Protein AF-0000000076844600 (afdb_homodimer)

Secondary structure (DSSP, 8-state):
-HHHHHHHHHHHHHTGGG-HHHHTGGGT----SEEEEEE--TT--HHHHTTPPTTSEEEEEEGGG----S-TTT-HHHHHHHHIIIIIS--SEEEEEEETT-HHHHHHHH--TTPPPSSSSHHHHHGGGHHHHHHHHHHSTTS-HHHHHHHHHHHHHHHHHHHHTTSHHHHHHHHTTS-EEEEEEEETTTTEEEEE--/-HHHHHHHHHHHHHTGGG-HHHHTGGGT----SEEEEEE--TT--HHHHTTPPTTSEEEEEEGGG----S-TTT-HHHHHHHHIIIIIS--SEEEEEEETT-HHHHHHHH--TTPPPSSSSHHHHHGGGHHHHHHHHHHSTTS-HHHHHHHHHHHHHHHHHHHHTTSHHHHHHHHTTS-EEEEEEEETTTTEEEEE--

Radius of gyration: 19.84 Å; Cα contacts (8 Å, |Δi|>4): 805; chains: 2; bounding box: 51×59×56 Å

InterPro domains:
  IPR001765 Carbonic anhydrase [PF00484] (34-192)
  IPR001765 Carbonic anhydrase [PTHR11002] (1-198)
  IPR001765 Carbonic anhydrase [SM00947] (27-197)
  IPR015892 Carbonic anhydrase, prokaryotic-like, conserved site [PS00704] (39-46)
  IPR015892 Carbonic anhydrase, prokaryotic-like, conserved site [PS00705] (83-103)
  IPR036874 Carbonic anhydrase superfamily [G3DSA:3.40.1050.10] (1-198)
  IPR036874 Carbonic anhydrase superfamily [SSF53056] (1-197)
  IPR045066 Beta carbonic anhydrases, cladeB [cd00884] (7-196)

Solvent-accessible surface area (backbone atoms only — not comparable to full-atom values): 20368 Å² total; per-residue (Å²): 110,64,67,53,51,53,22,28,51,48,30,41,66,70,40,54,70,72,35,51,83,67,50,57,64,53,60,80,49,72,66,23,48,28,36,36,30,23,33,17,54,27,72,50,53,59,50,64,48,27,58,54,54,72,30,41,38,30,36,36,22,33,64,55,23,65,45,65,58,68,43,75,72,39,41,23,62,63,43,20,44,52,48,45,39,50,73,71,46,52,27,40,32,39,35,30,29,24,40,60,91,40,65,44,47,48,52,43,66,63,58,56,90,90,58,78,75,91,54,84,21,45,59,69,43,37,48,67,37,43,69,29,44,52,50,42,54,71,75,37,61,87,47,57,71,69,57,39,41,59,54,35,32,54,37,32,28,52,48,20,56,55,21,46,52,56,30,66,70,47,36,49,27,41,75,72,69,56,30,44,65,33,38,32,37,39,29,71,73,82,68,47,77,50,73,47,67,131,110,64,66,53,50,52,21,28,50,48,29,41,64,72,40,55,70,69,35,51,80,68,49,57,63,51,61,78,49,74,66,24,47,28,36,36,31,25,34,17,53,27,72,51,55,60,50,66,48,28,58,53,54,73,30,42,38,30,36,36,23,32,64,55,23,66,45,63,58,68,42,74,72,39,41,22,62,63,45,20,44,52,48,44,39,52,73,70,47,53,27,41,32,39,35,31,29,22,42,59,90,41,66,42,48,49,52,43,66,63,60,55,90,91,59,78,74,91,53,85,21,45,59,70,44,36,49,67,36,44,70,29,45,52,51,43,54,70,75,36,60,88,46,58,70,69,57,40,40,59,54,35,31,55,38,33,28,52,47,19,56,56,20,45,52,58,28,66,72,48,37,51,28,41,75,71,69,55,32,44,66,34,37,32,37,38,29,73,75,80,70,45,77,50,72,46,66,131

Nearest PDB structures (foldseek):
  1ekj-assembly2_G  TM=9.934E-01  e=5.890E-28  Pisum sativum
  5swc-assembly1_E  TM=9.415E-01  e=4.511E-20  Synechocystis sp. PCC 6803 substr. Kazusa
  5swc-assembly1_D  TM=9.433E-01  e=1.525E-19  Synechocystis sp. PCC 6803 substr. Kazusa
  4o1j-assembly1_A  TM=8.760E-01  e=3.495E-16  Sordaria macrospora
  2w3n-assembly2_A-2  TM=7.971E-01  e=1.072E-13  Cryptococcus neoformans

Organism: Aegilops tauschii subsp. strangulata (NCBI:txid200361)

Sequence (396 aa):
MERLRTGFDKFKTEVYDKKPDLFEPLKDNQEPTYLLFACADSRVCPSVTLGLEPGEAFTVRNIGAMVPCYCKNKHTGVGSAIEYAVCALKVKVIVVIGHSRCGGIKALLSLKDGEDDSFHFVEDWVRIGFSAKKKVKDECCDLPFEDQCAVLEKEAVNVSLQNLSTYPFVKDGVANGTLKLIGGHYDFVSGKFDTWELMERLRTGFDKFKTEVYDKKPDLFEPLKDNQEPTYLLFACADSRVCPSVTLGLEPGEAFTVRNIGAMVPCYCKNKHTGVGSAIEYAVCALKVKVIVVIGHSRCGGIKALLSLKDGEDDSFHFVEDWVRIGFSAKKKVKDECCDLPFEDQCAVLEKEAVNVSLQNLSTYPFVKDGVANGTLKLIGGHYDFVSGKFDTWEL

Foldseek 3Di:
DVVVVVVVVCCCVPPVVVCCVQCVVVVVDAQAQEEEQEEPDPLPPPCVLVVPDPRHYNYDYYQLSAAAADDVPPPVPNVVSLCCCCPPSNHQEYEREFEAPRPLLLLQLPDDPPDDDPDDPSNVVSCSLVVLSVVLCVPVVVDDSRVSSVSSRQSSQVSRQVSLCNDPSSVVCVVVNRYAYKYKYAYPPVGDIDMDGD/DVVVVVVVVCCCVPPVVVCCVQCVVVVVDAQAQEEEQEEPDPLCPPCVLVVPDPRHYNYDYYQLSAAAADDVPPPVPNVVSLCCCCPPSNHQEYEREFEAPRPLLLLQLPDDPPDDDPDDPSNVVSCSLVVLSVVLCVPVVVDDSRVSSVSSRQSSQVSRQVSLCNDPSSVVCVVVNSYAYKYKYAYPPVGDIDMDGD

pLDDT: mean 96.77, std 3.7, range [78.5, 98.94]

Structure (mmCIF, N/CA/C/O backbone):
data_AF-0000000076844600-model_v1
#
loop_
_entity.id
_entity.type
_entity.pdbx_description
1 polymer 'Carbonic anhydrase'
#
loop_
_atom_site.group_PDB
_atom_site.id
_atom_site.type_symbol
_atom_site.label_atom_id
_atom_site.label_alt_id
_atom_site.label_comp_id
_atom_site.label_asym_id
_atom_site.label_entity_id
_atom_site.label_seq_id
_atom_site.pdbx_PDB_ins_code
_atom_site.Cartn_x
_atom_site.Cartn_y
_atom_site.Cartn_z
_atom_site.occupancy
_atom_site.B_iso_or_equiv
_atom_site.auth_seq_id
_atom_site.auth_comp_id
_atom_site.auth_asym_id
_atom_site.auth_atom_id
_atom_site.pdbx_PDB_model_num
ATOM 1 N N . MET A 1 1 ? -16.062 -7.836 -11.57 1 79.25 1 MET A N 1
ATOM 2 C CA . MET A 1 1 ? -14.93 -8.477 -12.227 1 79.25 1 MET A CA 1
ATOM 3 C C . MET A 1 1 ? -14.719 -7.914 -13.625 1 79.25 1 MET A C 1
ATOM 5 O O . MET A 1 1 ? -13.578 -7.648 -14.023 1 79.25 1 MET A O 1
ATOM 9 N N . GLU A 1 2 ? -15.75 -7.617 -14.188 1 91.56 2 GLU A N 1
ATOM 10 C CA . GLU A 1 2 ? -15.656 -7.074 -15.539 1 91.56 2 GLU A CA 1
ATOM 11 C C . GLU A 1 2 ? -14.984 -5.707 -15.539 1 91.56 2 GLU A C 1
ATOM 13 O O . GLU A 1 2 ? -14.18 -5.41 -16.422 1 91.56 2 GLU A O 1
ATOM 18 N N . ARG A 1 3 ? -15.258 -4.938 -14.539 1 96.06 3 ARG A N 1
ATOM 19 C CA . ARG A 1 3 ? -14.68 -3.598 -14.453 1 96.06 3 ARG A CA 1
ATOM 20 C C . ARG A 1 3 ? -13.156 -3.662 -14.375 1 96.06 3 ARG A C 1
ATOM 22 O O . ARG A 1 3 ? -12.469 -2.889 -15.047 1 96.06 3 ARG A O 1
ATOM 29 N N . LEU A 1 4 ? -12.555 -4.566 -13.578 1 97.19 4 LEU A N 1
ATOM 30 C CA . LEU A 1 4 ? -11.109 -4.688 -13.422 1 97.19 4 LEU A CA 1
ATOM 31 C C . LEU A 1 4 ? -10.469 -5.207 -14.703 1 97.19 4 LEU A C 1
ATOM 33 O O . LEU A 1 4 ? -9.414 -4.719 -15.109 1 97.19 4 LEU A O 1
ATOM 37 N N . ARG A 1 5 ? -11.164 -6.137 -15.289 1 96.75 5 ARG A N 1
ATOM 38 C CA . ARG A 1 5 ? -10.648 -6.707 -16.531 1 96.75 5 ARG A CA 1
ATOM 39 C C . ARG A 1 5 ? -10.633 -5.668 -17.641 1 96.75 5 ARG A C 1
ATOM 41 O O . ARG A 1 5 ? -9.664 -5.59 -18.406 1 96.75 5 ARG A O 1
ATOM 48 N N . THR A 1 6 ? -11.688 -4.941 -17.75 1 97.69 6 THR A N 1
ATOM 49 C CA . THR A 1 6 ? -11.766 -3.898 -18.766 1 97.69 6 THR A CA 1
ATOM 50 C C . THR A 1 6 ? -10.695 -2.84 -18.547 1 97.69 6 THR A C 1
ATOM 52 O O . THR A 1 6 ? -10.102 -2.338 -19.5 1 97.69 6 THR A O 1
ATOM 55 N N . GLY A 1 7 ? -10.508 -2.479 -17.266 1 98.06 7 GLY A N 1
ATOM 56 C CA . GLY A 1 7 ? -9.438 -1.55 -16.938 1 98.06 7 GLY A CA 1
ATOM 57 C C . GLY A 1 7 ? -8.062 -2.045 -17.359 1 98.06 7 GLY A C 1
ATOM 58 O O . GLY A 1 7 ? -7.277 -1.288 -17.938 1 98.06 7 GLY A O 1
ATOM 59 N N . PHE A 1 8 ? -7.848 -3.301 -17.172 1 98.56 8 PHE A N 1
ATOM 60 C CA . PHE A 1 8 ? -6.562 -3.871 -17.562 1 98.56 8 PHE A CA 1
ATOM 61 C C . PHE A 1 8 ? -6.414 -3.896 -19.078 1 98.56 8 PHE A C 1
ATOM 63 O O . PHE A 1 8 ? -5.34 -3.607 -19.609 1 98.56 8 PHE A O 1
ATOM 70 N N . ASP A 1 9 ? -7.453 -4.273 -19.734 1 98.19 9 ASP A N 1
ATOM 71 C CA . ASP A 1 9 ? -7.41 -4.344 -21.188 1 98.19 9 ASP A CA 1
ATOM 72 C C . ASP A 1 9 ? -7.047 -2.99 -21.797 1 98.19 9 ASP A C 1
ATOM 74 O O . ASP A 1 9 ? -6.281 -2.92 -22.766 1 98.19 9 ASP A O 1
ATOM 78 N N . LYS A 1 10 ? -7.59 -1.987 -21.266 1 98.19 10 LYS A N 1
ATOM 79 C CA . LYS A 1 10 ? -7.258 -0.643 -21.734 1 98.19 10 LYS A CA 1
ATOM 80 C C . LYS A 1 10 ? -5.789 -0.318 -21.469 1 98.19 10 LYS A C 1
ATOM 82 O O . LYS A 1 10 ? -5.102 0.231 -22.328 1 98.19 10 LYS A O 1
ATOM 87 N N . PHE A 1 11 ? -5.344 -0.591 -20.281 1 98 11 PHE A N 1
ATOM 88 C CA . PHE A 1 11 ? -3.938 -0.404 -19.938 1 98 11 PHE A CA 1
ATOM 89 C C . PHE A 1 11 ? -3.039 -1.171 -20.906 1 98 11 PHE A C 1
ATOM 91 O O . PHE A 1 11 ? -2.049 -0.631 -21.406 1 98 11 PHE A O 1
ATOM 98 N N . LYS A 1 12 ? -3.381 -2.432 -21.094 1 98.12 12 LYS A N 1
ATOM 99 C CA . LYS A 1 12 ? -2.576 -3.277 -21.969 1 98.12 12 LYS A CA 1
ATOM 100 C C . LYS A 1 12 ? -2.459 -2.666 -23.359 1 98.12 12 LYS A C 1
ATOM 102 O O . LYS A 1 12 ? -1.354 -2.512 -23.891 1 98.12 12 LYS A O 1
ATOM 107 N N . THR A 1 13 ? -3.561 -2.236 -23.891 1 98.12 13 THR A N 1
ATOM 108 C CA . THR A 1 13 ? -3.617 -1.776 -25.281 1 98.12 13 THR A CA 1
ATOM 109 C C . THR A 1 13 ? -3.049 -0.365 -25.406 1 98.12 13 THR A C 1
ATOM 111 O O . THR A 1 13 ? -2.361 -0.052 -26.375 1 98.12 13 THR A O 1
ATOM 114 N N . GLU A 1 14 ? -3.24 0.457 -24.359 1 97.31 14 GLU A N 1
ATOM 115 C CA . GLU A 1 14 ? -2.934 1.875 -24.516 1 97.31 14 GLU A CA 1
ATOM 116 C C . GLU A 1 14 ? -1.579 2.219 -23.891 1 97.31 14 GLU A C 1
ATOM 118 O O . GLU A 1 14 ? -1.006 3.27 -24.188 1 97.31 14 GLU A O 1
ATOM 123 N N . VAL A 1 15 ? -1.088 1.311 -23.094 1 96.5 15 VAL A N 1
ATOM 124 C CA . VAL A 1 15 ? 0.14 1.664 -22.391 1 96.5 15 VAL A CA 1
ATOM 125 C C . VAL A 1 15 ? 1.171 0.55 -22.562 1 96.5 15 VAL A C 1
ATOM 127 O O . VAL A 1 15 ? 2.182 0.729 -23.234 1 96.5 15 VAL A O 1
ATOM 130 N N . TYR A 1 16 ? 0.875 -0.601 -22.109 1 97.75 16 TYR A N 1
ATOM 131 C CA . TYR A 1 16 ? 1.815 -1.716 -22.062 1 97.75 16 TYR A CA 1
ATOM 132 C C . TYR A 1 16 ? 2.318 -2.049 -23.469 1 97.75 16 TYR A C 1
ATOM 134 O O . TYR A 1 16 ? 3.527 -2.104 -23.703 1 97.75 16 TYR A O 1
ATOM 142 N N . ASP A 1 17 ? 1.408 -2.199 -24.422 1 97.94 17 ASP A N 1
ATOM 143 C CA . ASP A 1 17 ? 1.76 -2.613 -25.766 1 97.94 17 ASP A CA 1
ATOM 144 C C . ASP A 1 17 ? 2.432 -1.476 -26.531 1 97.94 17 ASP A C 1
ATOM 146 O O . ASP A 1 17 ? 3.156 -1.715 -27.5 1 97.94 17 ASP A O 1
ATOM 150 N N . LYS A 1 18 ? 2.303 -0.258 -26.109 1 97.62 18 LYS A N 1
ATOM 151 C CA . LYS A 1 18 ? 2.799 0.898 -26.859 1 97.62 18 LYS A CA 1
ATOM 152 C C . LYS A 1 18 ? 4.156 1.349 -26.328 1 97.62 18 LYS A C 1
ATOM 154 O O . LYS A 1 18 ? 4.836 2.166 -26.953 1 97.62 18 LYS A O 1
ATOM 159 N N . LYS A 1 19 ? 4.559 0.83 -25.188 1 96.88 19 LYS A N 1
ATOM 160 C CA . LYS A 1 19 ? 5.824 1.267 -24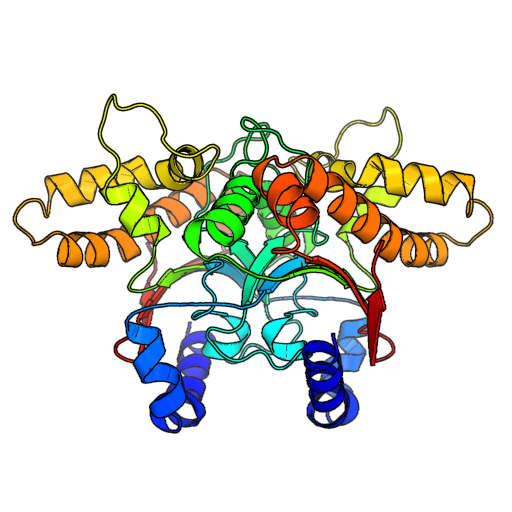.609 1 96.88 19 LYS A CA 1
ATOM 161 C C . LYS A 1 19 ? 6.719 0.074 -24.281 1 96.88 19 LYS A C 1
ATOM 163 O O . LYS A 1 19 ? 7.195 -0.061 -23.141 1 96.88 19 LYS A O 1
ATOM 168 N N . PRO A 1 20 ? 7.016 -0.759 -25.219 1 96.06 20 PRO A N 1
ATOM 169 C CA . PRO A 1 20 ? 7.848 -1.934 -24.953 1 96.06 20 PRO A CA 1
ATOM 170 C C . PRO A 1 20 ? 9.203 -1.57 -24.328 1 96.06 20 PRO A C 1
ATOM 172 O O . PRO A 1 20 ? 9.734 -2.32 -23.516 1 96.06 20 PRO A O 1
ATOM 175 N N . ASP A 1 21 ? 9.742 -0.423 -24.734 1 96.75 21 ASP A N 1
ATOM 176 C CA . ASP A 1 21 ? 11.047 -0.01 -24.219 1 96.75 21 ASP A CA 1
ATOM 177 C C . ASP A 1 21 ? 10.984 0.237 -22.719 1 96.75 21 ASP A C 1
ATOM 179 O O . ASP A 1 21 ? 11.984 0.057 -22.016 1 96.75 21 ASP A O 1
ATOM 183 N N . LEU A 1 22 ? 9.852 0.683 -22.219 1 95.88 22 LEU A N 1
ATOM 184 C CA . LEU A 1 22 ? 9.656 0.909 -20.797 1 95.88 22 LEU A CA 1
ATOM 185 C C . LEU A 1 22 ? 9.492 -0.414 -20.047 1 95.88 22 LEU A C 1
ATOM 187 O O . LEU A 1 22 ? 10.086 -0.607 -18.984 1 95.88 22 LEU A O 1
ATOM 191 N N . PHE A 1 23 ? 8.75 -1.362 -20.609 1 97.12 23 PHE A N 1
ATOM 192 C CA . PHE A 1 23 ? 8.32 -2.535 -19.859 1 97.12 23 PHE A CA 1
ATOM 193 C C . PHE A 1 23 ? 9.312 -3.684 -20.031 1 97.12 23 PHE A C 1
ATOM 195 O O . PHE A 1 23 ? 9.477 -4.512 -19.141 1 97.12 23 PHE A O 1
ATOM 202 N N . GLU A 1 24 ? 10.039 -3.783 -21.094 1 97.25 24 GLU A N 1
ATOM 203 C CA . GLU A 1 24 ? 10.93 -4.906 -21.391 1 97.25 24 GLU A CA 1
ATOM 204 C C . GLU A 1 24 ? 12.016 -5.031 -20.328 1 97.25 24 GLU A C 1
ATOM 206 O O . GLU A 1 24 ? 12.219 -6.109 -19.766 1 97.25 24 GLU A O 1
ATOM 211 N N . PRO A 1 25 ? 12.664 -3.912 -20.016 1 96.94 25 PRO A N 1
ATOM 212 C CA . PRO A 1 25 ? 13.703 -4.047 -18.984 1 96.94 25 PRO A CA 1
ATOM 213 C C . PRO A 1 25 ? 13.133 -4.43 -17.609 1 96.94 25 PRO A C 1
ATOM 215 O O . PRO A 1 25 ? 13.836 -5.047 -16.812 1 96.94 25 PRO A O 1
ATOM 218 N N . LEU A 1 26 ? 11.914 -4.113 -17.359 1 97.06 26 LEU A N 1
ATOM 219 C CA . LEU A 1 26 ? 11.281 -4.336 -16.062 1 97.06 26 LEU A CA 1
ATOM 220 C C . LEU A 1 26 ? 10.906 -5.801 -15.883 1 97.06 26 LEU A C 1
ATOM 222 O O . LEU A 1 26 ? 10.633 -6.246 -14.766 1 97.06 26 LEU A O 1
ATOM 226 N N . LYS A 1 27 ? 10.914 -6.57 -16.938 1 96.25 27 LYS A N 1
ATOM 227 C CA . LYS A 1 27 ? 10.586 -7.988 -16.859 1 96.25 27 LYS A CA 1
ATOM 228 C C . LYS A 1 27 ? 11.633 -8.75 -16.062 1 96.25 27 LYS A C 1
ATOM 230 O O . LYS A 1 27 ? 11.328 -9.773 -15.438 1 96.25 27 LYS A O 1
ATOM 235 N N . ASP A 1 28 ? 12.812 -8.219 -15.984 1 93.19 28 ASP A N 1
ATOM 236 C CA . ASP A 1 28 ? 13.914 -8.953 -15.383 1 93.19 28 ASP A CA 1
ATOM 237 C C . ASP A 1 28 ? 14.25 -8.414 -13.992 1 93.19 28 ASP A C 1
ATOM 239 O O . ASP A 1 28 ? 14.625 -9.172 -13.102 1 93.19 28 ASP A O 1
ATOM 243 N N . ASN A 1 29 ? 14.188 -7.133 -13.891 1 94.75 29 ASN A N 1
ATOM 244 C CA . ASN A 1 29 ? 14.641 -6.516 -12.648 1 94.75 29 ASN A CA 1
ATOM 245 C C . ASN A 1 29 ? 13.914 -5.199 -12.375 1 94.75 29 ASN A C 1
ATOM 247 O O . ASN A 1 29 ? 13.25 -4.66 -13.266 1 94.75 29 ASN A O 1
ATOM 251 N N . GLN A 1 30 ? 13.977 -4.777 -11.117 1 97.06 30 GLN A N 1
ATOM 252 C CA . GLN A 1 30 ? 13.523 -3.449 -10.727 1 97.06 30 GLN A CA 1
ATOM 253 C C . GLN A 1 30 ? 14.617 -2.695 -9.977 1 97.06 30 GLN A C 1
ATOM 255 O O . GLN A 1 30 ? 15.367 -3.289 -9.188 1 97.06 30 GLN A O 1
ATOM 260 N N . GLU A 1 31 ? 14.703 -1.446 -10.266 1 97.94 31 GLU A N 1
ATOM 261 C CA . GLU A 1 31 ? 15.633 -0.553 -9.578 1 97.94 31 GLU A CA 1
ATOM 262 C C . GLU A 1 31 ? 14.977 0.787 -9.258 1 97.94 31 GLU A C 1
ATOM 264 O O . GLU A 1 31 ? 15.414 1.831 -9.742 1 97.94 31 GLU A O 1
ATOM 269 N N . PRO A 1 32 ? 13.969 0.753 -8.406 1 98.69 32 PRO A N 1
ATOM 270 C CA . PRO A 1 32 ? 13.266 1.998 -8.086 1 98.69 32 PRO A CA 1
ATOM 271 C C . PRO A 1 32 ? 14.148 2.998 -7.344 1 98.69 32 PRO A C 1
ATOM 273 O O . PRO A 1 32 ? 14.969 2.604 -6.516 1 98.69 32 PRO A O 1
ATOM 276 N N . THR A 1 33 ? 13.906 4.23 -7.617 1 98.56 33 THR A N 1
ATOM 277 C CA . THR A 1 33 ? 14.594 5.32 -6.938 1 98.56 33 THR A CA 1
ATOM 278 C C . THR A 1 33 ? 13.984 5.566 -5.559 1 98.56 33 THR A C 1
ATOM 280 O O . THR A 1 33 ? 14.695 5.934 -4.621 1 98.56 33 THR A O 1
ATOM 283 N N . TYR A 1 34 ? 12.695 5.336 -5.43 1 98.75 34 TYR A N 1
ATOM 284 C CA . TYR A 1 34 ? 11.969 5.77 -4.242 1 98.75 34 TYR A CA 1
ATOM 285 C C . TYR A 1 34 ? 11.383 4.578 -3.494 1 98.75 34 TYR A C 1
ATOM 287 O O . TYR A 1 34 ? 10.945 3.605 -4.109 1 98.75 34 TYR A O 1
ATOM 295 N N . LEU A 1 35 ? 11.352 4.594 -2.227 1 98.94 35 LEU A N 1
ATOM 296 C CA . LEU A 1 35 ? 10.344 3.955 -1.386 1 98.94 35 LEU A CA 1
ATOM 297 C C . LEU A 1 35 ? 9.305 4.969 -0.918 1 98.94 35 LEU A C 1
ATOM 299 O O . LEU A 1 35 ? 9.641 5.926 -0.217 1 98.94 35 LEU A O 1
ATOM 303 N N . LEU A 1 36 ? 8.094 4.789 -1.33 1 98.88 36 LEU A N 1
ATOM 304 C CA . LEU A 1 36 ? 7.031 5.727 -0.968 1 98.88 36 LEU A CA 1
ATOM 305 C C . LEU A 1 36 ? 6.074 5.102 0.042 1 98.88 36 LEU A C 1
ATOM 307 O O . LEU A 1 36 ? 5.676 3.945 -0.107 1 98.88 36 LEU A O 1
ATOM 311 N N . PHE A 1 37 ? 5.801 5.812 1.08 1 98.94 37 PHE A N 1
ATOM 312 C CA . PHE A 1 37 ? 4.668 5.527 1.952 1 98.94 37 PHE A CA 1
ATOM 313 C C . PHE A 1 37 ? 3.514 6.484 1.669 1 98.94 37 PHE A C 1
ATOM 315 O O . PHE A 1 37 ? 3.701 7.703 1.648 1 98.94 37 PHE A O 1
ATOM 322 N N . ALA A 1 38 ? 2.377 5.988 1.421 1 98.88 38 ALA A N 1
ATOM 323 C CA . ALA A 1 38 ? 1.157 6.766 1.226 1 98.88 38 ALA A CA 1
ATOM 324 C C . ALA A 1 38 ? -0.038 6.094 1.893 1 98.88 38 ALA A C 1
ATOM 326 O O . ALA A 1 38 ? 0.05 4.938 2.316 1 98.88 38 ALA A O 1
ATOM 327 N N . CYS A 1 39 ? -1.071 6.828 2.051 1 98.88 39 CYS A N 1
ATOM 328 C CA . CYS A 1 39 ? -2.252 6.301 2.727 1 98.88 39 CYS A CA 1
ATOM 329 C C . CYS A 1 39 ? -2.994 5.312 1.835 1 98.88 39 CYS A C 1
ATOM 331 O O . CYS A 1 39 ? -2.975 5.441 0.609 1 98.88 39 CYS A O 1
ATOM 333 N N . ALA A 1 40 ? -3.701 4.363 2.42 1 98.88 40 ALA A N 1
ATOM 334 C CA . ALA A 1 40 ? -4.562 3.42 1.714 1 98.88 40 ALA A CA 1
ATOM 335 C C . ALA A 1 40 ? -5.762 4.129 1.094 1 98.88 40 ALA A C 1
ATOM 337 O O . ALA A 1 40 ? -6.449 3.566 0.238 1 98.88 40 ALA A O 1
ATOM 338 N N . ASP A 1 41 ? -6.023 5.328 1.435 1 98.81 41 ASP A N 1
ATOM 339 C CA . ASP A 1 41 ? -7.16 6.137 1.009 1 98.81 41 ASP A CA 1
ATOM 340 C C . ASP A 1 41 ? -7.348 6.066 -0.506 1 98.81 41 ASP A C 1
ATOM 342 O O . ASP A 1 41 ? -6.375 6.129 -1.259 1 98.81 41 ASP A O 1
ATOM 346 N N . SER A 1 42 ? -8.578 5.945 -0.945 1 98.81 42 SER A N 1
ATOM 347 C CA . SER A 1 42 ? -8.891 5.719 -2.352 1 98.81 42 SER A CA 1
ATOM 348 C C . SER A 1 42 ? -8.641 6.969 -3.184 1 98.81 42 SER A C 1
ATOM 350 O O . SER A 1 42 ? -8.617 6.91 -4.414 1 98.81 42 SER A O 1
ATOM 352 N N . ARG A 1 43 ? -8.398 8.086 -2.607 1 98.5 43 ARG A N 1
ATOM 353 C CA . ARG A 1 43 ? -8.312 9.375 -3.291 1 98.5 43 ARG A CA 1
ATOM 354 C C . ARG A 1 43 ? -6.863 9.766 -3.543 1 98.5 43 ARG A C 1
ATOM 356 O O . ARG A 1 43 ? -6.59 10.742 -4.246 1 98.5 43 ARG A O 1
ATOM 363 N N . VAL A 1 44 ? -5.828 8.859 -3.094 1 98.5 44 VAL A N 1
ATOM 364 C CA . VAL A 1 44 ? -4.508 9.477 -3.01 1 98.5 44 VAL A CA 1
ATOM 365 C C . VAL A 1 44 ? -3.453 8.508 -3.539 1 98.5 44 VAL A C 1
ATOM 367 O O . VAL A 1 44 ? -2.336 8.453 -3.02 1 98.5 44 VAL A O 1
ATOM 370 N N . CYS A 1 45 ? -3.641 7.777 -4.559 1 98.44 45 CYS A N 1
ATOM 371 C CA . CYS A 1 45 ? -2.621 6.91 -5.137 1 98.44 45 CYS A CA 1
ATOM 372 C C . CYS A 1 45 ? -1.426 7.719 -5.625 1 98.44 45 CYS A C 1
ATOM 374 O O . CYS A 1 45 ? -1.547 8.508 -6.566 1 98.44 45 CYS A O 1
ATOM 376 N N . PRO A 1 46 ? -0.252 7.488 -5.051 1 98.44 46 PRO A N 1
ATOM 377 C CA . PRO A 1 46 ? 0.887 8.336 -5.406 1 98.44 46 PRO A CA 1
ATOM 378 C C . PRO A 1 46 ? 1.359 8.117 -6.84 1 98.44 46 PRO A C 1
ATOM 380 O O . PRO A 1 46 ? 1.823 9.055 -7.496 1 98.44 46 PRO A O 1
ATOM 383 N N . SER A 1 47 ? 1.219 6.887 -7.379 1 98.38 47 SER A N 1
ATOM 384 C CA . SER A 1 47 ? 1.644 6.645 -8.75 1 98.38 47 SER A CA 1
ATOM 385 C C . SER A 1 47 ? 0.83 7.477 -9.742 1 98.38 47 SER A C 1
ATOM 387 O O . SER A 1 47 ? 1.363 7.953 -10.742 1 98.38 47 SER A O 1
ATOM 389 N N . VAL A 1 48 ? -0.42 7.66 -9.43 1 97.81 48 VAL A N 1
ATOM 390 C CA . VAL A 1 48 ? -1.307 8.445 -10.281 1 97.81 48 VAL A CA 1
ATOM 391 C C . VAL A 1 48 ? -1.045 9.93 -10.078 1 97.81 48 VAL A C 1
ATOM 393 O O . VAL A 1 48 ? -0.845 10.672 -11.039 1 97.81 48 VAL A O 1
ATOM 396 N N . THR A 1 49 ? -0.978 10.406 -8.844 1 98 49 THR A N 1
ATOM 397 C CA . THR A 1 49 ? -0.917 11.836 -8.531 1 98 49 THR A CA 1
ATOM 398 C C . THR A 1 49 ? 0.454 12.406 -8.883 1 98 49 THR A C 1
ATOM 400 O O . THR A 1 49 ? 0.577 13.594 -9.195 1 98 49 THR A O 1
ATOM 403 N N . LEU A 1 50 ? 1.494 11.531 -8.859 1 98.25 50 LEU A N 1
ATOM 404 C CA . LEU A 1 50 ? 2.846 12.023 -9.109 1 98.25 50 LEU A CA 1
ATOM 405 C C . LEU A 1 50 ? 3.346 11.562 -10.477 1 98.25 50 LEU A C 1
ATOM 407 O O . LEU A 1 50 ? 4.484 11.852 -10.859 1 98.25 50 LEU A O 1
ATOM 411 N N . GLY A 1 51 ? 2.523 10.844 -11.18 1 97.31 51 GLY A N 1
ATOM 412 C CA . GLY A 1 51 ? 2.885 10.391 -12.508 1 97.31 51 GLY A CA 1
ATOM 413 C C . GLY A 1 51 ? 4.082 9.453 -12.516 1 97.31 51 GLY A C 1
ATOM 414 O O . GLY A 1 51 ? 4.98 9.594 -13.352 1 97.31 51 GLY A O 1
ATOM 415 N N . LEU A 1 52 ? 4.145 8.555 -11.594 1 97.69 52 LEU A N 1
ATOM 416 C CA . LEU A 1 52 ? 5.27 7.629 -11.5 1 97.69 52 LEU A CA 1
ATOM 417 C C . LEU A 1 52 ? 5.133 6.504 -12.523 1 97.69 52 LEU A C 1
ATOM 419 O O . LEU A 1 52 ? 4.074 5.883 -12.633 1 97.69 52 LEU A O 1
ATOM 423 N N . GLU A 1 53 ? 6.129 6.258 -13.258 1 96.5 53 GLU A N 1
ATOM 424 C CA . GLU A 1 53 ? 6.168 5.152 -14.203 1 96.5 53 GLU A CA 1
ATOM 425 C C . GLU A 1 53 ? 6.48 3.834 -13.508 1 96.5 53 GLU A C 1
ATOM 427 O O . GLU A 1 53 ? 7.082 3.824 -12.43 1 96.5 53 GLU A O 1
ATOM 432 N N . PRO A 1 54 ? 6.07 2.705 -14.141 1 97.19 54 PRO A N 1
ATOM 433 C CA . PRO A 1 54 ? 6.484 1.412 -13.586 1 97.19 54 PRO A CA 1
ATOM 434 C C . PRO A 1 54 ? 7.992 1.308 -13.398 1 97.19 54 PRO A C 1
ATOM 436 O O . PRO A 1 54 ? 8.758 1.709 -14.273 1 97.19 54 PRO A O 1
ATOM 439 N N . GLY A 1 55 ? 8.398 0.873 -12.234 1 98.06 55 GLY A N 1
ATOM 440 C CA . GLY A 1 55 ? 9.812 0.71 -11.953 1 98.06 55 GLY A CA 1
ATOM 441 C C . GLY A 1 55 ? 10.406 1.871 -11.172 1 98.06 55 GLY A C 1
ATOM 442 O O . GLY A 1 55 ? 11.516 1.774 -10.656 1 98.06 55 GLY A O 1
ATOM 443 N N . GLU A 1 56 ? 9.633 2.91 -10.922 1 98.06 56 GLU A N 1
ATOM 444 C CA . GLU A 1 56 ? 10.203 4.141 -10.383 1 98.06 56 GLU A CA 1
ATOM 445 C C . GLU A 1 56 ? 10.109 4.164 -8.859 1 98.06 56 GLU A C 1
ATOM 447 O O . GLU A 1 56 ? 10.945 4.785 -8.188 1 98.06 56 GLU A O 1
ATOM 452 N N . ALA A 1 57 ? 9.062 3.512 -8.297 1 98.75 57 ALA A N 1
ATOM 453 C CA . ALA A 1 57 ? 8.883 3.625 -6.848 1 98.75 57 ALA A CA 1
ATOM 454 C C . ALA A 1 57 ? 8.344 2.322 -6.262 1 98.75 57 ALA A C 1
ATOM 456 O O . ALA A 1 57 ? 7.359 1.769 -6.758 1 98.75 57 ALA A O 1
ATOM 457 N N . PHE A 1 58 ? 9.094 1.762 -5.285 1 98.88 58 PHE A N 1
ATOM 458 C CA . PHE A 1 58 ? 8.562 0.772 -4.355 1 98.88 58 PHE A CA 1
ATOM 459 C C . PHE A 1 58 ? 7.59 1.418 -3.373 1 98.88 58 PHE A C 1
ATOM 461 O O . PHE A 1 58 ? 7.922 2.42 -2.734 1 98.88 58 PHE A O 1
ATOM 468 N N . THR A 1 59 ? 6.309 0.938 -3.268 1 98.94 59 THR A N 1
ATOM 469 C CA . THR A 1 59 ? 5.281 1.737 -2.607 1 98.94 59 THR A CA 1
ATOM 470 C C . THR A 1 59 ? 4.562 0.918 -1.539 1 98.94 59 THR A C 1
ATOM 472 O O . THR A 1 59 ? 4.121 -0.202 -1.803 1 98.94 59 THR A O 1
ATOM 475 N N . VAL A 1 60 ? 4.492 1.445 -0.376 1 98.94 60 VAL A N 1
ATOM 476 C CA . VAL A 1 60 ? 3.68 0.91 0.712 1 98.94 60 VAL A CA 1
ATOM 477 C C . VAL A 1 60 ? 2.482 1.824 0.964 1 98.94 60 VAL A C 1
ATOM 479 O O . VAL A 1 60 ? 2.633 3.045 1.044 1 98.94 60 VAL A O 1
ATOM 482 N N . ARG A 1 61 ? 1.32 1.254 1.004 1 98.88 61 ARG A N 1
ATOM 483 C CA . ARG A 1 61 ? 0.115 2.012 1.326 1 98.88 61 ARG A CA 1
ATOM 484 C C . ARG A 1 61 ? -0.628 1.386 2.502 1 98.88 61 ARG A C 1
ATOM 486 O O . ARG A 1 61 ? -0.932 0.191 2.484 1 98.88 61 ARG A O 1
ATOM 493 N N . ASN A 1 62 ? -0.862 2.156 3.496 1 98.81 62 ASN A N 1
ATOM 494 C CA . ASN A 1 62 ? -1.568 1.767 4.711 1 98.81 62 ASN A CA 1
ATOM 495 C C . ASN A 1 62 ? -2.4 2.918 5.27 1 98.81 62 ASN A C 1
ATOM 497 O O . ASN A 1 62 ? -2.529 3.963 4.633 1 98.81 62 ASN A O 1
ATOM 501 N N . ILE A 1 63 ? -3.051 2.674 6.457 1 98.44 63 ILE A N 1
ATOM 502 C CA . ILE A 1 63 ? -3.873 3.715 7.066 1 98.44 63 ILE A CA 1
ATOM 503 C C . ILE A 1 63 ? -2.986 4.859 7.543 1 98.44 63 ILE A C 1
ATOM 505 O O . ILE A 1 63 ? -2.121 4.672 8.398 1 98.44 63 ILE A O 1
ATOM 509 N N . GLY A 1 64 ? -3.178 6.031 6.902 1 98.5 64 GLY A N 1
ATOM 510 C CA . GLY A 1 64 ? -2.539 7.242 7.387 1 98.5 64 GLY A CA 1
ATOM 511 C C . GLY A 1 64 ? -1.097 7.379 6.934 1 98.5 64 GLY A C 1
ATOM 512 O O . GLY A 1 64 ? -0.362 8.234 7.434 1 98.5 64 GLY A O 1
ATOM 513 N N . ALA A 1 65 ? -0.594 6.453 6.062 1 98.62 65 ALA A N 1
ATOM 514 C CA . ALA A 1 65 ? 0.798 6.465 5.621 1 98.62 65 ALA A CA 1
ATOM 515 C C . ALA A 1 65 ? 1.751 6.465 6.812 1 98.62 65 ALA A C 1
ATOM 517 O O . ALA A 1 65 ? 2.719 7.23 6.84 1 98.62 65 ALA A O 1
ATOM 518 N N . MET A 1 66 ? 1.468 5.648 7.75 1 98.5 66 MET A N 1
ATOM 519 C CA . MET A 1 66 ? 2.242 5.688 8.984 1 98.5 66 MET A CA 1
ATOM 520 C C . MET A 1 66 ? 3.385 4.676 8.945 1 98.5 66 MET A C 1
ATOM 522 O O . MET A 1 66 ? 3.229 3.578 8.414 1 98.5 66 MET A O 1
ATOM 526 N N . VAL A 1 67 ? 4.469 5.055 9.562 1 98.81 67 VAL A N 1
ATOM 527 C CA . VAL A 1 67 ? 5.629 4.184 9.75 1 98.81 67 VAL A CA 1
ATOM 528 C C . VAL A 1 67 ? 5.902 3.998 11.242 1 98.81 67 VAL A C 1
ATOM 530 O O . VAL A 1 67 ? 6.234 4.957 11.938 1 98.81 67 VAL A O 1
ATOM 533 N N . PRO A 1 68 ? 5.703 2.805 11.742 1 98.38 68 PRO A N 1
ATOM 534 C CA . PRO A 1 68 ? 6.027 2.551 13.148 1 98.38 68 PRO A CA 1
ATOM 535 C C . PRO A 1 68 ? 7.531 2.502 13.414 1 98.38 68 PRO A C 1
ATOM 537 O O . PRO A 1 68 ? 8.32 2.387 12.469 1 98.38 68 PRO A O 1
ATOM 540 N N . CYS A 1 69 ? 7.898 2.559 14.695 1 97.94 69 CYS A N 1
ATOM 541 C CA . CYS A 1 69 ? 9.289 2.346 15.094 1 97.94 69 CYS A CA 1
ATOM 542 C C . CYS A 1 69 ? 9.719 0.91 14.82 1 97.94 69 CYS A C 1
ATOM 544 O O . CYS A 1 69 ? 8.875 0.018 14.688 1 97.94 69 CYS A O 1
ATOM 546 N N . TYR A 1 70 ? 11.008 0.801 14.734 1 97.81 70 TYR A N 1
ATOM 547 C CA . TYR A 1 70 ? 11.578 -0.533 14.586 1 97.81 70 TYR A CA 1
ATOM 548 C C . TYR A 1 70 ? 11.086 -1.462 15.688 1 97.81 70 TYR A C 1
ATOM 550 O O . TYR A 1 70 ? 11.367 -1.235 16.875 1 97.81 70 TYR A O 1
ATOM 558 N N . CYS A 1 71 ? 10.305 -2.4 15.273 1 95.38 71 CYS A N 1
ATOM 559 C CA . CYS A 1 71 ? 9.828 -3.439 16.172 1 95.38 71 CYS A CA 1
ATOM 560 C C . CYS A 1 71 ? 9.617 -4.754 15.438 1 95.38 71 CYS A C 1
ATOM 562 O O . CYS A 1 71 ? 8.602 -4.938 14.766 1 95.38 71 CYS A O 1
ATOM 564 N N . LYS A 1 72 ? 10.398 -5.777 15.617 1 90.44 72 LYS A N 1
ATOM 565 C CA . LYS A 1 72 ? 10.422 -7.031 14.867 1 90.44 72 LYS A CA 1
ATOM 566 C C . LYS A 1 72 ? 9.172 -7.859 15.141 1 90.44 72 LYS A C 1
ATOM 568 O O . LYS A 1 72 ? 8.75 -8.656 14.297 1 90.44 72 LYS A O 1
ATOM 573 N N . ASN A 1 73 ? 8.562 -7.582 16.219 1 89.56 73 ASN A N 1
ATOM 574 C CA . ASN A 1 73 ? 7.48 -8.469 16.625 1 89.56 73 ASN A CA 1
ATOM 575 C C . ASN A 1 73 ? 6.117 -7.895 16.234 1 89.56 73 ASN A C 1
ATOM 577 O O . ASN A 1 73 ? 5.141 -8.641 16.109 1 89.56 73 ASN A O 1
ATOM 581 N N . LYS A 1 74 ? 6.016 -6.609 16 1 91.56 74 LYS A N 1
ATOM 582 C CA . LYS A 1 74 ? 4.688 -6.016 15.859 1 91.56 74 LYS A CA 1
ATOM 583 C C . LYS A 1 74 ? 4.465 -5.5 14.445 1 91.56 74 LYS A C 1
ATOM 585 O O . LYS A 1 74 ? 3.332 -5.461 13.961 1 91.56 74 LYS A O 1
ATOM 590 N N . HIS A 1 75 ? 5.469 -5.129 13.742 1 93.62 75 HIS A N 1
ATOM 591 C CA . HIS A 1 75 ? 5.27 -4.367 12.516 1 93.62 75 HIS A CA 1
ATOM 592 C C . HIS A 1 75 ? 6.078 -4.957 11.367 1 93.62 75 HIS A C 1
ATOM 594 O O . HIS A 1 75 ? 6.746 -4.23 10.625 1 93.62 75 HIS A O 1
ATOM 600 N N . THR A 1 76 ? 5.965 -6.281 11.234 1 95 76 THR A N 1
ATOM 601 C CA . THR A 1 76 ? 6.777 -7 10.258 1 95 76 THR A CA 1
ATOM 602 C C . THR A 1 76 ? 6.414 -6.586 8.836 1 95 76 THR A C 1
ATOM 604 O O . THR A 1 76 ? 7.27 -6.578 7.949 1 95 76 THR A O 1
ATOM 607 N N . GLY A 1 77 ? 5.16 -6.23 8.625 1 96.5 77 GLY A N 1
ATOM 608 C CA . GLY A 1 77 ? 4.754 -5.805 7.293 1 96.5 77 GLY A CA 1
ATOM 609 C C . GLY A 1 77 ? 5.484 -4.566 6.812 1 96.5 77 GLY A C 1
ATOM 610 O O . GLY A 1 77 ? 6.094 -4.574 5.742 1 96.5 77 GLY A O 1
ATOM 611 N N . VAL A 1 78 ? 5.484 -3.521 7.605 1 98.19 78 VAL A N 1
ATOM 612 C CA . VAL A 1 78 ? 6.16 -2.275 7.262 1 98.19 78 VAL A CA 1
ATOM 613 C C . VAL A 1 78 ? 7.672 -2.48 7.297 1 98.19 78 VAL A C 1
ATOM 615 O O . VAL A 1 78 ? 8.383 -2.055 6.383 1 98.19 78 VAL A O 1
ATOM 618 N N . GLY A 1 79 ? 8.164 -3.195 8.312 1 98 79 GLY A N 1
ATOM 619 C CA . GLY A 1 79 ? 9.594 -3.428 8.445 1 98 79 GLY A CA 1
ATOM 620 C C . GLY A 1 79 ? 10.188 -4.176 7.266 1 98 79 GLY A C 1
ATOM 621 O O . GLY A 1 79 ? 11.281 -3.846 6.801 1 98 79 GLY A O 1
ATOM 622 N N . SER A 1 80 ? 9.508 -5.211 6.816 1 97.88 80 SER A N 1
ATOM 623 C CA . SER A 1 80 ? 10 -5.996 5.688 1 97.88 80 SER A CA 1
ATOM 624 C C . SER A 1 80 ? 10.109 -5.148 4.426 1 97.88 80 SER A C 1
ATOM 626 O O . SER A 1 80 ? 11.062 -5.289 3.654 1 97.88 80 SER A O 1
ATOM 628 N N . ALA A 1 81 ? 9.141 -4.254 4.234 1 98.44 81 ALA A N 1
ATOM 629 C CA . ALA A 1 81 ? 9.172 -3.383 3.064 1 98.44 81 ALA A CA 1
ATOM 630 C C . ALA A 1 81 ? 10.352 -2.418 3.127 1 98.44 81 ALA A C 1
ATOM 632 O O . ALA A 1 81 ? 11.047 -2.217 2.133 1 98.44 81 ALA A O 1
ATOM 633 N N . ILE A 1 82 ? 10.562 -1.861 4.297 1 98.75 82 ILE A N 1
ATOM 634 C CA . ILE A 1 82 ? 11.672 -0.935 4.473 1 98.75 82 ILE A CA 1
ATOM 635 C C . ILE A 1 82 ? 13 -1.666 4.246 1 98.75 82 ILE A C 1
ATOM 637 O O . ILE A 1 82 ? 13.852 -1.197 3.49 1 98.75 82 ILE A O 1
ATOM 641 N N . GLU A 1 83 ? 13.141 -2.824 4.859 1 98.25 83 GLU A N 1
ATOM 642 C CA . GLU A 1 83 ? 14.383 -3.594 4.773 1 98.25 83 GLU A CA 1
ATOM 643 C C . GLU A 1 83 ? 14.695 -3.98 3.33 1 98.25 83 GLU A C 1
ATOM 645 O O . GLU A 1 83 ? 15.812 -3.775 2.855 1 98.25 83 GLU A O 1
ATOM 650 N N . TYR A 1 84 ? 13.727 -4.5 2.695 1 98 84 TYR A N 1
ATOM 651 C CA . TYR A 1 84 ? 13.945 -4.938 1.32 1 98 84 TYR A CA 1
ATOM 652 C C . TYR A 1 84 ? 14.281 -3.756 0.42 1 98 84 TYR A C 1
ATOM 654 O O . TYR A 1 84 ? 15.211 -3.828 -0.389 1 98 84 TYR A O 1
ATOM 662 N N . ALA A 1 85 ? 13.516 -2.658 0.501 1 98.56 85 ALA A N 1
ATOM 663 C CA . ALA A 1 85 ? 13.727 -1.482 -0.339 1 98.56 85 ALA A CA 1
ATOM 664 C C . ALA A 1 85 ? 15.125 -0.905 -0.132 1 98.56 85 ALA A C 1
ATOM 666 O O . ALA A 1 85 ? 15.812 -0.562 -1.098 1 98.56 85 ALA A O 1
ATOM 667 N N . VAL A 1 86 ? 15.57 -0.844 1.115 1 98.56 86 VAL A N 1
ATOM 668 C CA . VAL A 1 86 ? 16.828 -0.173 1.436 1 98.56 86 VAL A CA 1
ATOM 669 C C . VAL A 1 86 ? 18 -1.123 1.193 1 98.56 86 VAL A C 1
ATOM 671 O O . VAL A 1 86 ? 18.984 -0.748 0.562 1 98.56 86 VAL A O 1
ATOM 674 N N . CYS A 1 87 ? 17.875 -2.396 1.575 1 97.44 87 CYS A N 1
ATOM 675 C CA . CYS A 1 87 ? 19.016 -3.289 1.612 1 97.44 87 CYS A CA 1
ATOM 676 C C . CYS A 1 87 ? 19.156 -4.062 0.306 1 97.44 87 CYS A C 1
ATOM 678 O O . CYS A 1 87 ? 20.266 -4.41 -0.105 1 97.44 87 CYS A O 1
ATOM 680 N N . ALA A 1 88 ? 18.031 -4.363 -0.295 1 96.25 88 ALA A N 1
ATOM 681 C CA . ALA A 1 88 ? 18.094 -5.172 -1.511 1 96.25 88 ALA A CA 1
ATOM 682 C C . ALA A 1 88 ? 17.969 -4.301 -2.756 1 96.25 88 ALA A C 1
ATOM 684 O O . ALA A 1 88 ? 18.797 -4.383 -3.666 1 96.25 88 ALA A O 1
ATOM 685 N N . LEU A 1 89 ? 16.953 -3.395 -2.781 1 97.94 89 LEU A N 1
ATOM 686 C CA . LEU A 1 89 ? 16.688 -2.596 -3.975 1 97.94 89 LEU A CA 1
ATOM 687 C C . LEU A 1 89 ? 17.578 -1.352 -3.998 1 97.94 89 LEU A C 1
ATOM 689 O O . LEU A 1 89 ? 17.734 -0.72 -5.047 1 97.94 89 LEU A O 1
ATOM 693 N N . LYS A 1 90 ? 18.094 -0.972 -2.865 1 98.44 90 LYS A N 1
ATOM 694 C CA . LYS A 1 90 ? 19.016 0.155 -2.723 1 98.44 90 LYS A CA 1
ATOM 695 C C . LYS A 1 90 ? 18.375 1.454 -3.193 1 98.44 90 LYS A C 1
ATOM 697 O O . LYS A 1 90 ? 18.953 2.197 -3.984 1 98.44 90 LYS A O 1
ATOM 702 N N . VAL A 1 91 ? 17.188 1.695 -2.73 1 98.75 91 VAL A N 1
ATOM 703 C CA . VAL A 1 91 ? 16.516 2.951 -3.043 1 98.75 91 VAL A CA 1
ATOM 704 C C . VAL A 1 91 ? 17.344 4.125 -2.525 1 98.75 91 VAL A C 1
ATOM 706 O O . VAL A 1 91 ? 18.125 3.975 -1.58 1 98.75 91 VAL A O 1
ATOM 709 N N . LYS A 1 92 ? 17.078 5.281 -3.102 1 98.69 92 LYS A N 1
ATOM 710 C CA . LYS A 1 92 ? 17.906 6.445 -2.771 1 98.69 92 LYS A CA 1
ATOM 711 C C . LYS A 1 92 ? 17.125 7.434 -1.904 1 98.69 92 LYS A C 1
ATOM 713 O O . LYS A 1 92 ? 17.719 8.25 -1.203 1 98.69 92 LYS A O 1
ATOM 718 N N . VAL A 1 93 ? 15.812 7.363 -2.002 1 98.69 93 VAL A N 1
ATOM 719 C CA . VAL A 1 93 ? 14.969 8.305 -1.278 1 98.69 93 VAL A CA 1
ATOM 720 C C . VAL A 1 93 ? 13.758 7.57 -0.697 1 98.69 93 VAL A C 1
ATOM 722 O O . VAL A 1 93 ? 13.117 6.777 -1.388 1 98.69 93 VAL A O 1
ATOM 725 N N . ILE A 1 94 ? 13.5 7.762 0.571 1 98.88 94 ILE A N 1
ATOM 726 C CA . ILE A 1 94 ? 12.227 7.375 1.163 1 98.88 94 ILE A CA 1
ATOM 727 C C . ILE A 1 94 ? 11.336 8.602 1.319 1 98.88 94 ILE A C 1
ATOM 729 O O . ILE A 1 94 ? 11.766 9.625 1.855 1 98.88 94 ILE A O 1
ATOM 733 N N . VAL A 1 95 ? 10.148 8.508 0.804 1 98.81 95 VAL A N 1
ATOM 734 C CA . VAL A 1 95 ? 9.195 9.609 0.903 1 98.81 95 VAL A CA 1
ATOM 735 C C . VAL A 1 95 ? 7.957 9.148 1.665 1 98.81 95 VAL A C 1
ATOM 737 O O . VAL A 1 95 ? 7.387 8.094 1.36 1 98.81 95 VAL A O 1
ATOM 740 N N . VAL A 1 96 ? 7.566 9.859 2.688 1 98.94 96 VAL A N 1
ATOM 741 C CA . VAL A 1 96 ? 6.309 9.641 3.391 1 98.94 96 VAL A CA 1
ATOM 742 C C . VAL A 1 96 ? 5.316 10.742 3.033 1 98.94 96 VAL A C 1
ATOM 744 O O . VAL A 1 96 ? 5.578 11.922 3.283 1 98.94 96 VAL A O 1
ATOM 747 N N . ILE A 1 97 ? 4.176 10.359 2.504 1 98.88 97 ILE A N 1
ATOM 748 C CA . ILE A 1 97 ? 3.24 11.352 1.985 1 98.88 97 ILE A CA 1
ATOM 749 C C . ILE A 1 97 ? 1.922 11.266 2.748 1 98.88 97 ILE A C 1
ATOM 751 O O . ILE A 1 97 ? 1.167 10.305 2.592 1 98.88 97 ILE A O 1
ATOM 755 N N . GLY A 1 98 ? 1.632 12.273 3.602 1 98.88 98 GLY A N 1
ATOM 756 C CA . GLY A 1 98 ? 0.304 12.438 4.168 1 98.88 98 GLY A CA 1
ATOM 757 C C . GLY A 1 98 ? -0.668 13.117 3.223 1 98.88 98 GLY A C 1
ATOM 758 O O . GLY A 1 98 ? -0.302 13.484 2.105 1 98.88 98 GLY A O 1
ATOM 759 N N . HIS A 1 99 ? -1.885 13.266 3.668 1 98.88 99 HIS A N 1
ATOM 760 C CA . HIS A 1 99 ? -2.848 13.906 2.783 1 98.88 99 HIS A CA 1
ATOM 761 C C . HIS A 1 99 ? -3.955 14.594 3.578 1 98.88 99 HIS A C 1
ATOM 763 O O . HIS A 1 99 ? -4.141 14.305 4.762 1 98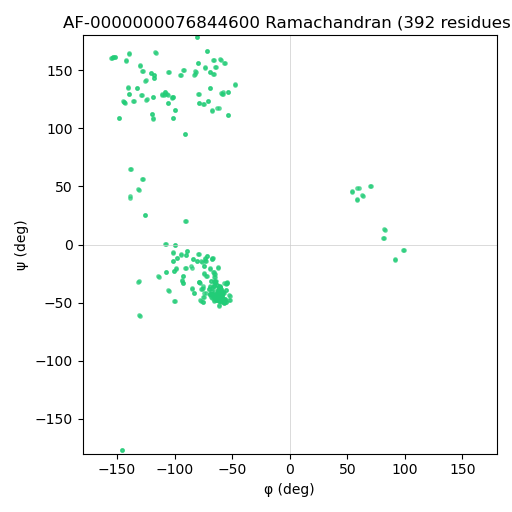.88 99 HIS A O 1
ATOM 769 N N . SER A 1 100 ? -4.609 15.469 2.945 1 98.56 100 SER A N 1
ATOM 770 C CA . SER A 1 100 ? -5.715 16.203 3.559 1 98.56 100 SER A CA 1
ATOM 771 C C . SER A 1 100 ? -6.91 15.281 3.807 1 98.56 100 SER A C 1
ATOM 773 O O . SER A 1 100 ? -7.109 14.305 3.086 1 98.56 100 SER A O 1
ATOM 775 N N . ARG A 1 101 ? -7.68 15.594 4.891 1 97.81 101 ARG A N 1
ATOM 776 C CA . ARG A 1 101 ? -8.914 14.906 5.246 1 97.81 101 ARG A CA 1
ATOM 777 C C . ARG A 1 101 ? -8.68 13.414 5.457 1 97.81 101 ARG A C 1
ATOM 779 O O . ARG A 1 101 ? -9.484 12.586 5.031 1 97.81 101 ARG A O 1
ATOM 786 N N . CYS A 1 102 ? -7.633 13.117 6.004 1 98.12 102 CYS A N 1
ATOM 787 C CA . CYS A 1 102 ? -7.293 11.727 6.273 1 98.12 102 CYS A CA 1
ATOM 788 C C . CYS A 1 102 ? -8.109 11.18 7.441 1 98.12 102 CYS A C 1
ATOM 790 O O . CYS A 1 102 ? -7.992 11.672 8.562 1 98.12 102 CYS A O 1
ATOM 792 N N . GLY A 1 103 ? -8.859 10.148 7.227 1 96.5 103 GLY A N 1
ATOM 793 C CA . GLY A 1 103 ? -9.648 9.523 8.273 1 96.5 103 GLY A CA 1
ATOM 794 C C . GLY A 1 103 ? -8.797 8.969 9.406 1 96.5 103 GLY A C 1
ATOM 795 O O . GLY A 1 103 ? -9.211 8.992 10.57 1 96.5 103 GLY A O 1
ATOM 796 N N . GLY A 1 104 ? -7.648 8.367 9.102 1 97.31 104 GLY A N 1
ATOM 797 C CA . GLY A 1 104 ? -6.746 7.879 10.133 1 97.31 104 GLY A CA 1
ATOM 798 C C . GLY A 1 104 ? -6.27 8.969 11.078 1 97.31 104 GLY A C 1
ATOM 799 O O . GLY A 1 104 ? -6.18 8.75 12.289 1 97.31 104 GLY A O 1
ATOM 800 N N . ILE A 1 105 ? -5.969 10.109 10.531 1 98.25 105 ILE A N 1
ATOM 801 C CA . ILE A 1 105 ? -5.527 11.25 11.328 1 98.25 105 ILE A CA 1
ATOM 802 C C . ILE A 1 105 ? -6.676 11.742 12.203 1 98.25 105 ILE A C 1
ATOM 804 O O . ILE A 1 105 ? -6.469 12.086 13.367 1 98.25 105 ILE A O 1
ATOM 808 N N . LYS A 1 106 ? -7.855 11.789 11.594 1 97.19 106 LYS A N 1
ATOM 809 C CA . LYS A 1 106 ? -9.031 12.156 12.375 1 97.19 106 LYS A CA 1
ATOM 810 C C . LYS A 1 106 ? -9.242 11.195 13.547 1 97.19 106 LYS A C 1
ATOM 812 O O . LYS A 1 106 ? -9.539 11.625 14.664 1 97.19 106 LYS A O 1
ATOM 817 N N . ALA A 1 107 ? -9.109 9.914 13.305 1 96.56 107 ALA A N 1
ATOM 818 C CA . ALA A 1 107 ? -9.227 8.914 14.359 1 96.56 107 ALA A CA 1
ATOM 819 C C . ALA A 1 107 ? -8.172 9.125 15.445 1 96.56 107 ALA A C 1
ATOM 821 O O . ALA A 1 107 ? -8.477 9.055 16.641 1 96.56 107 ALA A O 1
ATOM 822 N N . LEU A 1 108 ? -6.98 9.359 15.047 1 97.31 108 LEU A N 1
ATOM 823 C CA . LEU A 1 108 ? -5.883 9.602 15.977 1 97.31 108 LEU A CA 1
ATOM 824 C C . LEU A 1 108 ? -6.195 10.781 16.891 1 97.31 108 LEU A C 1
ATOM 826 O O . LEU A 1 108 ? -6.062 10.672 18.109 1 97.31 108 LEU A O 1
ATOM 830 N N . LEU A 1 109 ? -6.609 11.875 16.297 1 97.38 109 LEU A N 1
ATOM 831 C CA . LEU A 1 109 ? -6.883 13.07 17.078 1 97.38 109 LEU A CA 1
ATOM 832 C C . LEU A 1 109 ? -8.062 12.852 18.016 1 97.38 109 LEU A C 1
ATOM 834 O O . LEU A 1 109 ? -8.117 13.43 19.109 1 97.38 109 LEU A O 1
ATOM 838 N N . SER A 1 110 ? -8.938 11.984 17.641 1 95.56 110 SER A N 1
ATOM 839 C CA . SER A 1 110 ? -10.164 11.75 18.391 1 95.56 110 SER A CA 1
ATOM 840 C C . SER A 1 110 ? -9.938 10.773 19.547 1 95.56 110 SER A C 1
ATOM 842 O O . SER A 1 110 ? -10.805 10.586 20.391 1 95.56 110 SER A O 1
ATOM 844 N N . LEU A 1 111 ? -8.82 10.125 19.547 1 94.06 111 LEU A N 1
ATOM 845 C CA . LEU A 1 111 ? -8.547 9.164 20.609 1 94.06 111 LEU A CA 1
ATOM 846 C C . LEU A 1 111 ? -8.578 9.844 21.969 1 94.06 111 LEU A C 1
ATOM 848 O O . LEU A 1 111 ? -8.055 10.953 22.141 1 94.06 111 LEU A O 1
ATOM 852 N N . LYS A 1 112 ? -9.289 9.25 22.844 1 89.12 112 LYS A N 1
ATOM 853 C CA . LYS A 1 112 ? -9.344 9.75 24.219 1 89.12 112 LYS A CA 1
ATOM 854 C C . LYS A 1 112 ? -8.539 8.859 25.156 1 89.12 112 LYS A C 1
ATOM 856 O O . LYS A 1 112 ? -8.68 7.633 25.125 1 89.12 112 LYS A O 1
ATOM 861 N N . ASP A 1 113 ? -7.691 9.516 25.875 1 78.5 113 ASP A N 1
ATOM 862 C CA . ASP A 1 113 ? -6.855 8.797 26.828 1 78.5 113 ASP A CA 1
ATOM 863 C C . ASP A 1 113 ? -7.711 8.023 27.844 1 78.5 113 ASP A C 1
ATOM 865 O O . ASP A 1 113 ? -8.656 8.57 28.406 1 78.5 113 ASP A O 1
ATOM 869 N N . GLY A 1 114 ? -7.352 6.727 27.969 1 81 114 GLY A N 1
ATOM 870 C CA . GLY A 1 114 ? -7.992 5.938 29.016 1 81 114 GLY A CA 1
ATOM 871 C C . GLY A 1 114 ? -9.242 5.219 28.547 1 81 114 GLY A C 1
ATOM 872 O O . GLY A 1 114 ? -9.797 4.387 29.266 1 81 114 GLY A O 1
ATOM 873 N N . GLU A 1 115 ? -9.758 5.59 27.344 1 82.94 115 GLU A N 1
ATOM 874 C CA . GLU A 1 115 ? -10.953 4.926 26.828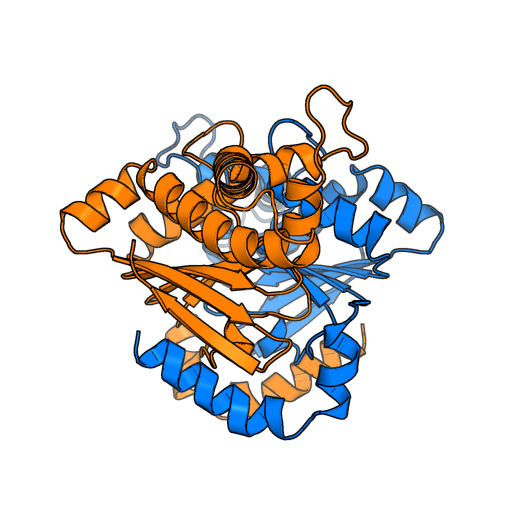 1 82.94 115 GLU A CA 1
ATOM 875 C C . GLU A 1 115 ? -10.602 3.611 26.125 1 82.94 115 GLU A C 1
ATOM 877 O O . GLU A 1 115 ? -9.508 3.475 25.562 1 82.94 115 GLU A O 1
ATOM 882 N N . ASP A 1 116 ? -11.5 2.695 26.266 1 84.44 116 ASP A N 1
ATOM 883 C CA . ASP A 1 116 ? -11.328 1.417 25.578 1 84.44 116 ASP A CA 1
ATOM 884 C C . ASP A 1 116 ? -11.359 1.598 24.062 1 84.44 116 ASP A C 1
ATOM 886 O O . ASP A 1 116 ? -12.023 2.504 23.547 1 84.44 116 ASP A O 1
ATOM 890 N N . ASP A 1 117 ? -10.68 0.671 23.391 1 84 117 ASP A N 1
ATOM 891 C CA . ASP A 1 117 ? -10.727 0.671 21.938 1 84 117 ASP A CA 1
ATOM 892 C C . ASP A 1 117 ? -12.109 0.26 21.422 1 84 117 ASP A C 1
ATOM 894 O O . ASP A 1 117 ? -12.734 -0.642 21.984 1 84 117 ASP A O 1
ATOM 898 N N . SER A 1 118 ? -12.578 1.019 20.453 1 81.31 118 SER A N 1
ATOM 899 C CA . SER A 1 118 ? -13.867 0.726 19.828 1 81.31 118 SER A CA 1
ATOM 900 C C . SER A 1 118 ? -13.695 -0.192 18.625 1 81.31 118 SER A C 1
ATOM 902 O O . SER A 1 118 ? -14.641 -0.868 18.219 1 81.31 118 SER A O 1
ATOM 904 N N . PHE A 1 119 ? -12.453 -0.209 18.125 1 82.12 119 PHE A N 1
ATOM 905 C CA . PHE A 1 119 ? -12.148 -1.047 16.984 1 82.12 119 PHE A CA 1
ATOM 906 C C . PHE A 1 119 ? -11.125 -2.119 17.344 1 82.12 119 PHE A C 1
ATOM 908 O O . PHE A 1 119 ? -10.531 -2.072 18.422 1 82.12 119 PHE A O 1
ATOM 915 N N . HIS A 1 120 ? -11.008 -3.031 16.547 1 86.06 120 HIS A N 1
ATOM 916 C CA . HIS A 1 120 ? -10.102 -4.137 16.812 1 86.06 120 HIS A CA 1
ATOM 917 C C . HIS A 1 120 ? -8.648 -3.723 16.594 1 86.06 120 HIS A C 1
ATOM 919 O O . HIS A 1 120 ? -7.754 -4.164 17.312 1 86.06 120 HIS A O 1
ATOM 925 N N . PHE A 1 121 ? -8.469 -2.838 15.492 1 93.75 121 PHE A N 1
ATOM 926 C CA . PHE A 1 121 ? -7.094 -2.637 15.07 1 93.75 121 PHE A CA 1
ATOM 927 C C . PHE A 1 121 ? -6.785 -1.152 14.914 1 93.75 121 PHE A C 1
ATOM 929 O O . PHE A 1 121 ? -5.656 -0.719 15.156 1 93.75 121 PHE A O 1
ATOM 936 N N . VAL A 1 122 ? -7.773 -0.384 14.539 1 93.94 122 VAL A N 1
ATOM 937 C CA . VAL A 1 122 ? -7.555 0.956 14.008 1 93.94 122 VAL A CA 1
ATOM 938 C C . VAL A 1 122 ? -6.91 1.839 15.07 1 93.94 122 VAL A C 1
ATOM 940 O O . VAL A 1 122 ? -5.906 2.508 14.805 1 93.94 122 VAL A O 1
ATOM 943 N N . GLU A 1 123 ? -7.445 1.796 16.312 1 93.25 123 GLU A N 1
ATOM 944 C CA . GLU A 1 123 ? -6.93 2.664 17.375 1 93.25 123 GLU A CA 1
ATOM 945 C C . GLU A 1 123 ? -5.469 2.348 17.672 1 93.25 123 GLU A C 1
ATOM 947 O O . GLU A 1 123 ? -4.645 3.256 17.797 1 93.25 123 GLU A O 1
ATOM 952 N N . ASP A 1 124 ? -5.223 1.045 17.75 1 93.62 124 ASP A N 1
ATOM 953 C CA . ASP A 1 124 ? -3.846 0.644 18.016 1 93.62 124 ASP A CA 1
ATOM 954 C C . ASP A 1 124 ? -2.908 1.126 16.906 1 93.62 124 ASP A C 1
ATOM 956 O O . ASP A 1 124 ? -1.801 1.59 17.188 1 93.62 124 ASP A O 1
ATOM 960 N N . TRP A 1 125 ? -3.301 1.028 15.719 1 96.25 125 TRP A N 1
ATOM 961 C CA . TRP A 1 125 ? -2.473 1.412 14.586 1 96.25 125 TRP A CA 1
ATOM 962 C C . TRP A 1 125 ? -2.215 2.914 14.578 1 96.25 125 TRP A C 1
ATOM 964 O O . TRP A 1 125 ? -1.066 3.354 14.484 1 96.25 125 TRP A O 1
ATOM 974 N N . VAL A 1 126 ? -3.271 3.705 14.75 1 96.75 126 VAL A N 1
ATOM 975 C CA . VAL A 1 126 ? -3.117 5.145 14.578 1 96.75 126 VAL A CA 1
ATOM 976 C C . VAL A 1 126 ? -2.352 5.727 15.766 1 96.75 126 VAL A C 1
ATOM 978 O O . VAL A 1 126 ? -1.791 6.824 15.672 1 96.75 126 VAL A O 1
ATOM 981 N N . ARG A 1 127 ? -2.211 4.98 16.828 1 95.81 127 ARG A N 1
ATOM 982 C CA . ARG A 1 127 ? -1.447 5.422 17.984 1 95.81 127 ARG A CA 1
ATOM 983 C C . ARG A 1 127 ? 0.036 5.547 17.656 1 95.81 127 ARG A C 1
ATOM 985 O O . ARG A 1 127 ? 0.802 6.137 18.422 1 95.81 127 ARG A O 1
ATOM 992 N N . ILE A 1 128 ? 0.409 5.039 16.531 1 96.81 128 ILE A N 1
ATOM 993 C CA . ILE A 1 128 ? 1.767 5.266 16.047 1 96.81 128 ILE A CA 1
ATOM 994 C C . ILE A 1 128 ? 2.051 6.762 15.992 1 96.81 128 ILE A C 1
ATOM 996 O O . ILE A 1 128 ? 3.18 7.199 16.234 1 96.81 128 ILE A O 1
ATOM 1000 N N . GLY A 1 129 ? 1.016 7.551 15.703 1 97.56 129 GLY A N 1
ATOM 1001 C CA . GLY A 1 129 ? 1.152 8.992 15.594 1 97.56 129 GLY A CA 1
ATOM 1002 C C . GLY A 1 129 ? 0.912 9.711 16.906 1 97.56 129 GLY A C 1
ATOM 1003 O O . GLY A 1 129 ? 0.698 10.93 16.938 1 97.56 129 GLY A O 1
ATOM 1004 N N . PHE A 1 130 ? 1.013 9.055 18.047 1 97 130 PHE A N 1
ATOM 1005 C CA . PHE A 1 130 ? 0.614 9.609 19.328 1 97 130 PHE A CA 1
ATOM 1006 C C . PHE A 1 130 ? 1.446 10.844 19.672 1 97 130 PHE A C 1
ATOM 1008 O O . PHE A 1 130 ? 0.92 11.836 20.172 1 97 130 PHE A O 1
ATOM 1015 N N . SER A 1 131 ? 2.746 10.789 19.469 1 97.69 131 SER A N 1
ATOM 1016 C CA . SER A 1 131 ? 3.59 11.938 19.781 1 97.69 131 SER A CA 1
ATOM 1017 C C . SER A 1 131 ? 3.203 13.148 18.938 1 97.69 131 SER A C 1
ATOM 1019 O O . SER A 1 131 ? 3.281 14.289 19.406 1 97.69 131 SER A O 1
ATOM 1021 N N . ALA A 1 132 ? 2.84 12.93 17.672 1 98.38 132 ALA A N 1
ATOM 1022 C CA . ALA A 1 132 ? 2.348 14.016 16.828 1 98.38 132 ALA A CA 1
ATOM 1023 C C . ALA A 1 132 ? 1.066 14.617 17.406 1 98.38 132 ALA A C 1
ATOM 1025 O O . ALA A 1 132 ? 0.911 15.836 17.438 1 98.38 132 ALA A O 1
ATOM 1026 N N . LYS A 1 133 ? 0.154 13.75 17.828 1 98.06 133 LYS A N 1
ATOM 1027 C CA . LYS A 1 133 ? -1.09 14.203 18.438 1 98.06 133 LYS A CA 1
ATOM 1028 C C . LYS A 1 133 ? -0.812 15.086 19.656 1 98.06 133 LYS A C 1
ATOM 1030 O O . LYS A 1 133 ? -1.399 16.156 19.797 1 98.06 133 LYS A O 1
ATOM 1035 N N . LYS A 1 134 ? 0.018 14.602 20.5 1 97.56 134 LYS A N 1
ATOM 1036 C CA . LYS A 1 134 ? 0.349 15.344 21.719 1 97.56 134 LYS A CA 1
ATOM 1037 C C . LYS A 1 134 ? 0.884 16.734 21.375 1 97.56 134 LYS A C 1
ATOM 1039 O O . LYS A 1 134 ? 0.489 17.719 22 1 97.56 134 LYS A O 1
ATOM 1044 N N . LYS A 1 135 ? 1.776 16.812 20.453 1 97.94 135 LYS A N 1
ATOM 1045 C CA . LYS A 1 135 ? 2.35 18.078 20.047 1 97.94 135 LYS A CA 1
ATOM 1046 C C . LYS A 1 135 ? 1.267 19.031 19.547 1 97.94 135 LYS A C 1
ATOM 1048 O O . LYS A 1 135 ? 1.248 20.203 19.922 1 97.94 135 LYS A O 1
ATOM 1053 N N . VAL A 1 136 ? 0.387 18.547 18.688 1 97.94 136 VAL A N 1
ATOM 1054 C CA . VAL A 1 136 ? -0.666 19.359 18.109 1 97.94 136 VAL A CA 1
ATOM 1055 C C . VAL A 1 136 ? -1.618 19.844 19.203 1 97.94 136 VAL A C 1
ATOM 1057 O O . VAL A 1 136 ? -2.053 21 19.203 1 97.94 136 VAL A O 1
ATOM 1060 N N . LYS A 1 137 ? -1.927 18.953 20.141 1 96.44 137 LYS A N 1
ATOM 1061 C CA . LYS A 1 137 ? -2.805 19.328 21.25 1 96.44 137 LYS A CA 1
ATOM 1062 C C . LYS A 1 137 ? -2.16 20.391 22.141 1 96.44 137 LYS A C 1
ATOM 1064 O O . LYS A 1 137 ? -2.852 21.266 22.672 1 96.44 137 LYS A O 1
ATOM 1069 N N . ASP A 1 138 ? -0.884 20.312 22.234 1 97.06 138 ASP A N 1
ATOM 1070 C CA . ASP A 1 138 ? -0.16 21.266 23.062 1 97.06 138 ASP A CA 1
ATOM 1071 C C . ASP A 1 138 ? -0.037 22.625 22.359 1 97.06 138 ASP A C 1
ATOM 1073 O O . ASP A 1 138 ? -0.175 23.672 23 1 97.06 138 ASP A O 1
ATOM 1077 N N . GLU A 1 139 ? 0.172 22.609 21.078 1 97.38 139 GLU A N 1
ATOM 1078 C CA . GLU A 1 139 ? 0.554 23.828 20.375 1 97.38 139 GLU A CA 1
ATOM 1079 C C . GLU A 1 139 ? -0.643 24.453 19.656 1 97.38 139 GLU A C 1
ATOM 1081 O O . GLU A 1 139 ? -0.636 25.641 19.344 1 97.38 139 GLU A O 1
ATOM 1086 N N . CYS A 1 140 ? -1.653 23.594 19.375 1 96 140 CYS A N 1
ATOM 1087 C CA . CYS A 1 140 ? -2.742 24.078 18.531 1 96 140 CYS A CA 1
ATOM 1088 C C . CYS A 1 140 ? -4.09 23.875 19.219 1 96 140 CYS A C 1
ATOM 1090 O O . CYS A 1 140 ? -5.113 23.719 18.547 1 96 140 CYS A O 1
ATOM 1092 N N . CYS A 1 141 ? -4.105 23.828 20.516 1 92.31 141 CYS A N 1
ATOM 1093 C CA . CYS A 1 141 ? -5.305 23.484 21.266 1 92.31 141 CYS A CA 1
ATOM 1094 C C . CYS A 1 141 ? -6.41 24.5 21.016 1 92.31 141 CYS A C 1
ATOM 1096 O O . CYS A 1 141 ? -7.594 24.188 21.156 1 92.31 141 CYS A O 1
ATOM 1098 N N . ASP A 1 142 ? -6.082 25.703 20.547 1 96 142 ASP A N 1
ATOM 1099 C CA . ASP A 1 142 ? -7.066 26.766 20.375 1 96 142 ASP A CA 1
ATOM 1100 C C . ASP A 1 142 ? -7.695 26.719 18.984 1 96 142 ASP A C 1
ATOM 1102 O O . ASP A 1 142 ? -8.688 27.391 18.734 1 96 142 ASP A O 1
ATOM 1106 N N . LEU A 1 143 ? -7.125 25.875 18.156 1 97.38 143 LEU A N 1
ATOM 1107 C CA . LEU A 1 143 ? -7.652 25.75 16.812 1 97.38 143 LEU A CA 1
ATOM 1108 C C . LEU A 1 143 ? -8.867 24.828 16.781 1 97.38 143 LEU A C 1
ATOM 1110 O O . LEU A 1 143 ? -8.977 23.906 17.594 1 97.38 143 LEU A O 1
ATOM 1114 N N . PRO A 1 144 ? -9.797 25.156 15.805 1 97.81 144 PRO A N 1
ATOM 1115 C CA . PRO A 1 144 ? -10.883 24.203 15.586 1 97.81 144 PRO A CA 1
ATOM 1116 C C . PRO A 1 144 ? -10.375 22.797 15.242 1 97.81 144 PRO A C 1
ATOM 1118 O O . PRO A 1 144 ? -9.281 22.656 14.695 1 97.81 144 PRO A O 1
ATOM 1121 N N . PHE A 1 145 ? -11.172 21.766 15.492 1 97.38 145 PHE A N 1
ATOM 1122 C CA . PHE A 1 145 ? -10.828 20.344 15.336 1 97.38 145 PHE A CA 1
ATOM 1123 C C . PHE A 1 145 ? -10.281 20.078 13.945 1 97.38 145 PHE A C 1
ATOM 1125 O O . PHE A 1 145 ? -9.242 19.438 13.797 1 97.38 145 PHE A O 1
ATOM 1132 N N . GLU A 1 146 ? -10.891 20.625 12.93 1 96.88 146 GLU A N 1
ATOM 1133 C CA . GLU A 1 146 ? -10.492 20.359 11.555 1 96.88 146 GLU A CA 1
ATOM 1134 C C . GLU A 1 146 ? -9.133 20.984 11.242 1 96.88 146 GLU A C 1
ATOM 1136 O O . GLU A 1 146 ? -8.352 20.422 10.469 1 96.88 146 GLU A O 1
ATOM 1141 N N . ASP A 1 147 ? -8.898 22.141 11.82 1 98.06 147 ASP A N 1
ATOM 1142 C CA . ASP A 1 147 ? -7.605 22.781 11.633 1 98.06 147 ASP A CA 1
ATOM 1143 C C . ASP A 1 147 ? -6.5 22.016 12.359 1 98.06 147 ASP A C 1
ATOM 1145 O O . ASP A 1 147 ? -5.371 21.938 11.875 1 98.06 147 ASP A O 1
ATOM 1149 N N . GLN A 1 148 ? -6.844 21.516 13.531 1 98.44 148 GLN A N 1
ATOM 1150 C CA . GLN A 1 148 ? -5.902 20.641 14.227 1 98.44 148 GLN A CA 1
ATOM 1151 C C . GLN A 1 148 ? -5.57 19.422 13.383 1 98.44 148 GLN A C 1
ATOM 1153 O O . GLN A 1 148 ? -4.414 19 13.328 1 98.44 148 GLN A O 1
ATOM 1158 N N . CYS A 1 149 ? -6.582 18.828 12.734 1 98.25 149 CYS A N 1
ATOM 1159 C CA . CYS A 1 149 ? -6.359 17.688 11.852 1 98.25 149 CYS A CA 1
ATOM 1160 C C . CYS A 1 149 ? -5.387 18.047 10.727 1 98.25 149 CYS A C 1
ATOM 1162 O O . CYS A 1 149 ? -4.492 17.266 10.406 1 98.25 149 CYS A O 1
ATOM 1164 N N . ALA A 1 150 ? -5.602 19.219 10.203 1 98.19 150 ALA A N 1
ATOM 1165 C CA . ALA A 1 150 ? -4.75 19.656 9.094 1 98.19 150 ALA A CA 1
ATOM 1166 C C . ALA A 1 150 ? -3.293 19.766 9.531 1 98.19 150 ALA A C 1
ATOM 1168 O O . ALA A 1 150 ? -2.387 19.375 8.789 1 98.19 150 ALA A O 1
ATOM 1169 N N . VAL A 1 151 ? -3.055 20.297 10.703 1 98.62 151 VAL A N 1
ATOM 1170 C CA . VAL A 1 151 ? -1.704 20.391 11.25 1 98.62 151 VAL A CA 1
ATOM 1171 C C . VAL A 1 151 ? -1.173 18.984 11.539 1 98.62 151 VAL A C 1
ATOM 1173 O O . VAL A 1 151 ? -0.018 18.672 11.234 1 98.62 151 VAL A O 1
ATOM 1176 N N . LEU A 1 152 ? -2.025 18.156 12.109 1 98.81 152 LEU A N 1
ATOM 1177 C CA . LEU A 1 152 ? -1.644 16.797 12.516 1 98.81 152 LEU A CA 1
ATOM 1178 C C . LEU A 1 152 ? -1.29 15.945 11.305 1 98.81 152 LEU A C 1
ATOM 1180 O O . LEU A 1 152 ? -0.421 15.078 11.383 1 98.81 152 LEU A O 1
ATOM 1184 N N . GLU A 1 153 ? -1.918 16.172 10.156 1 98.81 153 GLU A N 1
ATOM 1185 C CA . GLU A 1 153 ? -1.609 15.453 8.922 1 98.81 153 GLU A CA 1
ATOM 1186 C C . GLU A 1 153 ? -0.128 15.57 8.57 1 98.81 153 GLU A C 1
ATOM 1188 O O . GLU A 1 153 ? 0.496 14.586 8.164 1 98.81 153 GLU A O 1
ATOM 1193 N N . LYS A 1 154 ? 0.419 16.688 8.773 1 98.75 154 LYS A N 1
ATOM 1194 C CA . LYS A 1 154 ? 1.82 16.922 8.445 1 98.75 154 LYS A CA 1
ATOM 1195 C C . LYS A 1 154 ? 2.736 16.484 9.578 1 98.75 154 LYS A C 1
ATOM 1197 O O . LYS A 1 154 ? 3.814 15.93 9.336 1 98.75 154 LYS A O 1
ATOM 1202 N N . GLU A 1 155 ? 2.283 16.719 10.805 1 98.75 155 GLU A N 1
ATOM 1203 C CA . GLU A 1 155 ? 3.1 16.312 11.945 1 98.75 155 GLU A CA 1
ATOM 1204 C C . GLU A 1 155 ? 3.234 14.797 12.016 1 98.75 155 GLU A C 1
ATOM 1206 O O . GLU A 1 155 ? 4.27 14.281 12.445 1 98.75 155 GLU A O 1
ATOM 1211 N N . ALA A 1 156 ? 2.18 14.078 11.656 1 98.81 156 ALA A N 1
ATOM 1212 C CA . ALA A 1 156 ? 2.246 12.617 11.617 1 98.81 156 ALA A CA 1
ATO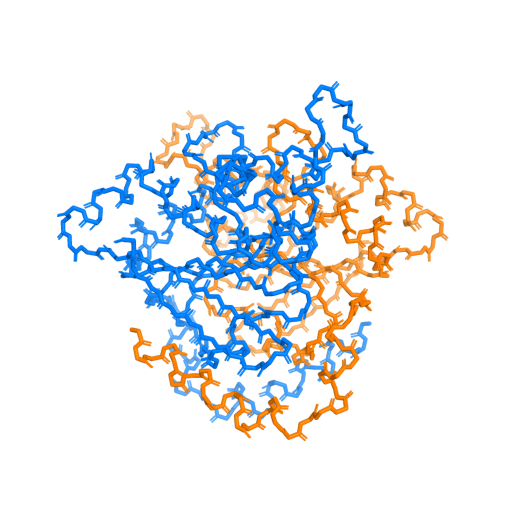M 1213 C C . ALA A 1 156 ? 3.301 12.141 10.625 1 98.81 156 ALA A C 1
ATOM 1215 O O . ALA A 1 156 ? 3.967 11.133 10.852 1 98.81 156 ALA A O 1
ATOM 1216 N N . VAL A 1 157 ? 3.447 12.859 9.508 1 98.88 157 VAL A N 1
ATOM 1217 C CA . VAL A 1 157 ? 4.504 12.562 8.547 1 98.88 157 VAL A CA 1
ATOM 1218 C C . VAL A 1 157 ? 5.871 12.719 9.211 1 98.88 157 VAL A C 1
ATOM 1220 O O . VAL A 1 157 ? 6.746 11.867 9.055 1 98.88 157 VAL A O 1
ATOM 1223 N N . ASN A 1 158 ? 6.043 13.781 9.984 1 98.81 158 ASN A N 1
ATOM 1224 C CA . ASN A 1 158 ? 7.305 14.016 10.68 1 98.81 158 ASN A CA 1
ATOM 1225 C C . ASN A 1 158 ? 7.633 12.883 11.648 1 98.81 158 ASN A C 1
ATOM 1227 O O . ASN A 1 158 ? 8.781 12.445 11.734 1 98.81 158 ASN A O 1
ATOM 1231 N N . VAL A 1 159 ? 6.633 12.445 12.367 1 98.75 159 VAL A N 1
ATOM 1232 C CA . VAL A 1 159 ? 6.832 11.344 13.305 1 98.75 159 VAL A CA 1
ATOM 1233 C C . VAL A 1 159 ? 7.23 10.086 12.539 1 98.75 159 VAL A C 1
ATOM 1235 O O . VAL A 1 159 ? 8.109 9.336 12.977 1 98.75 159 VAL A O 1
ATOM 1238 N N . SER A 1 160 ? 6.574 9.812 11.414 1 98.88 160 SER A N 1
ATOM 1239 C CA . SER A 1 160 ? 6.922 8.656 10.586 1 98.88 160 SER A CA 1
ATOM 1240 C C . SER A 1 160 ? 8.359 8.742 10.086 1 98.88 160 SER A C 1
ATOM 1242 O O . SER A 1 160 ? 9.078 7.742 10.07 1 98.88 160 SER A O 1
ATOM 1244 N N . LEU A 1 161 ? 8.789 9.93 9.688 1 98.75 161 LEU A N 1
ATOM 1245 C CA . LEU A 1 161 ? 10.164 10.125 9.258 1 98.75 161 LEU A CA 1
ATOM 1246 C C . LEU A 1 161 ? 11.133 9.852 10.406 1 98.75 161 LEU A C 1
ATOM 1248 O O . LEU A 1 161 ? 12.188 9.242 10.203 1 98.75 161 LEU A O 1
ATOM 1252 N N . GLN A 1 162 ? 10.797 10.297 11.578 1 98.5 162 GLN A N 1
ATOM 1253 C CA . GLN A 1 162 ? 11.625 10.039 12.758 1 98.5 162 GLN A CA 1
ATOM 1254 C C . GLN A 1 162 ? 11.688 8.539 13.055 1 98.5 162 GLN A C 1
ATOM 1256 O O . GLN A 1 162 ? 12.75 8.016 13.391 1 98.5 162 GLN A O 1
ATOM 1261 N N . ASN A 1 163 ? 10.539 7.918 12.969 1 98.75 163 ASN A N 1
ATOM 1262 C CA . ASN A 1 163 ? 10.492 6.48 13.219 1 98.75 163 ASN A CA 1
ATOM 1263 C C . ASN A 1 163 ? 11.367 5.711 12.234 1 98.75 163 ASN A C 1
ATOM 1265 O O . ASN A 1 163 ? 11.953 4.688 12.586 1 98.75 163 ASN A O 1
ATOM 1269 N N . LEU A 1 164 ? 11.43 6.152 10.977 1 98.81 164 LEU A N 1
ATOM 1270 C CA . LEU A 1 164 ? 12.289 5.527 9.977 1 98.81 164 LEU A CA 1
ATOM 1271 C C . LEU A 1 164 ? 13.734 5.473 10.461 1 98.81 164 LEU A C 1
ATOM 1273 O O . LEU A 1 164 ? 14.445 4.508 10.188 1 98.81 164 LEU A O 1
ATOM 1277 N N . SER A 1 165 ? 14.133 6.449 11.219 1 98 165 SER A N 1
ATOM 1278 C CA . SER A 1 165 ? 15.516 6.543 11.672 1 98 165 SER A CA 1
ATOM 1279 C C . SER A 1 165 ? 15.812 5.504 12.75 1 98 165 SER A C 1
ATOM 1281 O O . SER A 1 165 ? 16.969 5.289 13.109 1 98 165 SER A O 1
ATOM 1283 N N . THR A 1 166 ? 14.789 4.848 13.297 1 98.38 166 THR A N 1
ATOM 1284 C CA . THR A 1 166 ? 15 3.801 14.297 1 98.38 166 THR A CA 1
ATOM 1285 C C . THR A 1 166 ? 15.375 2.482 13.625 1 98.38 166 THR A C 1
ATOM 1287 O O . THR A 1 166 ? 15.797 1.537 14.289 1 98.38 166 THR A O 1
ATOM 1290 N N . TYR A 1 167 ? 15.188 2.357 12.352 1 98.44 167 TYR A N 1
ATOM 1291 C CA . TYR A 1 167 ? 15.656 1.204 11.586 1 98.44 167 TYR A CA 1
ATOM 1292 C C . TYR A 1 167 ? 17.141 1.31 11.289 1 98.44 167 TYR A C 1
ATOM 1294 O O . TYR A 1 167 ? 17.594 2.25 10.625 1 98.44 167 TYR A O 1
ATOM 1302 N N . PRO A 1 168 ? 17.938 0.354 11.703 1 97.94 168 PRO A N 1
ATOM 1303 C CA . PRO A 1 168 ? 19.391 0.49 11.594 1 97.94 168 PRO A CA 1
ATOM 1304 C C . PRO A 1 168 ? 19.859 0.681 10.156 1 97.94 168 PRO A C 1
ATOM 1306 O O . PRO A 1 168 ? 20.781 1.465 9.898 1 97.94 168 PRO A O 1
ATOM 1309 N N . PHE A 1 169 ? 19.266 0.021 9.227 1 97.25 169 PHE A N 1
ATOM 1310 C CA . PHE A 1 169 ? 19.703 0.101 7.836 1 97.25 169 PHE A CA 1
ATOM 1311 C C . PHE A 1 169 ? 19.281 1.431 7.215 1 97.25 169 PHE A C 1
ATOM 1313 O O . PHE A 1 169 ? 19.906 1.889 6.25 1 97.25 169 PHE A O 1
ATOM 1320 N N . VAL A 1 170 ? 18.219 2.062 7.762 1 98.75 170 VAL A N 1
ATOM 1321 C CA . VAL A 1 170 ? 17.859 3.408 7.32 1 98.75 170 VAL A CA 1
ATOM 1322 C C . VAL A 1 170 ? 18.844 4.422 7.922 1 98.75 170 VAL A C 1
ATOM 1324 O O . VAL A 1 170 ? 19.359 5.281 7.215 1 98.75 170 VAL A O 1
ATOM 1327 N N . LYS A 1 171 ? 19.031 4.297 9.18 1 98.44 171 LYS A N 1
ATOM 1328 C CA . LYS A 1 171 ? 19.969 5.172 9.867 1 98.44 171 LYS A CA 1
ATOM 1329 C C . LYS A 1 171 ? 21.328 5.164 9.188 1 98.44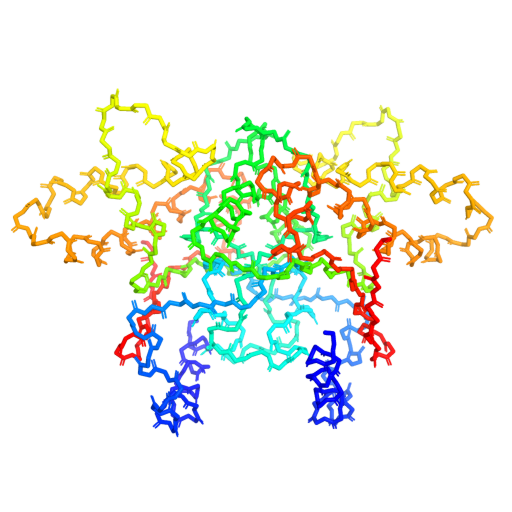 171 LYS A C 1
ATOM 1331 O O . LYS A 1 171 ? 21.922 6.219 8.953 1 98.44 171 LYS A O 1
ATOM 1336 N N . ASP A 1 172 ? 21.844 3.961 8.875 1 98.38 172 ASP A N 1
ATOM 1337 C CA . ASP A 1 172 ? 23.141 3.799 8.211 1 98.38 172 ASP A CA 1
ATOM 1338 C C . ASP A 1 172 ? 23.125 4.453 6.832 1 98.38 172 ASP A C 1
ATOM 1340 O O . ASP A 1 172 ? 24.094 5.117 6.453 1 98.38 172 ASP A O 1
ATOM 1344 N N . GLY A 1 173 ? 22.047 4.207 6.055 1 98.38 173 GLY A N 1
ATOM 1345 C CA . GLY A 1 173 ? 21.938 4.801 4.734 1 98.38 173 GLY A CA 1
ATOM 1346 C C . GLY A 1 173 ? 21.953 6.32 4.758 1 98.38 173 GLY A C 1
ATOM 1347 O O . GLY A 1 173 ? 22.609 6.953 3.93 1 98.38 173 GLY A O 1
ATOM 1348 N N . VAL A 1 174 ? 21.266 6.883 5.707 1 98.5 174 VAL A N 1
ATOM 1349 C CA . VAL A 1 174 ? 21.219 8.336 5.84 1 98.5 174 VAL A CA 1
ATOM 1350 C C . VAL A 1 174 ? 22.594 8.859 6.258 1 98.5 174 VAL A C 1
ATOM 1352 O O . VAL A 1 174 ? 23.109 9.82 5.68 1 98.5 174 VAL A O 1
ATOM 1355 N N . ALA A 1 175 ? 23.219 8.25 7.203 1 98.31 175 ALA A N 1
ATOM 1356 C CA . ALA A 1 175 ? 24.516 8.656 7.707 1 98.31 175 ALA A CA 1
ATOM 1357 C C . ALA A 1 175 ? 25.578 8.594 6.605 1 98.31 175 ALA A C 1
ATOM 1359 O O . ALA A 1 175 ? 26.469 9.438 6.547 1 98.31 175 ALA A O 1
ATOM 1360 N N . ASN A 1 176 ? 25.5 7.637 5.723 1 98.19 176 ASN A N 1
ATOM 1361 C CA . ASN A 1 176 ? 26.484 7.414 4.672 1 98.19 176 ASN A CA 1
ATOM 1362 C C . ASN A 1 176 ? 26.141 8.203 3.408 1 98.19 176 ASN A C 1
ATOM 1364 O O . ASN A 1 176 ? 26.875 8.133 2.416 1 98.19 176 ASN A O 1
ATOM 1368 N N . GLY A 1 177 ? 25 8.852 3.391 1 98.06 177 GLY A N 1
ATOM 1369 C CA . GLY A 1 177 ? 24.625 9.711 2.279 1 98.06 177 GLY A CA 1
ATOM 1370 C C . GLY A 1 177 ? 24.016 8.945 1.113 1 98.06 177 GLY A C 1
ATOM 1371 O O . GLY A 1 177 ? 23.906 9.484 0.009 1 98.06 177 GLY A O 1
ATOM 1372 N N . THR A 1 178 ? 23.656 7.656 1.338 1 98.25 178 THR A N 1
ATOM 1373 C CA . THR A 1 178 ? 23.109 6.84 0.263 1 98.25 178 THR A CA 1
ATOM 1374 C C . THR A 1 178 ? 21.594 6.875 0.281 1 98.25 178 THR A C 1
ATOM 1376 O O . THR A 1 178 ? 20.938 6.391 -0.649 1 98.25 178 THR A O 1
ATOM 1379 N N . LEU A 1 179 ? 21.016 7.48 1.354 1 98.56 179 LEU A N 1
ATOM 1380 C CA . LEU A 1 179 ? 19.578 7.508 1.521 1 98.56 179 LEU A CA 1
ATOM 1381 C C . LEU A 1 179 ? 19.109 8.852 2.072 1 98.56 179 LEU A C 1
ATOM 1383 O O . LEU A 1 179 ? 19.734 9.398 2.986 1 98.56 179 LEU A O 1
ATOM 1387 N N . LYS A 1 180 ? 18.047 9.375 1.468 1 98.44 180 LYS A N 1
ATOM 1388 C CA . LYS A 1 180 ? 17.422 10.609 1.938 1 98.44 180 LYS A CA 1
ATOM 1389 C C . LYS A 1 180 ? 15.984 10.359 2.383 1 98.44 180 LYS A C 1
ATOM 1391 O O . LYS A 1 180 ? 15.297 9.516 1.812 1 98.44 180 LYS A O 1
ATOM 1396 N N . LEU A 1 181 ? 15.586 11.062 3.365 1 98.69 181 LEU A N 1
ATOM 1397 C CA . LEU A 1 181 ? 14.211 11 3.85 1 98.69 181 LEU A CA 1
ATOM 1398 C C . LEU A 1 181 ? 13.477 12.305 3.559 1 98.69 181 LEU A C 1
ATOM 1400 O O . LEU A 1 181 ? 13.969 13.383 3.875 1 98.69 181 LEU A O 1
ATOM 1404 N N . ILE A 1 182 ? 12.305 12.188 2.971 1 98.62 182 ILE A N 1
ATOM 1405 C CA . ILE A 1 182 ? 11.531 13.352 2.551 1 98.62 182 ILE A CA 1
ATOM 1406 C C . ILE A 1 182 ? 10.078 13.203 3 1 98.62 182 ILE A C 1
ATOM 1408 O O . ILE A 1 182 ? 9.508 12.117 2.9 1 98.62 182 ILE A O 1
ATOM 1412 N N . GLY A 1 183 ? 9.523 14.258 3.549 1 98.69 183 GLY A N 1
ATOM 1413 C CA . GLY A 1 183 ? 8.094 14.328 3.812 1 98.69 183 GLY A CA 1
ATOM 1414 C C . GLY A 1 183 ? 7.309 14.953 2.676 1 98.69 183 GLY A C 1
ATOM 1415 O O . GLY A 1 183 ? 7.844 15.758 1.914 1 98.69 183 GLY A O 1
ATOM 1416 N N . GLY A 1 184 ? 6.129 14.57 2.523 1 98.62 184 GLY A N 1
ATOM 1417 C CA . GLY A 1 184 ? 5.207 15.141 1.557 1 98.62 184 GLY A CA 1
ATOM 1418 C C . GLY A 1 184 ? 3.783 15.242 2.076 1 98.62 184 GLY A C 1
ATOM 1419 O O . GLY A 1 184 ? 3.439 14.617 3.082 1 98.62 184 GLY A O 1
ATOM 1420 N N . HIS A 1 185 ? 3.051 16.078 1.5 1 98.81 185 HIS A N 1
ATOM 1421 C CA . HIS A 1 185 ? 1.633 16.234 1.803 1 98.81 185 HIS A CA 1
ATOM 1422 C C . HIS A 1 185 ? 0.832 16.547 0.544 1 98.81 185 HIS A C 1
ATOM 1424 O O . HIS A 1 185 ? 1.128 17.516 -0.159 1 98.81 185 HIS A O 1
ATOM 1430 N N . TYR A 1 186 ? -0.119 15.711 0.257 1 98.81 186 TYR A N 1
ATOM 1431 C CA . TYR A 1 186 ? -1.036 15.93 -0.855 1 98.81 186 TYR A CA 1
ATOM 1432 C C . TYR A 1 186 ? -2.375 16.469 -0.361 1 98.81 186 TYR A C 1
ATOM 1434 O O . TYR A 1 186 ? -3.137 15.742 0.287 1 98.81 186 TYR A O 1
ATOM 1442 N N . ASP A 1 187 ? -2.623 17.672 -0.626 1 98.5 187 ASP A N 1
ATOM 1443 C CA . ASP A 1 187 ? -3.92 18.281 -0.351 1 98.5 187 ASP A CA 1
ATOM 1444 C C . ASP A 1 187 ? -4.855 18.156 -1.552 1 98.5 187 ASP A C 1
ATOM 1446 O O . ASP A 1 187 ? -4.891 19.047 -2.412 1 98.5 187 ASP A O 1
ATOM 1450 N N . PHE A 1 188 ? -5.688 17.109 -1.525 1 97.94 188 PHE A N 1
ATOM 1451 C CA . PHE A 1 188 ? -6.504 16.859 -2.703 1 97.94 188 PHE A CA 1
ATOM 1452 C C . PHE A 1 188 ? -7.711 17.781 -2.74 1 97.94 188 PHE A C 1
ATOM 1454 O O . PHE A 1 188 ? -8.453 17.797 -3.725 1 97.94 188 PHE A O 1
ATOM 1461 N N . VAL A 1 189 ? -7.941 18.547 -1.652 1 97.44 189 VAL A N 1
ATOM 1462 C CA . VAL A 1 189 ? -9.039 19.516 -1.644 1 97.44 189 VAL A CA 1
ATOM 1463 C C . VAL A 1 189 ? -8.664 20.719 -2.5 1 97.44 189 VAL A C 1
ATOM 1465 O O . VAL A 1 189 ? -9.445 21.141 -3.357 1 97.44 189 VAL A O 1
ATOM 1468 N N . SER A 1 190 ? -7.48 21.219 -2.359 1 96.38 190 SER A N 1
ATOM 1469 C CA . SER A 1 190 ? -7.059 22.422 -3.064 1 96.38 190 SER A CA 1
ATOM 1470 C C . SER A 1 190 ? -6.188 22.078 -4.27 1 96.38 190 SER A C 1
ATOM 1472 O O . SER A 1 190 ? -5.828 22.953 -5.055 1 96.38 190 SER A O 1
ATOM 1474 N N . GLY A 1 191 ? -5.836 20.844 -4.406 1 97 191 GLY A N 1
ATOM 1475 C CA . GLY A 1 191 ? -4.965 20.438 -5.504 1 97 191 GLY A CA 1
ATOM 1476 C C . GLY A 1 191 ? -3.539 20.922 -5.344 1 97 191 GLY A C 1
ATOM 1477 O O . GLY A 1 191 ? -2.979 21.531 -6.266 1 97 191 GLY A O 1
ATOM 1478 N N . LYS A 1 192 ? -2.967 20.672 -4.156 1 98 192 LYS A N 1
ATOM 1479 C CA . LYS A 1 192 ? -1.602 21.094 -3.861 1 98 192 LYS A CA 1
ATOM 1480 C C . LYS A 1 192 ? -0.763 19.938 -3.348 1 98 192 LYS A C 1
ATOM 1482 O O . LYS A 1 192 ? -1.291 19 -2.729 1 98 192 LYS A O 1
ATOM 1487 N N . PHE A 1 193 ? 0.495 19.984 -3.633 1 98.44 193 PHE A N 1
ATOM 1488 C CA . PHE A 1 193 ? 1.461 19 -3.162 1 98.44 193 PHE A CA 1
ATOM 1489 C C . PHE A 1 193 ? 2.727 19.672 -2.656 1 98.44 193 PHE A C 1
ATOM 1491 O O . PHE A 1 193 ? 3.355 20.453 -3.383 1 98.44 193 PHE A O 1
ATOM 1498 N N . ASP A 1 194 ? 3.109 19.422 -1.409 1 97.5 194 ASP A N 1
ATOM 1499 C CA . ASP A 1 194 ? 4.293 20 -0.775 1 97.5 194 ASP A CA 1
ATOM 1500 C C . ASP A 1 194 ? 5.258 18.906 -0.32 1 97.5 194 ASP A C 1
ATOM 1502 O O . ASP A 1 194 ? 4.836 17.797 0.035 1 97.5 194 ASP A O 1
ATOM 1506 N N . THR A 1 195 ? 6.504 19.203 -0.364 1 98 195 THR A N 1
ATOM 1507 C CA . THR A 1 195 ? 7.527 18.312 0.177 1 98 195 THR A CA 1
ATOM 1508 C C . THR A 1 195 ? 8.469 19.078 1.105 1 98 195 THR A C 1
ATOM 1510 O O . THR A 1 195 ? 8.594 20.297 1.002 1 98 195 THR A O 1
ATOM 1513 N N . TRP A 1 196 ? 9.078 18.391 2.055 1 97.81 196 TRP A N 1
ATOM 1514 C CA . TRP A 1 196 ? 10.047 19 2.963 1 97.81 196 TRP A CA 1
ATOM 1515 C C . TRP A 1 196 ? 11.023 17.953 3.504 1 97.81 196 TRP A C 1
ATOM 1517 O O . TRP A 1 196 ? 10.805 16.75 3.342 1 97.81 196 TRP A O 1
ATOM 1527 N N . GLU A 1 197 ? 12.094 18.406 3.963 1 94.31 197 GLU A N 1
ATOM 1528 C CA . GLU A 1 197 ? 13.039 17.609 4.738 1 94.31 197 GLU A CA 1
ATOM 1529 C C . GLU A 1 197 ? 12.961 17.953 6.223 1 94.31 197 GLU A C 1
ATOM 1531 O O . GLU A 1 197 ? 12.594 19.078 6.59 1 94.31 197 GLU A O 1
ATOM 1536 N N . LEU A 1 198 ? 13.227 16.922 7.066 1 85.62 198 LEU A N 1
ATOM 1537 C CA . LEU A 1 198 ? 13.203 17.203 8.5 1 85.62 198 LEU A CA 1
ATOM 1538 C C . LEU A 1 198 ? 14.312 18.172 8.883 1 85.62 198 LEU A C 1
ATOM 1540 O O . LEU A 1 198 ? 15.406 18.125 8.312 1 85.62 198 LEU A O 1
ATOM 1544 N N . MET B 1 1 ? 13.531 15.781 -5.684 1 79.88 1 MET B N 1
ATOM 1545 C CA . MET B 1 1 ? 12.336 16.516 -5.277 1 79.88 1 MET B CA 1
ATOM 1546 C C . MET B 1 1 ? 11.664 17.172 -6.48 1 79.88 1 MET B C 1
ATOM 1548 O O . MET B 1 1 ? 10.438 17.141 -6.602 1 79.88 1 MET B O 1
ATOM 1552 N N . GLU B 1 2 ? 12.438 17.531 -7.336 1 91.69 2 GLU B N 1
ATOM 1553 C CA . GLU B 1 2 ? 11.906 18.188 -8.531 1 91.69 2 GLU B CA 1
ATOM 1554 C C . GLU B 1 2 ? 11.086 17.203 -9.367 1 91.69 2 GLU B C 1
ATOM 1556 O O . GLU B 1 2 ? 10.031 17.562 -9.891 1 91.69 2 GLU B O 1
ATOM 1561 N N . ARG B 1 3 ? 11.523 15.984 -9.422 1 96.12 3 ARG B N 1
ATOM 1562 C CA . ARG B 1 3 ? 10.82 14.977 -10.203 1 96.12 3 ARG B CA 1
ATOM 1563 C C . ARG B 1 3 ? 9.406 14.766 -9.688 1 96.12 3 ARG B C 1
ATOM 1565 O O . ARG B 1 3 ? 8.461 14.672 -10.477 1 96.12 3 ARG B O 1
ATOM 1572 N N . LEU B 1 4 ? 9.172 14.664 -8.359 1 97.25 4 LEU B N 1
ATOM 1573 C CA . LEU B 1 4 ? 7.859 14.445 -7.77 1 97.25 4 LEU B CA 1
ATOM 1574 C C . LEU B 1 4 ? 6.957 15.656 -7.973 1 97.25 4 LEU B C 1
ATOM 1576 O O . LEU B 1 4 ? 5.777 15.508 -8.289 1 97.25 4 LEU B O 1
ATOM 1580 N N . ARG B 1 5 ? 7.582 16.797 -7.828 1 96.81 5 ARG B N 1
ATOM 1581 C CA . ARG B 1 5 ? 6.82 18.031 -8 1 96.81 5 ARG B CA 1
ATOM 1582 C C . ARG B 1 5 ? 6.355 18.188 -9.445 1 96.81 5 ARG B C 1
ATOM 1584 O O . ARG B 1 5 ? 5.215 18.594 -9.695 1 96.81 5 ARG B O 1
ATOM 1591 N N . THR B 1 6 ? 7.242 17.938 -10.352 1 97.69 6 THR B N 1
ATOM 1592 C CA . THR B 1 6 ? 6.895 18.031 -11.766 1 97.69 6 THR B CA 1
ATOM 1593 C C . THR B 1 6 ? 5.797 17.031 -12.125 1 97.69 6 THR B C 1
ATOM 1595 O O . THR B 1 6 ? 4.898 17.344 -12.906 1 97.69 6 THR B O 1
ATOM 1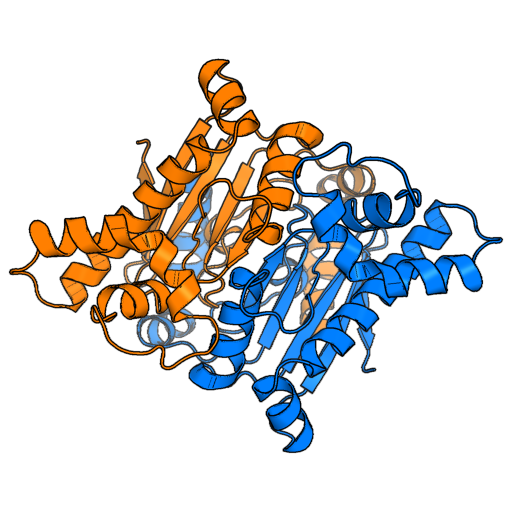598 N N . GLY B 1 7 ? 5.93 15.812 -11.57 1 98.12 7 GLY B N 1
ATOM 1599 C CA . GLY B 1 7 ? 4.879 14.82 -11.766 1 98.12 7 GLY B CA 1
ATOM 1600 C C . GLY B 1 7 ? 3.523 15.289 -11.273 1 98.12 7 GLY B C 1
ATOM 1601 O O . GLY B 1 7 ? 2.516 15.125 -11.961 1 98.12 7 GLY B O 1
ATOM 1602 N N . PHE B 1 8 ? 3.529 15.938 -10.156 1 98.56 8 PHE B N 1
ATOM 1603 C CA . PHE B 1 8 ? 2.273 16.438 -9.602 1 98.56 8 PHE B CA 1
ATOM 1604 C C . PHE B 1 8 ? 1.714 17.562 -10.453 1 98.56 8 PHE B C 1
ATOM 1606 O O . PHE B 1 8 ? 0.506 17.625 -10.688 1 98.56 8 PHE B O 1
ATOM 1613 N N . ASP B 1 9 ? 2.566 18.438 -10.852 1 98.19 9 ASP B N 1
ATOM 1614 C CA . ASP B 1 9 ? 2.131 19.562 -11.664 1 98.19 9 ASP B CA 1
ATOM 1615 C C . ASP B 1 9 ? 1.438 19.094 -12.938 1 98.19 9 ASP B C 1
ATOM 1617 O O . ASP B 1 9 ? 0.433 19.672 -13.359 1 98.19 9 ASP B O 1
ATOM 1621 N N . LYS B 1 10 ? 1.969 18.125 -13.523 1 98.19 10 LYS B N 1
ATOM 1622 C CA . LYS B 1 10 ? 1.347 17.547 -14.719 1 98.19 10 LYS B CA 1
ATOM 1623 C C . LYS B 1 10 ? -0.018 16.938 -14.391 1 98.19 10 LYS B C 1
ATOM 1625 O O . LYS B 1 10 ? -0.984 17.141 -15.125 1 98.19 10 LYS B O 1
ATOM 1630 N N . PHE B 1 11 ? -0.081 16.172 -13.352 1 98 11 PHE B N 1
ATOM 1631 C CA . PHE B 1 11 ? -1.348 15.617 -12.891 1 98 11 PHE B CA 1
ATOM 1632 C C . PHE B 1 11 ? -2.369 16.719 -12.648 1 98 11 PHE B C 1
ATOM 1634 O O . PHE B 1 11 ? -3.521 16.609 -13.07 1 98 11 PHE B O 1
ATOM 1641 N N . LYS B 1 12 ? -1.924 17.719 -11.914 1 98.12 12 LYS B N 1
ATOM 1642 C CA . LYS B 1 12 ? -2.822 18.828 -11.578 1 98.12 12 LYS B CA 1
ATOM 1643 C C . LYS B 1 12 ? -3.402 19.453 -12.844 1 98.12 12 LYS B C 1
ATOM 1645 O O . LYS B 1 12 ? -4.621 19.609 -12.961 1 98.12 12 LYS B O 1
ATOM 1650 N N . THR B 1 13 ? -2.562 19.719 -13.797 1 98.12 13 THR B N 1
ATOM 1651 C CA . THR B 1 13 ? -2.955 20.469 -14.984 1 98.12 13 THR B CA 1
ATOM 1652 C C . THR B 1 13 ? -3.715 19.562 -15.961 1 98.12 13 THR B C 1
ATOM 1654 O O . THR B 1 13 ? -4.676 20 -16.594 1 98.12 13 THR B O 1
ATOM 1657 N N . GLU B 1 14 ? -3.355 18.266 -15.992 1 97.31 14 GLU B N 1
ATOM 1658 C CA . GLU B 1 14 ? -3.879 17.422 -17.062 1 97.31 14 GLU B CA 1
ATOM 1659 C C . GLU B 1 14 ? -5.039 16.562 -16.578 1 97.31 14 GLU B C 1
ATOM 1661 O O . GLU B 1 14 ? -5.805 16.031 -17.375 1 97.31 14 GLU B O 1
ATOM 1666 N N . VAL B 1 15 ? -5.164 16.5 -15.273 1 96.56 15 VAL B N 1
ATOM 1667 C CA . VAL B 1 15 ? -6.184 15.586 -14.773 1 96.56 15 VAL B CA 1
ATOM 1668 C C . VAL B 1 15 ? -7.062 16.297 -13.75 1 96.56 15 VAL B C 1
ATOM 1670 O O . VAL B 1 15 ? -8.234 16.578 -14.016 1 96.56 15 VAL B O 1
ATOM 1673 N N . TYR B 1 16 ? -6.5 16.75 -12.695 1 97.75 16 TYR B N 1
ATOM 1674 C CA . TYR B 1 16 ? -7.234 17.328 -11.578 1 97.75 16 TYR B CA 1
ATOM 1675 C C . TYR B 1 16 ? -8.055 18.531 -12.023 1 97.75 16 TYR B C 1
ATOM 1677 O O . TYR B 1 16 ? -9.266 18.594 -11.789 1 97.75 16 TYR B O 1
ATOM 1685 N N . ASP B 1 17 ? -7.434 19.438 -12.742 1 97.94 17 ASP B N 1
ATOM 1686 C CA . ASP B 1 17 ? -8.086 20.688 -13.148 1 97.94 17 ASP B CA 1
ATOM 1687 C C . ASP B 1 17 ? -9.094 20.438 -14.273 1 97.94 17 ASP B C 1
ATOM 1689 O O . ASP B 1 17 ? -10.016 21.219 -14.477 1 97.94 17 ASP B O 1
ATOM 1693 N N . LYS B 1 18 ? -9.016 19.344 -14.961 1 97.62 18 LYS B N 1
ATOM 1694 C CA . LYS B 1 18 ? -9.852 19.078 -16.125 1 97.62 18 LYS B CA 1
ATOM 1695 C C . LYS B 1 18 ? -11.055 18.219 -15.766 1 97.62 18 LYS B C 1
ATOM 1697 O O . LYS B 1 18 ? -11.984 18.062 -16.562 1 97.62 18 LYS B O 1
ATOM 1702 N N . LYS B 1 19 ? -11.055 17.656 -14.578 1 96.88 19 LYS B N 1
ATOM 1703 C CA . LYS B 1 19 ? -12.156 16.781 -14.195 1 96.88 19 LYS B CA 1
ATOM 1704 C C . LYS B 1 19 ? -12.75 17.188 -12.859 1 96.88 19 LYS B C 1
ATOM 1706 O O . LYS B 1 19 ? -12.867 16.375 -11.945 1 96.88 19 LYS B O 1
ATOM 1711 N N . PRO B 1 20 ? -13.188 18.391 -12.719 1 96.06 20 PRO B N 1
ATOM 1712 C CA . PRO B 1 20 ? -13.742 18.844 -11.445 1 96.06 20 PRO B CA 1
ATOM 1713 C C . PRO B 1 20 ? -14.906 17.984 -10.969 1 96.06 20 PRO B C 1
ATOM 1715 O O . PRO B 1 20 ? -15.078 17.781 -9.766 1 96.06 20 PRO B O 1
ATOM 1718 N N . ASP B 1 21 ? -15.688 17.469 -11.906 1 96.69 21 ASP B N 1
ATOM 1719 C CA . ASP B 1 21 ? -16.828 16.656 -11.539 1 96.69 21 ASP B CA 1
ATOM 1720 C C . ASP B 1 21 ? -16.391 15.367 -10.844 1 96.69 21 ASP B C 1
ATOM 1722 O O . ASP B 1 21 ? -17.125 14.828 -10 1 96.69 21 ASP B O 1
ATOM 1726 N N . LEU B 1 22 ? -15.25 14.844 -11.203 1 95.88 22 LEU B N 1
ATOM 1727 C CA . LEU B 1 22 ? -14.688 13.656 -10.578 1 95.88 22 LEU B CA 1
ATOM 1728 C C . LEU B 1 22 ? -14.156 13.969 -9.18 1 95.88 22 LEU B C 1
ATOM 1730 O O . LEU B 1 22 ? -14.406 13.227 -8.234 1 95.88 22 LEU B O 1
ATOM 1734 N N . PHE B 1 23 ? -13.484 15.109 -9.016 1 97.12 23 PHE B N 1
ATOM 1735 C CA . PHE B 1 23 ? -12.711 15.359 -7.805 1 97.12 23 PHE B CA 1
ATOM 1736 C C . PHE B 1 23 ? -13.547 16.109 -6.773 1 97.12 23 PHE B C 1
ATOM 1738 O O . PHE B 1 23 ? -13.344 15.938 -5.566 1 97.12 23 PHE B O 1
ATOM 1745 N N . GLU B 1 24 ? -14.516 16.875 -7.133 1 97.25 24 GLU B N 1
ATOM 1746 C CA . GLU B 1 24 ? -15.297 17.703 -6.211 1 97.25 24 GLU B CA 1
ATOM 1747 C C . GLU B 1 24 ? -16.016 16.844 -5.176 1 97.25 24 GLU B C 1
ATOM 1749 O O . GLU B 1 24 ? -15.914 17.094 -3.975 1 97.25 24 GLU B O 1
ATOM 1754 N N . PRO B 1 25 ? -16.688 15.797 -5.637 1 96.94 25 PRO B N 1
ATOM 1755 C CA . PRO B 1 25 ? -17.375 14.984 -4.629 1 96.94 25 PRO B CA 1
ATOM 1756 C C . PRO B 1 25 ? -16.406 14.281 -3.686 1 96.94 25 PRO B C 1
ATOM 1758 O O . PRO B 1 25 ? -16.75 13.984 -2.541 1 96.94 25 PRO B O 1
ATOM 1761 N N . LEU B 1 26 ? -15.203 14.031 -4.117 1 97.06 26 LEU B N 1
ATOM 1762 C CA . LEU B 1 26 ? -14.211 13.289 -3.35 1 97.06 26 LEU B CA 1
ATOM 1763 C C . LEU B 1 26 ? -13.617 14.156 -2.248 1 97.06 26 LEU B C 1
ATOM 1765 O O . LEU B 1 26 ? -12.984 13.641 -1.323 1 97.06 26 LEU B O 1
ATOM 1769 N N . LYS B 1 27 ? -13.812 15.445 -2.314 1 96.25 27 LYS B N 1
ATOM 1770 C CA . LYS B 1 27 ? -13.289 16.359 -1.293 1 96.25 27 LYS B CA 1
ATOM 1771 C C . LYS B 1 27 ? -13.969 16.109 0.053 1 96.25 27 LYS B C 1
ATOM 1773 O O . LYS B 1 27 ? -13.367 16.344 1.105 1 96.25 27 LYS B O 1
ATOM 1778 N N . ASP B 1 28 ? -15.141 15.555 0.023 1 93.19 28 ASP B N 1
ATOM 1779 C CA . ASP B 1 28 ? -15.93 15.43 1.243 1 93.19 28 ASP B CA 1
ATOM 1780 C C . ASP B 1 28 ? -15.93 14 1.763 1 93.19 28 ASP B C 1
ATOM 1782 O O . ASP B 1 28 ? -15.922 13.766 2.975 1 93.19 28 ASP B O 1
ATOM 1786 N N . ASN B 1 29 ? -16.016 13.094 0.852 1 94.81 29 ASN B N 1
ATOM 1787 C CA . ASN B 1 29 ? -16.172 11.703 1.264 1 94.81 29 ASN B CA 1
ATOM 1788 C C . ASN B 1 29 ? -15.594 10.742 0.232 1 94.81 29 ASN B C 1
ATOM 1790 O O . ASN B 1 29 ? -15.289 11.141 -0.893 1 94.81 29 ASN B O 1
ATOM 1794 N N . GLN B 1 30 ? -15.344 9.523 0.687 1 97.12 30 GLN B N 1
ATOM 1795 C CA . GLN B 1 30 ? -14.984 8.43 -0.204 1 97.12 30 GLN B CA 1
ATOM 1796 C C . GLN B 1 30 ? -15.922 7.234 -0.01 1 97.12 30 GLN B C 1
ATOM 1798 O O . GLN B 1 30 ? -16.344 6.941 1.113 1 97.12 30 GLN B O 1
ATOM 1803 N N . GLU B 1 31 ? -16.234 6.617 -1.101 1 98 31 GLU B N 1
ATOM 1804 C CA . GLU B 1 31 ? -17.047 5.402 -1.094 1 98 31 GLU B CA 1
ATOM 1805 C C . GLU B 1 31 ? -16.5 4.375 -2.088 1 98 31 GLU B C 1
ATOM 1807 O O . GLU B 1 31 ? -17.203 3.996 -3.035 1 98 31 GLU B O 1
ATOM 1812 N N . PRO B 1 32 ? -15.312 3.885 -1.838 1 98.69 32 PRO B N 1
ATOM 1813 C CA . PRO B 1 32 ? -14.719 2.932 -2.775 1 98.69 32 PRO B CA 1
ATOM 1814 C C . PRO B 1 32 ? -15.477 1.607 -2.832 1 98.69 32 PRO B C 1
ATOM 1816 O O . PRO B 1 32 ? -15.977 1.136 -1.809 1 98.69 32 PRO B O 1
ATOM 1819 N N . THR B 1 33 ? -15.484 1.051 -3.979 1 98.56 33 THR B N 1
ATOM 1820 C CA . THR B 1 33 ? -16.094 -0.26 -4.195 1 98.56 33 THR B CA 1
ATOM 1821 C C . THR B 1 33 ? -15.156 -1.369 -3.721 1 98.56 33 THR B C 1
ATOM 1823 O O . THR B 1 33 ? -15.609 -2.404 -3.23 1 98.56 33 THR B O 1
ATOM 1826 N N . TYR B 1 34 ? -13.867 -1.15 -3.83 1 98.75 34 TYR B N 1
ATOM 1827 C CA . TYR B 1 34 ? -12.898 -2.223 -3.65 1 98.75 34 TYR B CA 1
ATOM 1828 C C . TYR B 1 34 ? -11.977 -1.933 -2.471 1 98.75 34 TYR B C 1
ATOM 1830 O O . TYR B 1 34 ? -11.602 -0.781 -2.234 1 98.75 34 TYR B O 1
ATOM 1838 N N . LEU B 1 35 ? -11.594 -2.893 -1.726 1 98.94 35 LEU B N 1
ATOM 1839 C CA . LEU B 1 35 ? -10.312 -2.975 -1.022 1 98.94 35 LEU B CA 1
ATOM 1840 C C . LEU B 1 35 ? -9.328 -3.85 -1.788 1 98.94 35 LEU B C 1
ATOM 1842 O O . LEU B 1 35 ? -9.57 -5.039 -1.989 1 98.94 35 LEU B O 1
ATOM 1846 N N . LEU B 1 36 ? -8.258 -3.262 -2.244 1 98.88 36 LEU B N 1
ATOM 1847 C CA . LEU B 1 36 ? -7.27 -4.008 -3.02 1 98.88 36 LEU B CA 1
ATOM 1848 C C . LEU B 1 36 ? -6 -4.234 -2.209 1 98.88 36 LEU B C 1
ATOM 1850 O O . LEU B 1 36 ? -5.512 -3.32 -1.537 1 98.88 36 LEU B O 1
ATOM 1854 N N . PHE B 1 37 ? -5.543 -5.434 -2.195 1 98.94 37 PHE B N 1
ATOM 1855 C CA . PHE B 1 37 ? -4.184 -5.758 -1.773 1 98.94 37 PHE B CA 1
ATOM 1856 C C . PHE B 1 37 ? -3.291 -6.016 -2.98 1 98.94 37 PHE B C 1
ATOM 1858 O O . PHE B 1 37 ? -3.633 -6.82 -3.852 1 98.94 37 PHE B O 1
ATOM 1865 N N . ALA B 1 38 ? -2.209 -5.355 -3.078 1 98.88 38 ALA B N 1
ATOM 1866 C CA . ALA B 1 38 ? -1.206 -5.562 -4.121 1 98.88 38 ALA B CA 1
ATOM 1867 C C . ALA B 1 38 ? 0.206 -5.469 -3.549 1 98.88 38 ALA B C 1
ATOM 1869 O O . ALA B 1 38 ? 0.393 -5.039 -2.406 1 98.88 38 ALA B O 1
ATOM 1870 N N . CYS B 1 39 ? 1.137 -5.93 -4.293 1 98.88 39 CYS B N 1
ATOM 1871 C CA . CYS B 1 39 ? 2.518 -5.938 -3.822 1 98.88 39 CYS B CA 1
ATOM 1872 C C . CYS B 1 39 ? 3.104 -4.531 -3.828 1 98.88 39 CYS B C 1
ATOM 1874 O O . CYS B 1 39 ? 2.732 -3.701 -4.66 1 98.88 39 CYS B O 1
ATOM 1876 N N . ALA B 1 40 ? 4.059 -4.254 -2.963 1 98.88 40 ALA B N 1
ATOM 1877 C CA . ALA B 1 40 ? 4.801 -2.998 -2.922 1 98.88 40 ALA B CA 1
ATOM 1878 C C . ALA B 1 40 ? 5.68 -2.84 -4.16 1 98.88 40 ALA B C 1
ATOM 1880 O O . ALA B 1 40 ? 6.168 -1.745 -4.445 1 98.88 40 ALA B O 1
ATOM 1881 N N . ASP B 1 41 ? 5.871 -3.842 -4.922 1 98.81 41 ASP B N 1
ATOM 1882 C CA . ASP B 1 41 ? 6.73 -3.898 -6.102 1 98.81 41 ASP B CA 1
ATOM 1883 C C . ASP B 1 41 ? 6.492 -2.695 -7.016 1 98.81 41 ASP B C 1
ATOM 1885 O O . ASP B 1 41 ? 5.348 -2.301 -7.242 1 98.81 41 ASP B O 1
ATOM 1889 N N . SER B 1 42 ? 7.555 -2.127 -7.535 1 98.75 42 SER B N 1
ATOM 1890 C CA . SER B 1 42 ? 7.492 -0.882 -8.297 1 98.75 42 SER B CA 1
ATOM 1891 C C . SER B 1 42 ? 6.859 -1.101 -9.664 1 98.75 42 SER B C 1
ATOM 1893 O O . SER B 1 42 ? 6.508 -0.14 -10.352 1 98.75 42 SER B O 1
ATOM 1895 N N . ARG B 1 43 ? 6.637 -2.295 -10.086 1 98.44 43 ARG B N 1
ATOM 1896 C CA . ARG B 1 43 ? 6.199 -2.627 -11.438 1 98.44 43 ARG B CA 1
ATOM 1897 C C . ARG B 1 43 ? 4.695 -2.881 -11.484 1 98.44 43 ARG B C 1
ATOM 1899 O O . ARG B 1 43 ? 4.113 -3.023 -12.562 1 98.44 43 ARG B O 1
ATOM 1906 N N . VAL B 1 44 ? 3.963 -2.762 -10.242 1 98.44 44 VAL B N 1
ATOM 1907 C CA . VAL B 1 44 ? 2.646 -3.393 -10.289 1 98.44 44 VAL B CA 1
ATOM 1908 C C . VAL B 1 44 ? 1.626 -2.504 -9.578 1 98.44 44 VAL B C 1
ATOM 1910 O O . VAL B 1 44 ? 0.724 -3.004 -8.898 1 98.44 44 VAL B O 1
ATOM 1913 N N . CYS B 1 45 ? 1.591 -1.252 -9.711 1 98.44 45 CYS B N 1
ATOM 1914 C CA . CYS B 1 45 ? 0.576 -0.39 -9.117 1 98.44 45 CYS B CA 1
ATOM 1915 C C . CYS B 1 45 ? -0.806 -0.705 -9.68 1 98.44 45 CYS B C 1
ATOM 1917 O O . CYS B 1 45 ? -1.063 -0.486 -10.867 1 98.44 45 CYS B O 1
ATOM 1919 N N . PRO B 1 46 ? -1.723 -1.141 -8.828 1 98.44 46 PRO B N 1
ATOM 1920 C CA . PRO B 1 46 ? -3.02 -1.574 -9.352 1 98.44 46 PRO B CA 1
ATOM 1921 C C . PRO B 1 46 ? -3.844 -0.418 -9.914 1 98.44 46 PRO B C 1
ATOM 1923 O O . PRO B 1 46 ? -4.59 -0.601 -10.883 1 98.44 46 PRO B O 1
ATOM 1926 N N . SER B 1 47 ? -3.705 0.795 -9.359 1 98.38 47 SER B N 1
ATOM 1927 C CA . SER B 1 47 ? -4.465 1.926 -9.883 1 98.38 47 SER B CA 1
ATOM 1928 C C . SER B 1 47 ? -4.078 2.232 -11.32 1 98.38 47 SER B C 1
ATOM 1930 O O . SER B 1 47 ? -4.93 2.604 -12.133 1 98.38 47 SER B O 1
ATOM 1932 N N . VAL B 1 48 ? -2.826 2.047 -11.633 1 97.81 48 VAL B N 1
ATOM 1933 C CA . VAL B 1 48 ? -2.328 2.301 -12.977 1 97.81 48 VAL B CA 1
ATOM 1934 C C . VAL B 1 48 ? -2.709 1.142 -13.898 1 97.81 48 VAL B C 1
ATOM 1936 O O . VAL B 1 48 ? -3.271 1.354 -14.977 1 97.81 48 VAL B O 1
ATOM 1939 N N . THR B 1 49 ? -2.479 -0.108 -13.492 1 98 49 THR B N 1
ATOM 1940 C CA . THR B 1 49 ? -2.639 -1.273 -14.359 1 98 49 THR B CA 1
ATOM 1941 C C . THR B 1 49 ? -4.117 -1.558 -14.617 1 98 49 THR B C 1
ATOM 1943 O O . THR B 1 49 ? -4.477 -2.104 -15.656 1 98 49 THR B O 1
ATOM 1946 N N . LEU B 1 50 ? -4.984 -1.145 -13.656 1 98.25 50 LEU B N 1
ATOM 1947 C CA . LEU B 1 50 ? -6.406 -1.452 -13.797 1 98.25 50 LEU B CA 1
ATOM 1948 C C . LEU B 1 50 ? -7.203 -0.197 -14.141 1 98.25 50 LEU B C 1
ATOM 1950 O O . LEU B 1 50 ? -8.43 -0.25 -14.266 1 98.25 50 LEU B O 1
ATOM 1954 N N . GLY B 1 51 ? -6.516 0.896 -14.258 1 97.31 51 GLY B N 1
ATOM 1955 C CA . GLY B 1 51 ? -7.172 2.143 -14.617 1 97.31 51 GLY B CA 1
ATOM 1956 C C . GLY B 1 51 ? -8.195 2.6 -13.594 1 97.31 51 GLY B C 1
ATOM 1957 O O . GLY B 1 51 ? -9.297 3.018 -13.953 1 97.31 51 GLY B O 1
ATOM 1958 N N . LEU B 1 52 ? -7.879 2.5 -12.344 1 97.69 52 LEU B N 1
ATOM 1959 C CA . LEU B 1 52 ? -8.805 2.889 -11.281 1 97.69 52 LEU B CA 1
ATOM 1960 C C . LEU B 1 52 ? -8.805 4.402 -11.086 1 97.69 52 LEU B C 1
ATOM 1962 O O . LEU B 1 52 ? -7.742 5.02 -10.977 1 97.69 52 LEU B O 1
ATOM 1966 N N . GLU B 1 53 ? -9.922 4.992 -11.07 1 96.56 53 GLU B N 1
ATOM 1967 C CA . GLU B 1 53 ? -10.07 6.418 -10.797 1 96.56 53 GLU B CA 1
ATOM 1968 C C . GLU B 1 53 ? -10 6.707 -9.297 1 96.56 53 GLU B C 1
ATOM 1970 O O . GLU B 1 53 ? -10.273 5.828 -8.477 1 96.56 53 GLU B O 1
ATOM 1975 N N . PRO B 1 54 ? -9.633 7.957 -8.945 1 97.19 54 PRO B N 1
ATOM 1976 C CA . PRO B 1 54 ? -9.695 8.328 -7.531 1 97.19 54 PRO B CA 1
ATOM 1977 C C . PRO B 1 54 ? -11.07 8.062 -6.914 1 97.19 54 PRO B C 1
ATOM 1979 O O . PRO B 1 54 ? -12.094 8.367 -7.527 1 97.19 54 PRO B O 1
ATOM 1982 N N . GLY B 1 55 ? -11.07 7.422 -5.777 1 98.06 55 GLY B N 1
ATOM 1983 C CA . GLY B 1 55 ? -12.32 7.133 -5.09 1 98.06 55 GLY B CA 1
ATOM 1984 C C . GLY B 1 55 ? -12.82 5.723 -5.328 1 98.06 55 GLY B C 1
ATOM 1985 O O . GLY B 1 55 ? -13.719 5.25 -4.629 1 98.06 55 GLY B O 1
ATOM 1986 N N . GLU B 1 56 ? -12.156 4.953 -6.172 1 98.06 56 GLU B N 1
ATOM 1987 C CA . GLU B 1 56 ? -12.703 3.676 -6.609 1 98.06 56 GLU B CA 1
ATOM 1988 C C . GLU B 1 56 ? -12.203 2.529 -5.734 1 98.06 56 GLU B C 1
ATOM 1990 O O . GLU B 1 56 ? -12.891 1.519 -5.57 1 98.06 56 GLU B O 1
ATOM 1995 N N . ALA B 1 57 ? -10.961 2.664 -5.207 1 98.75 57 ALA B N 1
ATOM 1996 C CA . ALA B 1 57 ? -10.398 1.531 -4.477 1 98.75 57 ALA B CA 1
ATOM 1997 C C . ALA B 1 57 ? -9.555 2.002 -3.301 1 98.75 57 ALA B C 1
ATOM 1999 O O . ALA B 1 57 ? -8.68 2.859 -3.459 1 98.75 57 ALA B O 1
ATOM 2000 N N . PHE B 1 58 ? -9.922 1.543 -2.078 1 98.88 58 PHE B N 1
ATOM 2001 C CA . PHE B 1 58 ? -9.031 1.558 -0.927 1 98.88 58 PHE B CA 1
ATOM 2002 C C . PHE B 1 58 ? -7.922 0.526 -1.09 1 98.88 58 PHE B C 1
ATOM 2004 O O . PHE B 1 58 ? -8.188 -0.644 -1.372 1 98.88 58 PHE B O 1
ATOM 2011 N N . THR B 1 59 ? -6.605 0.92 -1.022 1 98.94 59 THR B N 1
ATOM 2012 C CA . THR B 1 59 ? -5.551 0.038 -1.508 1 98.94 59 THR B CA 1
ATOM 2013 C C . THR B 1 59 ? -4.461 -0.135 -0.453 1 98.94 59 THR B C 1
ATOM 2015 O O . THR B 1 59 ? -3.967 0.848 0.103 1 98.94 59 THR B O 1
ATOM 2018 N N . VAL B 1 60 ? -4.133 -1.332 -0.167 1 98.94 60 VAL B N 1
ATOM 2019 C CA . VAL B 1 60 ? -2.986 -1.692 0.661 1 98.94 60 VAL B CA 1
ATOM 2020 C C . VAL B 1 60 ? -1.898 -2.318 -0.208 1 98.94 60 VAL B C 1
ATOM 2022 O O . VAL B 1 60 ? -2.18 -3.191 -1.032 1 98.94 60 VAL B O 1
ATOM 2025 N N . ARG B 1 61 ? -0.707 -1.826 -0.088 1 98.88 61 ARG B N 1
ATOM 2026 C CA . ARG B 1 61 ? 0.432 -2.402 -0.796 1 98.88 61 ARG B CA 1
ATOM 2027 C C . ARG B 1 61 ? 1.547 -2.779 0.174 1 98.88 61 ARG B C 1
ATOM 2029 O O . ARG B 1 61 ? 1.982 -1.953 0.978 1 98.88 61 ARG B O 1
ATOM 2036 N N . ASN B 1 62 ? 1.945 -3.992 0.123 1 98.81 62 ASN B N 1
ATOM 2037 C CA . ASN B 1 62 ? 3.004 -4.555 0.953 1 98.81 62 ASN B CA 1
ATOM 2038 C C . ASN B 1 62 ? 3.807 -5.609 0.198 1 98.81 62 ASN B C 1
ATOM 2040 O O . ASN B 1 62 ? 3.627 -5.789 -1.008 1 98.81 62 ASN B O 1
ATOM 2044 N N . ILE B 1 63 ? 4.785 -6.254 0.918 1 98.44 63 ILE B N 1
ATOM 2045 C CA . ILE B 1 63 ? 5.605 -7.277 0.28 1 98.44 63 ILE B CA 1
ATOM 2046 C C . ILE B 1 63 ? 4.742 -8.492 -0.052 1 98.44 63 ILE B C 1
ATOM 2048 O O . ILE B 1 63 ? 4.18 -9.125 0.844 1 98.44 63 ILE B O 1
ATOM 2052 N N . GLY B 1 64 ? 4.605 -8.758 -1.364 1 98.5 64 GLY B N 1
ATOM 2053 C CA . GLY B 1 64 ? 3.98 -9.992 -1.81 1 98.5 64 GLY B CA 1
ATOM 2054 C C . GLY B 1 64 ? 2.465 -9.93 -1.787 1 98.5 64 GLY B C 1
ATOM 2055 O O . GLY B 1 64 ? 1.796 -10.961 -1.933 1 98.5 64 GLY B O 1
ATOM 2056 N N . ALA B 1 65 ? 1.857 -8.75 -1.475 1 98.62 65 ALA B N 1
ATOM 2057 C CA . ALA B 1 65 ? 0.408 -8.609 -1.364 1 98.62 65 ALA B CA 1
ATOM 2058 C C . ALA B 1 65 ? -0.169 -9.633 -0.386 1 98.62 65 ALA B C 1
ATOM 2060 O O . ALA B 1 65 ? -1.18 -10.273 -0.675 1 98.62 65 ALA B O 1
ATOM 2061 N N . MET B 1 66 ? 0.459 -9.75 0.725 1 98.56 66 MET B N 1
ATOM 2062 C CA . MET B 1 66 ? 0.063 -10.805 1.654 1 98.56 66 MET B CA 1
ATOM 2063 C C . MET B 1 66 ? -0.903 -10.273 2.705 1 98.56 66 MET B C 1
ATOM 2065 O O . MET B 1 66 ? -0.76 -9.133 3.162 1 98.56 66 MET B O 1
ATOM 2069 N N . VAL B 1 67 ? -1.811 -11.117 3.104 1 98.81 67 VAL B N 1
ATOM 2070 C CA . VAL B 1 67 ? -2.748 -10.844 4.188 1 98.81 67 VAL B CA 1
ATOM 2071 C C . VAL B 1 67 ? -2.57 -11.875 5.301 1 98.81 67 VAL B C 1
ATOM 2073 O O . VAL B 1 67 ? -2.814 -13.07 5.094 1 98.81 67 VAL B O 1
ATOM 2076 N N . PRO B 1 68 ? -2.084 -11.453 6.441 1 98.38 68 PRO B N 1
ATOM 2077 C CA . PRO B 1 68 ? -1.967 -12.383 7.566 1 98.38 68 PRO B CA 1
ATOM 2078 C C . PRO B 1 68 ? -3.318 -12.742 8.18 1 98.38 68 PRO B C 1
ATOM 2080 O O . PRO B 1 68 ? -4.316 -12.062 7.922 1 98.38 68 PRO B O 1
ATOM 2083 N N . CYS B 1 69 ? -3.33 -13.789 9.016 1 97.94 69 CYS B N 1
ATOM 2084 C CA . CYS B 1 69 ? -4.512 -14.125 9.805 1 97.94 69 CYS B CA 1
ATOM 2085 C C . CYS B 1 69 ? -4.812 -13.039 10.828 1 97.94 69 CYS B C 1
ATOM 2087 O O . CYS B 1 69 ? -3.932 -12.25 11.188 1 97.94 69 CYS B O 1
ATOM 2089 N N . TYR B 1 70 ? -6.035 -13.078 11.219 1 97.75 70 TYR B N 1
ATOM 2090 C CA . TYR B 1 70 ? -6.441 -12.18 12.289 1 97.75 70 TYR B CA 1
ATOM 2091 C C . TYR B 1 70 ? -5.543 -12.336 13.516 1 97.75 70 TYR B C 1
ATOM 2093 O O . TYR B 1 70 ? -5.508 -13.406 14.133 1 97.75 70 TYR B O 1
ATOM 2101 N N . CYS B 1 71 ? -4.797 -11.32 13.742 1 95.19 71 CYS B N 1
ATOM 2102 C CA . CYS B 1 71 ? -3.951 -11.258 14.93 1 95.19 71 CYS B CA 1
ATOM 2103 C C . CYS B 1 71 ? -3.781 -9.82 15.414 1 95.19 71 CYS B C 1
ATOM 2105 O O . CYS B 1 71 ? -2.98 -9.07 14.852 1 95.19 71 CYS B O 1
ATOM 2107 N N . LYS B 1 72 ? -4.336 -9.391 16.5 1 90.19 72 LYS B N 1
ATOM 2108 C CA . LYS B 1 72 ? -4.402 -8.016 16.984 1 90.19 72 LYS B CA 1
ATOM 2109 C C . LYS B 1 72 ? -3.029 -7.52 17.422 1 90.19 72 LYS B C 1
ATOM 2111 O O . LYS B 1 72 ? -2.764 -6.316 17.406 1 90.19 72 LYS B O 1
ATOM 2116 N N . ASN B 1 73 ? -2.186 -8.422 17.688 1 89.31 73 ASN B N 1
ATOM 2117 C CA . ASN B 1 73 ? -0.921 -8.016 18.297 1 89.31 73 ASN B CA 1
ATOM 2118 C C . ASN B 1 73 ? 0.189 -7.91 17.25 1 89.31 73 ASN B C 1
ATOM 2120 O O . ASN B 1 73 ? 1.183 -7.211 17.453 1 89.31 73 ASN B O 1
ATOM 2124 N N . LYS B 1 74 ? 0.04 -8.562 16.125 1 91.38 74 LYS B N 1
ATOM 2125 C CA . LYS B 1 74 ? 1.183 -8.664 15.219 1 91.38 74 LYS B CA 1
ATOM 2126 C C . LYS B 1 74 ? 0.928 -7.902 13.922 1 91.38 74 LYS B C 1
ATOM 2128 O O . LYS B 1 74 ? 1.865 -7.41 13.289 1 91.38 74 LYS B O 1
ATOM 2133 N N . HIS B 1 75 ? -0.26 -7.75 13.5 1 93.56 75 HIS B N 1
ATOM 2134 C CA . HIS B 1 75 ? -0.517 -7.305 12.133 1 93.56 75 HIS B CA 1
ATOM 2135 C C . HIS B 1 75 ? -1.527 -6.16 12.109 1 93.56 75 HIS B C 1
ATOM 2137 O O . HIS B 1 75 ? -2.463 -6.172 11.305 1 93.56 75 HIS B O 1
ATOM 2143 N N . THR B 1 76 ? -1.291 -5.184 12.992 1 94.94 76 THR B N 1
ATOM 2144 C CA . THR B 1 76 ? -2.248 -4.102 13.18 1 94.94 76 THR B CA 1
ATOM 2145 C C . THR B 1 76 ? -2.357 -3.254 11.914 1 94.94 76 THR B C 1
ATOM 2147 O O . THR B 1 76 ? -3.42 -2.705 11.617 1 94.94 76 THR B O 1
ATOM 2150 N N . GLY B 1 77 ? -1.271 -3.15 11.164 1 96.5 77 GLY B N 1
ATOM 2151 C CA . GLY B 1 77 ? -1.313 -2.379 9.93 1 96.5 77 GLY B CA 1
ATOM 2152 C C . GLY B 1 77 ? -2.305 -2.922 8.922 1 96.5 77 GLY B C 1
ATOM 2153 O O . GLY B 1 77 ? -3.184 -2.197 8.453 1 96.5 77 GLY B O 1
ATOM 2154 N N . VAL B 1 78 ? -2.215 -4.188 8.617 1 98.19 78 VAL B N 1
ATOM 2155 C CA . VAL B 1 78 ? -3.113 -4.832 7.668 1 98.19 78 VAL B CA 1
ATOM 2156 C C . VAL B 1 78 ? -4.516 -4.926 8.266 1 98.19 78 VAL B C 1
ATOM 2158 O O . VAL B 1 78 ? -5.504 -4.613 7.598 1 98.19 78 VAL B O 1
ATOM 2161 N N . GLY B 1 79 ? -4.602 -5.293 9.547 1 98 79 GLY B N 1
ATOM 2162 C CA . GLY B 1 79 ? -5.895 -5.434 10.203 1 98 79 GLY B CA 1
ATOM 2163 C C . GLY B 1 79 ? -6.695 -4.145 10.227 1 98 79 GLY B C 1
ATOM 2164 O O . GLY B 1 79 ? -7.906 -4.156 10 1 98 79 GLY B O 1
ATOM 2165 N N . SER B 1 80 ? -6.047 -3.045 10.539 1 97.88 80 SER B N 1
ATOM 2166 C CA . SER B 1 80 ? -6.73 -1.759 10.594 1 97.88 80 SER B CA 1
ATOM 2167 C C . SER B 1 80 ? -7.297 -1.376 9.227 1 97.88 80 SER B C 1
ATOM 2169 O O . SER B 1 80 ? -8.398 -0.831 9.133 1 97.88 80 SER B O 1
ATOM 2171 N N . ALA B 1 81 ? -6.539 -1.677 8.172 1 98.44 81 ALA B N 1
ATOM 2172 C CA . ALA B 1 81 ? -7.008 -1.37 6.824 1 98.44 81 ALA B CA 1
ATOM 2173 C C . ALA B 1 81 ? -8.242 -2.199 6.469 1 98.44 81 ALA B C 1
ATOM 2175 O O . ALA B 1 81 ? -9.211 -1.676 5.922 1 98.44 81 ALA B O 1
ATOM 2176 N N . ILE B 1 82 ? -8.188 -3.469 6.812 1 98.75 82 ILE B N 1
ATOM 2177 C CA . ILE B 1 82 ? -9.32 -4.348 6.531 1 98.75 82 ILE B CA 1
ATOM 2178 C C . ILE B 1 82 ? -10.539 -3.875 7.312 1 98.75 82 ILE B C 1
ATOM 2180 O O . ILE B 1 82 ? -11.625 -3.725 6.75 1 98.75 82 ILE B O 1
ATOM 2184 N N . GLU B 1 83 ? -10.359 -3.607 8.602 1 98.25 83 GLU B N 1
ATOM 2185 C CA . GLU B 1 83 ? -11.461 -3.205 9.469 1 98.25 83 GLU B CA 1
ATOM 2186 C C . GLU B 1 83 ? -12.109 -1.916 8.977 1 98.25 83 GLU B C 1
ATOM 2188 O O . GLU B 1 83 ? -13.336 -1.842 8.852 1 98.25 83 GLU B O 1
ATOM 2193 N N . TYR B 1 84 ? -11.297 -0.973 8.711 1 98.06 84 TYR B N 1
ATOM 2194 C CA . TYR B 1 84 ? -11.836 0.311 8.273 1 98.06 84 TYR B CA 1
ATOM 2195 C C . TYR B 1 84 ? -12.562 0.174 6.941 1 98.06 84 TYR B C 1
ATOM 2197 O O . TYR B 1 84 ? -13.664 0.704 6.77 1 98.06 84 TYR B O 1
ATOM 2205 N N . ALA B 1 85 ? -11.961 -0.495 5.953 1 98.56 85 ALA B N 1
ATOM 2206 C CA . ALA B 1 85 ? -12.547 -0.656 4.625 1 98.56 85 ALA B CA 1
ATOM 2207 C C . ALA B 1 85 ? -13.891 -1.371 4.707 1 98.56 85 ALA B C 1
ATOM 2209 O O . ALA B 1 85 ? -14.859 -0.961 4.059 1 98.56 85 ALA B O 1
ATOM 2210 N N . VAL B 1 86 ? -13.977 -2.406 5.531 1 98.56 86 VAL B N 1
ATOM 2211 C CA . VAL B 1 86 ? -15.172 -3.248 5.57 1 98.56 86 VAL B CA 1
ATOM 2212 C C . VAL B 1 86 ? -16.234 -2.604 6.465 1 98.56 86 VAL B C 1
ATOM 2214 O O . VAL B 1 86 ? -17.391 -2.504 6.078 1 98.56 86 VAL B O 1
ATOM 2217 N N . CYS B 1 87 ? -15.828 -2.047 7.613 1 97.44 87 CYS B N 1
ATOM 2218 C CA . CYS B 1 87 ? -16.797 -1.645 8.625 1 97.44 87 CYS B CA 1
ATOM 2219 C C . CYS B 1 87 ? -17.188 -0.182 8.453 1 97.44 87 CYS B C 1
ATOM 2221 O O . CYS B 1 87 ? -18.312 0.206 8.781 1 97.44 87 CYS B O 1
ATOM 2223 N N . ALA B 1 88 ? -16.266 0.611 8.008 1 96.38 88 ALA B N 1
ATOM 2224 C CA . ALA B 1 88 ? -16.547 2.039 7.895 1 96.38 88 ALA B CA 1
ATOM 2225 C C . ALA B 1 88 ? -16.875 2.424 6.457 1 96.38 88 ALA B C 1
ATOM 2227 O O . ALA B 1 88 ? -17.906 3.049 6.203 1 96.38 88 ALA B O 1
ATOM 2228 N N . LEU B 1 89 ? -16.047 1.985 5.488 1 97.94 89 LEU B N 1
ATOM 2229 C CA . LEU B 1 89 ? -16.234 2.393 4.102 1 97.94 89 LEU B CA 1
ATOM 2230 C C . LEU B 1 89 ? -17.234 1.485 3.4 1 97.94 89 LEU B C 1
ATOM 2232 O O . LEU B 1 89 ? -17.766 1.837 2.342 1 97.94 89 LEU B O 1
ATOM 2236 N N . LYS B 1 90 ? -17.484 0.315 3.945 1 98.44 90 LYS B N 1
ATOM 2237 C CA . LYS B 1 90 ? -18.453 -0.644 3.439 1 98.44 90 LYS B CA 1
ATOM 2238 C C . LYS B 1 90 ? -18.141 -1.051 2.004 1 98.44 90 LYS B C 1
ATOM 2240 O O . LYS B 1 90 ? -19.016 -1.018 1.136 1 98.44 90 LYS B O 1
ATOM 2245 N N . VAL B 1 91 ? -16.906 -1.393 1.772 1 98.75 91 VAL B N 1
ATOM 2246 C CA . VAL B 1 91 ? -16.516 -1.887 0.457 1 98.75 91 VAL B CA 1
ATOM 2247 C C . VAL B 1 91 ? -17.312 -3.143 0.117 1 98.75 91 VAL B C 1
ATOM 2249 O O . VAL B 1 91 ? -17.781 -3.854 1.013 1 98.75 91 VAL B O 1
ATOM 2252 N N . LYS B 1 92 ? -17.375 -3.43 -1.17 1 98.69 92 LYS B N 1
ATOM 2253 C CA . LYS B 1 92 ? -18.203 -4.539 -1.621 1 98.69 92 LYS B CA 1
ATOM 2254 C C . LYS B 1 92 ? -17.359 -5.727 -2.057 1 98.69 92 LYS B C 1
ATOM 2256 O O . LYS B 1 92 ? -17.844 -6.863 -2.094 1 98.69 92 LYS B O 1
ATOM 2261 N N . VAL B 1 93 ? -16.125 -5.441 -2.422 1 98.69 93 VAL B N 1
ATOM 2262 C CA . VAL B 1 93 ? -15.242 -6.484 -2.926 1 98.69 93 VAL B CA 1
ATOM 2263 C C . VAL B 1 93 ? -13.836 -6.285 -2.361 1 98.69 93 VAL B C 1
ATOM 2265 O O . VAL B 1 93 ? -13.312 -5.168 -2.363 1 98.69 93 VAL B O 1
ATOM 2268 N N . ILE B 1 94 ? -13.266 -7.32 -1.811 1 98.88 94 ILE B N 1
ATOM 2269 C CA . ILE B 1 94 ? -11.836 -7.344 -1.518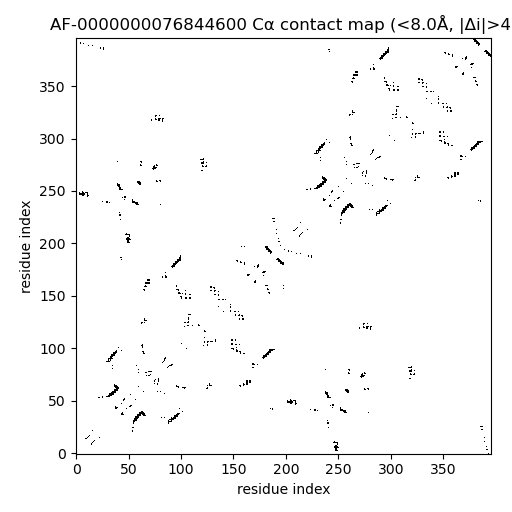 1 98.88 94 ILE B CA 1
ATOM 2270 C C . ILE B 1 94 ? -11.102 -8.148 -2.59 1 98.88 94 ILE B C 1
ATOM 2272 O O . ILE B 1 94 ? -11.5 -9.273 -2.91 1 98.88 94 ILE B O 1
ATOM 2276 N N . VAL B 1 95 ? -10.109 -7.539 -3.162 1 98.81 95 VAL B N 1
ATOM 2277 C CA . VAL B 1 95 ? -9.32 -8.203 -4.191 1 98.81 95 VAL B CA 1
ATOM 2278 C C . VAL B 1 95 ? -7.863 -8.312 -3.734 1 98.81 95 VAL B C 1
ATOM 2280 O O . VAL B 1 95 ? -7.273 -7.328 -3.287 1 98.81 95 VAL B O 1
ATOM 2283 N N . VAL B 1 96 ? -7.312 -9.5 -3.766 1 98.94 96 VAL B N 1
ATOM 2284 C CA . VAL B 1 96 ? -5.891 -9.719 -3.533 1 98.94 96 VAL B CA 1
ATOM 2285 C C . VAL B 1 96 ? -5.191 -10.039 -4.852 1 98.94 96 VAL B C 1
ATOM 2287 O O . VAL B 1 96 ? -5.527 -11.023 -5.512 1 98.94 96 VAL B O 1
ATOM 2290 N N . ILE B 1 97 ? -4.199 -9.234 -5.199 1 98.88 97 ILE B N 1
ATOM 2291 C CA . ILE B 1 97 ? -3.586 -9.367 -6.516 1 98.88 97 ILE B CA 1
ATOM 2292 C C . ILE B 1 97 ? -2.105 -9.711 -6.363 1 98.88 97 ILE B C 1
ATOM 2294 O O . ILE B 1 97 ? -1.307 -8.867 -5.949 1 98.88 97 ILE B O 1
ATOM 2298 N N . GLY B 1 98 ? -1.719 -10.969 -6.688 1 98.88 98 GLY B N 1
ATOM 2299 C CA . GLY B 1 98 ? -0.318 -11.328 -6.84 1 98.88 98 GLY B CA 1
ATOM 2300 C C . GLY B 1 98 ? 0.254 -10.93 -8.188 1 98.88 98 GLY B C 1
ATOM 2301 O O . GLY B 1 98 ? -0.455 -10.375 -9.031 1 98.88 98 GLY B O 1
ATOM 2302 N N . HIS B 1 99 ? 1.514 -11.203 -8.375 1 98.88 99 HIS B N 1
ATOM 2303 C CA . HIS B 1 99 ? 2.1 -10.836 -9.656 1 98.88 99 HIS B CA 1
ATOM 2304 C C . HIS B 1 99 ? 3.283 -11.734 -10 1 98.88 99 HIS B C 1
ATOM 2306 O O . HIS B 1 99 ? 3.822 -12.422 -9.125 1 98.88 99 HIS B O 1
ATOM 2312 N N . SER B 1 100 ? 3.621 -11.75 -11.219 1 98.56 100 SER B N 1
ATOM 2313 C CA . SER B 1 100 ? 4.75 -12.539 -11.703 1 98.56 100 SER B CA 1
ATOM 2314 C C . SER B 1 100 ? 6.074 -11.977 -11.203 1 98.56 100 SER B C 1
ATOM 2316 O O . SER B 1 100 ? 6.191 -10.773 -10.961 1 98.56 100 SER B O 1
ATOM 2318 N N . ARG B 1 101 ? 7.066 -12.883 -11 1 97.81 101 ARG B N 1
ATOM 2319 C CA . ARG B 1 101 ? 8.43 -12.539 -10.617 1 97.81 101 ARG B CA 1
ATOM 2320 C C . ARG B 1 101 ? 8.453 -11.758 -9.305 1 97.81 101 ARG B C 1
ATOM 2322 O O . ARG B 1 101 ? 9.203 -10.789 -9.172 1 97.81 101 ARG B O 1
ATOM 2329 N N . CYS B 1 102 ? 7.66 -12.125 -8.461 1 98.12 102 CYS B N 1
ATOM 2330 C CA . CYS B 1 102 ? 7.586 -11.469 -7.16 1 98.12 102 CYS B CA 1
ATOM 2331 C C . CYS B 1 102 ? 8.758 -11.875 -6.277 1 98.12 102 CYS B C 1
ATOM 2333 O O . CYS B 1 102 ? 8.898 -13.055 -5.93 1 98.12 102 CYS B O 1
ATOM 2335 N N . GLY B 1 103 ? 9.547 -10.938 -5.84 1 96.5 103 GLY B N 1
ATOM 2336 C CA . GLY B 1 103 ? 10.672 -11.211 -4.961 1 96.5 103 GLY B CA 1
ATOM 2337 C C . GLY B 1 103 ? 10.258 -11.805 -3.629 1 96.5 103 GLY B C 1
ATOM 2338 O O . GLY B 1 103 ? 10.977 -12.633 -3.061 1 96.5 103 GLY B O 1
ATOM 2339 N N . GLY B 1 104 ? 9.148 -11.344 -3.041 1 97.31 104 GLY B N 1
ATOM 2340 C CA . GLY B 1 104 ? 8.641 -11.914 -1.803 1 97.31 104 GLY B CA 1
ATOM 2341 C C . GLY B 1 104 ? 8.312 -13.391 -1.917 1 97.31 104 GLY B C 1
ATOM 2342 O O . GLY B 1 104 ? 8.586 -14.164 -1.003 1 97.31 104 GLY B O 1
ATOM 2343 N N . ILE B 1 105 ? 7.727 -13.766 -3.008 1 98.25 105 ILE B N 1
ATOM 2344 C CA . ILE B 1 105 ? 7.375 -15.156 -3.26 1 98.25 105 ILE B CA 1
ATOM 2345 C C . ILE B 1 105 ? 8.648 -15.984 -3.426 1 98.25 105 ILE B C 1
ATOM 2347 O O . ILE B 1 105 ? 8.734 -17.109 -2.928 1 98.25 105 ILE B O 1
ATOM 2351 N N . LYS B 1 106 ? 9.602 -15.406 -4.16 1 97.19 106 LYS B N 1
ATOM 2352 C CA . LYS B 1 106 ? 10.891 -16.078 -4.293 1 97.19 106 LYS B CA 1
ATOM 2353 C C . LYS B 1 106 ? 11.539 -16.297 -2.93 1 97.19 106 LYS B C 1
ATOM 2355 O O . LYS B 1 106 ? 12.078 -17.375 -2.662 1 97.19 106 LYS B O 1
ATOM 2360 N N . ALA B 1 107 ? 11.523 -15.312 -2.078 1 96.56 107 ALA B N 1
ATOM 2361 C CA . ALA B 1 107 ? 12.055 -15.43 -0.725 1 96.56 107 ALA B CA 1
ATOM 2362 C C . ALA B 1 107 ? 11.328 -16.516 0.057 1 96.56 107 ALA B C 1
ATOM 2364 O O . ALA B 1 107 ? 11.961 -17.328 0.746 1 96.56 107 ALA B O 1
ATOM 2365 N N . LEU B 1 108 ? 10.047 -16.531 -0.021 1 97.31 108 LEU B N 1
ATOM 2366 C CA . LEU B 1 108 ? 9.227 -17.531 0.664 1 97.31 108 LEU B CA 1
ATOM 2367 C C . LEU B 1 108 ? 9.633 -18.938 0.249 1 97.31 108 LEU B C 1
ATOM 2369 O O . LEU B 1 108 ? 9.859 -19.797 1.102 1 97.31 108 LEU B O 1
ATOM 2373 N N . LEU B 1 109 ? 9.711 -19.156 -1.056 1 97.44 109 LEU B N 1
ATOM 2374 C CA . LEU B 1 109 ? 10.039 -20.484 -1.551 1 97.44 109 LEU B CA 1
ATOM 2375 C C . LEU B 1 109 ? 11.453 -20.891 -1.146 1 97.44 109 LEU B C 1
ATOM 2377 O O . LEU B 1 109 ? 11.734 -22.062 -0.945 1 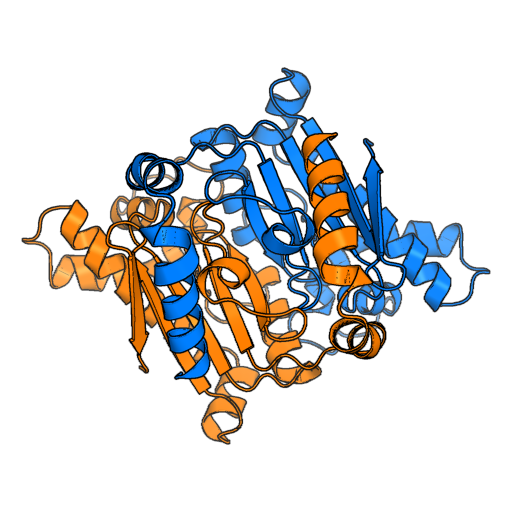97.44 109 LEU B O 1
ATOM 2381 N N . SER B 1 110 ? 12.289 -19.938 -0.969 1 95.62 110 SER B N 1
ATOM 2382 C CA . SER B 1 110 ? 13.695 -20.188 -0.68 1 95.62 110 SER B CA 1
ATOM 2383 C C . SER B 1 110 ? 13.922 -20.438 0.806 1 95.62 110 SER B C 1
ATOM 2385 O O . SER B 1 110 ? 15.008 -20.844 1.216 1 95.62 110 SER B O 1
ATOM 2387 N N . LEU B 1 111 ? 12.945 -20.156 1.603 1 94.12 111 LEU B N 1
ATOM 2388 C CA . LEU B 1 111 ? 13.102 -20.375 3.037 1 94.12 111 LEU B CA 1
ATOM 2389 C C . LEU B 1 111 ? 13.43 -21.828 3.338 1 94.12 111 LEU B C 1
ATOM 2391 O O . LEU B 1 111 ? 12.828 -22.734 2.754 1 94.12 111 LEU B O 1
ATOM 2395 N N . LYS B 1 112 ? 14.414 -22 4.109 1 89.06 112 LYS B N 1
ATOM 2396 C CA . LYS B 1 112 ? 14.789 -23.344 4.547 1 89.06 112 LYS B CA 1
ATOM 2397 C C . LYS B 1 112 ? 14.406 -23.578 6.008 1 89.06 112 LYS B C 1
ATOM 2399 O O . LYS B 1 112 ? 14.695 -22.734 6.863 1 89.06 112 LYS B O 1
ATOM 2404 N N . ASP B 1 113 ? 13.734 -24.672 6.184 1 78.5 113 ASP B N 1
ATOM 2405 C CA . ASP B 1 113 ? 13.305 -25.016 7.535 1 78.5 113 ASP B CA 1
ATOM 2406 C C . ASP B 1 113 ? 14.5 -25.141 8.477 1 78.5 113 ASP B C 1
ATOM 2408 O O . ASP B 1 113 ? 15.5 -25.781 8.141 1 78.5 113 ASP B O 1
ATOM 2412 N N . GLY B 1 114 ? 14.359 -24.438 9.617 1 81.31 114 GLY B N 1
ATOM 2413 C CA . GLY B 1 114 ? 15.367 -24.609 10.656 1 81.31 114 GLY B CA 1
ATOM 2414 C C . GLY B 1 114 ? 16.516 -23.625 10.555 1 81.31 114 GLY B C 1
ATOM 2415 O O . GLY B 1 114 ? 17.344 -23.531 11.445 1 81.31 114 GLY B O 1
ATOM 2416 N N . GLU B 1 115 ? 16.625 -22.906 9.398 1 83.19 115 GLU B N 1
ATOM 2417 C CA . GLU B 1 115 ? 17.703 -21.922 9.25 1 83.19 115 GLU B CA 1
ATOM 2418 C C . GLU B 1 115 ? 17.328 -20.594 9.914 1 83.19 115 GLU B C 1
ATOM 2420 O O . GLU B 1 115 ? 16.156 -20.234 9.977 1 83.19 115 GLU B O 1
ATOM 2425 N N . ASP B 1 116 ? 18.344 -19.984 10.422 1 84.94 116 ASP B N 1
ATOM 2426 C CA . ASP B 1 116 ? 18.156 -18.656 11.016 1 84.94 116 ASP B CA 1
ATOM 2427 C C . ASP B 1 116 ? 17.75 -17.641 9.961 1 84.94 116 ASP B C 1
ATOM 2429 O O . ASP B 1 116 ? 18.125 -17.766 8.789 1 84.94 116 ASP B O 1
ATOM 2433 N N . ASP B 1 117 ? 17.031 -16.625 10.43 1 84.75 117 ASP B N 1
ATOM 2434 C CA . ASP B 1 117 ? 16.672 -15.531 9.539 1 84.75 117 ASP B CA 1
ATOM 2435 C C . ASP B 1 117 ? 17.891 -14.703 9.156 1 84.75 117 ASP B C 1
ATOM 2437 O O . ASP B 1 117 ? 18.766 -14.453 9.992 1 84.75 117 ASP B O 1
ATOM 2441 N N . SER B 1 118 ? 17.969 -14.406 7.871 1 81.56 118 SER B N 1
ATOM 2442 C CA . SER B 1 118 ? 19.047 -13.578 7.355 1 81.56 118 SER B CA 1
ATOM 2443 C C . SER B 1 118 ? 18.672 -12.094 7.375 1 81.56 118 SER B C 1
ATOM 2445 O O . SER B 1 118 ? 19.547 -11.227 7.375 1 81.56 118 SER B O 1
ATOM 2447 N N . PHE B 1 119 ? 17.375 -11.867 7.43 1 82.94 119 PHE B N 1
ATOM 2448 C CA . PHE B 1 119 ? 16.859 -10.5 7.465 1 82.94 119 PHE B CA 1
ATOM 2449 C C . PHE B 1 119 ? 16.141 -10.227 8.781 1 82.94 119 PHE B C 1
ATOM 2451 O O . PHE B 1 119 ? 15.898 -11.141 9.562 1 82.94 119 PHE B O 1
ATOM 2458 N N . HIS B 1 120 ? 15.922 -9.047 9.031 1 86.75 120 HIS B N 1
ATOM 2459 C CA . HIS B 1 120 ? 15.273 -8.664 10.273 1 86.75 120 HIS B CA 1
ATOM 2460 C C . HIS B 1 120 ? 13.773 -8.953 10.234 1 86.75 120 HIS B C 1
ATOM 2462 O O . HIS B 1 120 ? 13.18 -9.336 11.25 1 86.75 120 HIS B O 1
ATOM 2468 N N . PHE B 1 121 ? 13.18 -8.742 8.961 1 94 121 PHE B N 1
ATOM 2469 C CA . PHE B 1 121 ? 11.719 -8.734 8.938 1 94 121 PHE B CA 1
ATOM 2470 C C . PHE B 1 121 ? 11.195 -9.625 7.82 1 94 121 PHE B C 1
ATOM 2472 O O . PHE B 1 121 ? 10.125 -10.227 7.953 1 94 121 PHE B O 1
ATOM 2479 N N . VAL B 1 122 ? 11.93 -9.711 6.746 1 94 122 VAL B N 1
ATOM 2480 C CA . VAL B 1 122 ? 11.398 -10.211 5.48 1 94 122 VAL B CA 1
ATOM 2481 C C . VAL B 1 122 ? 10.969 -11.664 5.641 1 94 122 VAL B C 1
ATOM 2483 O O . VAL B 1 122 ? 9.859 -12.039 5.262 1 94 122 VAL B O 1
ATOM 2486 N N . GLU B 1 123 ? 11.836 -12.5 6.262 1 93.44 123 GLU B N 1
ATOM 2487 C CA . GLU B 1 123 ? 11.523 -13.922 6.391 1 93.44 123 GLU B CA 1
ATOM 2488 C C . GLU B 1 123 ? 10.266 -14.141 7.223 1 93.44 123 GLU B C 1
ATOM 2490 O O . GLU B 1 123 ? 9.398 -14.93 6.848 1 93.44 123 GLU B O 1
ATOM 2495 N N . ASP B 1 124 ? 10.219 -13.375 8.305 1 93.69 124 ASP B N 1
ATOM 2496 C CA . ASP B 1 124 ? 9.039 -13.5 9.156 1 93.69 124 ASP B CA 1
ATOM 2497 C C . ASP B 1 124 ? 7.773 -13.109 8.391 1 93.69 124 ASP B C 1
ATOM 2499 O O . ASP B 1 124 ? 6.738 -13.766 8.523 1 93.69 124 ASP B O 1
ATOM 2503 N N . TRP B 1 125 ? 7.824 -12.102 7.648 1 96.31 125 TRP B N 1
ATOM 2504 C CA . TRP B 1 125 ? 6.664 -11.609 6.91 1 96.31 125 TRP B CA 1
ATOM 2505 C C . TRP B 1 125 ? 6.223 -12.617 5.855 1 96.31 125 TRP B C 1
ATOM 2507 O O . TRP B 1 125 ? 5.047 -12.977 5.789 1 96.31 125 TRP B O 1
ATOM 2517 N N . VAL B 1 126 ? 7.172 -13.117 5.07 1 96.75 126 VAL B N 1
ATOM 2518 C CA . VAL B 1 126 ? 6.789 -13.945 3.934 1 96.75 126 VAL B CA 1
ATOM 2519 C C . VAL B 1 126 ? 6.316 -15.312 4.426 1 96.75 126 VAL B C 1
ATOM 2521 O O . VAL B 1 126 ? 5.617 -16.031 3.707 1 96.75 126 VAL B O 1
ATOM 2524 N N . ARG B 1 127 ? 6.574 -15.633 5.664 1 95.88 127 ARG B N 1
ATOM 2525 C CA . ARG B 1 127 ? 6.113 -16.891 6.246 1 95.88 127 ARG B CA 1
ATOM 2526 C C . ARG B 1 127 ? 4.59 -16.906 6.363 1 95.88 127 ARG B C 1
ATOM 2528 O O . ARG B 1 127 ? 3.996 -17.969 6.59 1 95.88 127 ARG B O 1
ATOM 2535 N N . ILE B 1 128 ? 3.992 -15.797 6.172 1 96.81 128 ILE B N 1
ATOM 2536 C CA . ILE B 1 128 ? 2.535 -15.75 6.09 1 96.81 128 ILE B CA 1
ATOM 2537 C C . ILE B 1 128 ? 2.055 -16.719 5.008 1 96.81 128 ILE B C 1
ATOM 2539 O O . ILE B 1 128 ? 0.992 -17.328 5.145 1 96.81 128 ILE B O 1
ATOM 2543 N N . GLY B 1 129 ? 2.855 -16.875 3.963 1 97.5 129 GLY B N 1
ATOM 2544 C CA . GLY B 1 129 ? 2.508 -17.75 2.855 1 97.5 129 GLY B CA 1
ATOM 2545 C C . GLY B 1 129 ? 3.004 -19.172 3.043 1 97.5 129 GLY B C 1
ATOM 2546 O O . GLY B 1 129 ? 3.055 -19.953 2.086 1 97.5 129 GLY B O 1
ATOM 2547 N N . PHE B 1 130 ? 3.312 -19.609 4.242 1 97 130 PHE B N 1
ATOM 2548 C CA . PHE B 1 130 ? 3.975 -20.891 4.484 1 97 130 PHE B CA 1
ATOM 2549 C C . PHE B 1 130 ? 3.113 -22.047 3.992 1 97 130 PHE B C 1
ATOM 2551 O O . PHE B 1 130 ? 3.625 -23 3.41 1 97 130 PHE B O 1
ATOM 2558 N N . SER B 1 131 ? 1.827 -22.031 4.277 1 97.69 131 SER B N 1
ATOM 2559 C CA . SER B 1 131 ? 0.958 -23.125 3.84 1 97.69 131 SER B CA 1
ATOM 2560 C C . SER B 1 131 ? 0.936 -23.234 2.318 1 97.69 131 SER B C 1
ATOM 2562 O O . SER B 1 131 ? 0.844 -24.328 1.771 1 97.69 131 SER B O 1
ATOM 2564 N N . ALA B 1 132 ? 0.963 -22.109 1.619 1 98.38 132 ALA B N 1
ATOM 2565 C CA . ALA B 1 132 ? 1.056 -22.109 0.161 1 98.38 132 ALA B CA 1
ATOM 2566 C C . ALA B 1 132 ? 2.354 -22.766 -0.303 1 98.38 132 ALA B C 1
ATOM 2568 O O . ALA B 1 132 ? 2.354 -23.562 -1.242 1 98.38 132 ALA B O 1
ATOM 2569 N N . LYS B 1 133 ? 3.459 -22.391 0.35 1 98.06 133 LYS B N 1
ATOM 2570 C CA . LYS B 1 133 ? 4.754 -22.984 0.031 1 98.06 133 LYS B CA 1
ATOM 2571 C C . LYS B 1 133 ? 4.711 -24.5 0.182 1 98.06 133 LYS B C 1
ATOM 2573 O O . LYS B 1 133 ? 5.172 -25.234 -0.701 1 98.06 133 LYS B O 1
ATOM 2578 N N . LYS B 1 134 ? 4.223 -24.922 1.287 1 97.5 134 LYS B N 1
ATOM 2579 C CA . LYS B 1 134 ? 4.148 -26.359 1.553 1 97.5 134 LYS B CA 1
ATOM 2580 C C . LYS B 1 134 ? 3.361 -27.078 0.462 1 97.5 134 LYS B C 1
ATOM 2582 O O . LYS B 1 134 ? 3.781 -28.141 -0.017 1 97.5 134 LYS B O 1
ATOM 2587 N N . LYS B 1 135 ? 2.246 -26.562 0.097 1 97.94 135 LYS B N 1
ATOM 2588 C CA . LYS B 1 135 ? 1.418 -27.156 -0.95 1 97.94 135 LYS B CA 1
ATOM 2589 C C . LYS B 1 135 ? 2.188 -27.266 -2.264 1 97.94 135 LYS B C 1
ATOM 2591 O O . LYS B 1 135 ? 2.156 -28.312 -2.922 1 97.94 135 LYS B O 1
ATOM 2596 N N . VAL B 1 136 ? 2.857 -26.188 -2.654 1 97.94 136 VAL B N 1
ATOM 2597 C CA . VAL B 1 136 ? 3.59 -26.156 -3.914 1 97.94 136 VAL B CA 1
ATOM 2598 C C . VAL B 1 136 ? 4.738 -27.156 -3.873 1 97.94 136 VAL B C 1
ATOM 2600 O O . VAL B 1 136 ? 5 -27.859 -4.855 1 97.94 136 VAL B O 1
ATOM 2603 N N . LYS B 1 137 ? 5.406 -27.25 -2.734 1 96.5 137 LYS B N 1
ATOM 2604 C CA . LYS B 1 137 ? 6.5 -28.203 -2.59 1 96.5 137 LYS B CA 1
ATOM 2605 C C . LYS B 1 137 ? 5.992 -29.641 -2.678 1 96.5 137 LYS B C 1
ATOM 2607 O O . LYS B 1 137 ? 6.688 -30.531 -3.193 1 96.5 137 LYS B O 1
ATOM 2612 N N . ASP B 1 138 ? 4.816 -29.844 -2.199 1 97.06 138 ASP B N 1
ATOM 2613 C CA . ASP B 1 138 ? 4.23 -31.172 -2.219 1 97.06 138 ASP B CA 1
ATOM 2614 C C . ASP B 1 138 ? 3.742 -31.547 -3.617 1 97.06 138 ASP B C 1
ATOM 2616 O O . ASP B 1 138 ? 3.916 -32.688 -4.062 1 97.06 138 ASP B O 1
ATOM 2620 N N . GLU B 1 139 ? 3.186 -30.609 -4.316 1 97.44 139 GLU B N 1
ATOM 2621 C CA . GLU B 1 139 ? 2.465 -30.922 -5.551 1 97.44 139 GLU B CA 1
ATOM 2622 C C . GLU B 1 139 ? 3.322 -30.625 -6.777 1 97.44 139 GLU B C 1
ATOM 2624 O O . GLU B 1 139 ? 3.072 -31.172 -7.855 1 97.44 139 GLU B O 1
ATOM 2629 N N . CYS B 1 140 ? 4.309 -29.734 -6.602 1 95.94 140 CYS B N 1
ATOM 2630 C CA . CYS B 1 140 ? 5.047 -29.266 -7.773 1 95.94 140 CYS B CA 1
ATOM 2631 C C . CYS B 1 140 ? 6.547 -29.469 -7.59 1 95.94 140 CYS B C 1
ATOM 2633 O O . CYS B 1 140 ? 7.352 -28.734 -8.164 1 95.94 140 CYS B O 1
ATOM 2635 N N . CYS B 1 141 ? 6.934 -30.406 -6.773 1 92.31 141 CYS B N 1
ATOM 2636 C CA . CYS B 1 141 ? 8.328 -30.578 -6.398 1 92.31 141 CYS B CA 1
ATOM 2637 C C . CYS B 1 141 ? 9.188 -30.922 -7.613 1 92.31 141 CYS B C 1
ATOM 2639 O O . CYS B 1 141 ? 10.391 -30.656 -7.621 1 92.31 141 CYS B O 1
ATOM 2641 N N . ASP B 1 142 ? 8.594 -31.391 -8.695 1 96 142 ASP B N 1
ATOM 2642 C CA . ASP B 1 142 ? 9.344 -31.828 -9.867 1 96 142 ASP B CA 1
ATOM 2643 C C . ASP B 1 142 ? 9.562 -30.672 -10.844 1 96 142 ASP B C 1
ATOM 2645 O O . ASP B 1 142 ? 10.352 -30.781 -11.781 1 96 142 ASP B O 1
ATOM 2649 N N . LEU B 1 143 ? 8.898 -29.578 -10.547 1 97.38 143 LEU B N 1
ATOM 2650 C CA . LEU B 1 143 ? 9.039 -28.422 -11.422 1 97.38 143 LEU B CA 1
ATOM 2651 C C . LEU B 1 143 ? 10.305 -27.641 -11.086 1 97.38 143 LEU B C 1
ATOM 2653 O O . LEU B 1 143 ? 10.758 -27.641 -9.938 1 97.38 143 LEU B O 1
ATOM 2657 N N . PRO B 1 144 ? 10.883 -27 -12.172 1 97.81 144 PRO B N 1
ATOM 2658 C CA . PRO B 1 144 ? 11.984 -26.078 -11.883 1 97.81 144 PRO B CA 1
ATOM 2659 C C . PRO B 1 144 ? 11.586 -24.984 -10.906 1 97.81 144 PRO B C 1
ATOM 2661 O O . PRO B 1 144 ? 10.406 -24.625 -10.82 1 97.81 144 PRO B O 1
ATOM 2664 N N . PHE B 1 145 ? 12.539 -24.391 -10.188 1 97.38 145 PHE B N 1
ATOM 2665 C CA . PHE B 1 145 ? 12.352 -23.406 -9.133 1 97.38 145 PHE B CA 1
ATOM 2666 C C . PHE B 1 145 ? 11.477 -22.25 -9.617 1 97.38 145 PHE B C 1
ATOM 2668 O O . PHE B 1 145 ? 10.531 -21.859 -8.938 1 97.38 145 PHE B O 1
ATOM 2675 N N . GLU B 1 146 ? 11.719 -21.766 -10.805 1 96.88 146 GLU B N 1
ATOM 2676 C CA . GLU B 1 146 ? 10.992 -20.609 -11.328 1 96.88 146 GLU B CA 1
ATOM 2677 C C . GLU B 1 146 ? 9.531 -20.969 -11.602 1 96.88 146 GLU B C 1
ATOM 2679 O O . GLU B 1 146 ? 8.641 -20.125 -11.438 1 96.88 146 GLU B O 1
ATOM 2684 N N . ASP B 1 147 ? 9.32 -22.188 -12.055 1 98.06 147 ASP B N 1
ATOM 2685 C CA . ASP B 1 147 ? 7.953 -22.625 -12.297 1 98.06 147 ASP B CA 1
ATOM 2686 C C . ASP B 1 147 ? 7.199 -22.812 -10.977 1 98.06 147 ASP B C 1
ATOM 2688 O O . ASP B 1 147 ? 5.996 -22.547 -10.906 1 98.06 147 ASP B O 1
ATOM 2692 N N . GLN B 1 148 ? 7.906 -23.328 -9.992 1 98.44 148 GLN B N 1
ATOM 2693 C CA . GLN B 1 148 ? 7.309 -23.406 -8.664 1 98.44 148 GLN B CA 1
ATOM 2694 C C . GLN B 1 148 ? 6.922 -22.016 -8.156 1 98.44 148 GLN B C 1
ATOM 2696 O O . GLN B 1 148 ? 5.859 -21.844 -7.551 1 98.44 148 GLN B O 1
ATOM 2701 N N . CYS B 1 149 ? 7.781 -21.016 -8.391 1 98.25 149 CYS B N 1
ATOM 2702 C CA . CYS B 1 149 ? 7.477 -19.641 -8 1 98.25 149 CYS B CA 1
ATOM 2703 C C . CYS B 1 149 ? 6.195 -19.156 -8.672 1 98.25 149 CYS B C 1
ATOM 2705 O O . CYS B 1 149 ? 5.352 -18.531 -8.031 1 98.25 149 CYS B O 1
ATOM 2707 N N . ALA B 1 150 ? 6.098 -19.484 -9.938 1 98.19 150 ALA B N 1
ATOM 2708 C CA . ALA B 1 150 ? 4.93 -19.047 -10.688 1 98.19 150 ALA B CA 1
ATOM 2709 C C . ALA B 1 150 ? 3.646 -19.625 -10.102 1 98.19 150 ALA B C 1
ATOM 2711 O O . ALA B 1 150 ? 2.631 -18.938 -10 1 98.19 150 ALA B O 1
ATOM 2712 N N . VAL B 1 151 ? 3.676 -20.891 -9.734 1 98.56 151 VAL B N 1
ATOM 2713 C CA . VAL B 1 151 ? 2.529 -21.531 -9.102 1 98.56 151 VAL B CA 1
ATOM 2714 C C . VAL B 1 151 ? 2.287 -20.906 -7.727 1 98.56 151 VAL B C 1
ATOM 2716 O O . VAL B 1 151 ? 1.145 -20.625 -7.355 1 98.56 151 VAL B O 1
ATOM 2719 N N . LEU B 1 152 ? 3.361 -20.688 -6.996 1 98.81 152 LEU B N 1
ATOM 2720 C CA . LEU B 1 152 ? 3.289 -20.172 -5.637 1 98.81 152 LEU B CA 1
ATOM 2721 C C . LEU B 1 152 ? 2.73 -18.75 -5.625 1 98.81 152 LEU B C 1
ATOM 2723 O O . LEU B 1 152 ? 2.041 -18.359 -4.68 1 98.81 152 LEU B O 1
ATOM 2727 N N . GLU B 1 153 ? 2.979 -17.953 -6.656 1 98.81 153 GLU B N 1
ATOM 2728 C CA . GLU B 1 153 ? 2.439 -16.609 -6.773 1 98.81 153 GLU B CA 1
ATOM 2729 C C . GLU B 1 153 ? 0.917 -16.609 -6.66 1 98.81 153 GLU B C 1
ATOM 2731 O O . GLU B 1 153 ? 0.338 -15.734 -6.004 1 98.81 153 GLU B O 1
ATOM 2736 N N . LYS B 1 154 ? 0.304 -17.547 -7.219 1 98.69 154 LYS B N 1
ATOM 2737 C CA . LYS B 1 154 ? -1.152 -17.641 -7.207 1 98.69 154 LYS B CA 1
ATOM 2738 C C . LYS B 1 154 ? -1.651 -18.328 -5.934 1 98.69 154 LYS B C 1
ATOM 2740 O O . LYS B 1 154 ? -2.672 -17.922 -5.371 1 98.69 154 LYS B O 1
ATOM 2745 N N . GLU B 1 155 ? -0.909 -19.328 -5.504 1 98.75 155 GLU B N 1
ATOM 2746 C CA . GLU B 1 155 ? -1.316 -20.031 -4.289 1 98.75 155 GLU B CA 1
ATOM 2747 C C . GLU B 1 155 ? -1.226 -19.125 -3.07 1 98.75 155 GLU B C 1
ATOM 2749 O O . GLU B 1 155 ? -2.027 -19.234 -2.141 1 98.75 155 GLU B O 1
ATOM 2754 N N . ALA B 1 156 ? -0.23 -18.25 -3.041 1 98.81 156 ALA B N 1
ATOM 2755 C CA . ALA B 1 156 ? -0.112 -17.281 -1.95 1 98.81 156 ALA B CA 1
ATOM 2756 C C . ALA B 1 156 ? -1.327 -16.375 -1.897 1 98.81 156 ALA B C 1
ATOM 2758 O O . ALA B 1 156 ? -1.765 -15.969 -0.817 1 98.81 156 ALA B O 1
ATOM 2759 N N . VAL B 1 157 ? -1.867 -16.016 -3.064 1 98.88 157 VAL B N 1
ATOM 2760 C CA . VAL B 1 157 ? -3.102 -15.234 -3.127 1 98.88 157 VAL B CA 1
ATOM 2761 C C . VAL B 1 157 ? -4.234 -16.016 -2.467 1 98.88 157 VAL B C 1
ATOM 2763 O O . VAL B 1 157 ? -5.004 -15.461 -1.676 1 98.88 157 VAL B O 1
ATOM 2766 N N . ASN B 1 158 ? -4.332 -17.297 -2.744 1 98.81 158 ASN B N 1
ATOM 2767 C CA . ASN B 1 158 ? -5.371 -18.141 -2.152 1 98.81 158 ASN B CA 1
ATOM 2768 C C . ASN B 1 158 ? -5.266 -18.172 -0.629 1 98.81 158 ASN B C 1
ATOM 2770 O O . ASN B 1 158 ? -6.277 -18.094 0.07 1 98.81 158 ASN B O 1
ATOM 2774 N N . VAL B 1 159 ? -4.062 -18.297 -0.152 1 98.75 159 VAL B N 1
ATOM 2775 C CA . VAL B 1 159 ? -3.846 -18.297 1.291 1 98.75 159 VAL B CA 1
ATOM 2776 C C . VAL B 1 159 ? -4.273 -16.969 1.891 1 98.75 159 VAL B C 1
ATOM 2778 O O . VAL B 1 159 ? -4.895 -16.922 2.957 1 98.75 159 VAL B O 1
ATOM 2781 N N . SER B 1 160 ? -3.924 -15.867 1.23 1 98.88 160 SER B N 1
ATOM 2782 C CA . SER B 1 160 ? -4.332 -14.539 1.696 1 98.88 160 SER B CA 1
ATOM 2783 C C . SER B 1 160 ? -5.852 -14.414 1.729 1 98.88 160 SER B C 1
ATOM 2785 O O . SER B 1 160 ? -6.41 -13.844 2.668 1 98.88 160 SER B O 1
ATOM 2787 N N . LEU B 1 161 ? -6.52 -14.938 0.729 1 98.75 161 LEU B N 1
ATOM 2788 C CA . LEU B 1 161 ? -7.977 -14.93 0.707 1 98.75 161 LEU B CA 1
ATOM 2789 C C . LEU B 1 161 ? -8.547 -15.734 1.869 1 98.75 161 LEU B C 1
ATOM 2791 O O . LEU B 1 161 ? -9.523 -15.32 2.502 1 98.75 161 LEU B O 1
ATOM 2795 N N . GLN B 1 162 ? -7.961 -16.859 2.141 1 98.5 162 GLN B N 1
ATOM 2796 C CA . GLN B 1 162 ? -8.391 -17.672 3.273 1 98.5 162 GLN B CA 1
ATOM 2797 C C . GLN B 1 162 ? -8.172 -16.938 4.594 1 98.5 162 GLN B C 1
ATOM 2799 O O . GLN B 1 162 ? -9.023 -16.984 5.48 1 98.5 162 GLN B O 1
ATOM 2804 N N . ASN B 1 163 ? -7.023 -16.312 4.688 1 98.75 163 ASN B N 1
ATOM 2805 C CA . ASN B 1 163 ? -6.723 -15.562 5.898 1 98.75 163 ASN B CA 1
ATOM 2806 C C . ASN B 1 163 ? -7.738 -14.445 6.133 1 98.75 163 ASN B C 1
ATOM 2808 O O . ASN B 1 163 ? -8.062 -14.125 7.277 1 98.75 163 ASN B O 1
ATOM 2812 N N . LEU B 1 164 ? -8.195 -13.797 5.066 1 98.81 164 LEU B N 1
ATOM 2813 C CA . LEU B 1 164 ? -9.203 -12.758 5.176 1 98.81 164 LEU B CA 1
ATOM 2814 C C . LEU B 1 164 ? -10.445 -13.266 5.906 1 98.81 164 LEU B C 1
ATOM 2816 O O . LEU B 1 164 ? -11.07 -12.531 6.664 1 98.81 164 LEU B O 1
ATOM 2820 N N . SER B 1 165 ? -10.742 -14.516 5.742 1 98 165 SER B N 1
ATOM 2821 C CA . SER B 1 165 ? -11.945 -15.102 6.332 1 98 165 SER B CA 1
ATOM 2822 C C . SER B 1 165 ? -11.789 -15.273 7.84 1 98 165 SER B C 1
ATOM 2824 O O . SER B 1 165 ? -12.766 -15.547 8.539 1 98 165 SER B O 1
ATOM 2826 N N . THR B 1 166 ? -10.578 -15.133 8.375 1 98.38 166 THR B N 1
ATOM 2827 C CA . THR B 1 166 ? -10.367 -15.227 9.812 1 98.38 166 THR B CA 1
ATOM 2828 C C . THR B 1 166 ? -10.742 -13.914 10.5 1 98.38 166 THR B C 1
ATOM 2830 O O . THR B 1 166 ? -10.844 -13.859 11.727 1 98.38 166 THR B O 1
ATOM 2833 N N . TYR B 1 167 ? -10.906 -12.852 9.781 1 98.44 167 TYR B N 1
ATOM 2834 C CA . TYR B 1 167 ? -11.406 -11.594 10.312 1 98.44 167 TYR B CA 1
ATOM 2835 C C . TYR B 1 167 ? -12.922 -11.633 10.477 1 98.44 167 TYR B C 1
ATOM 2837 O O . TYR B 1 167 ? -13.656 -11.805 9.492 1 98.44 167 TYR B O 1
ATOM 2845 N N . PRO B 1 168 ? -13.438 -11.422 11.648 1 97.88 168 PRO B N 1
ATOM 2846 C CA . PRO B 1 168 ? -14.867 -11.617 11.891 1 97.88 168 PRO B CA 1
ATOM 2847 C C . PRO B 1 168 ? -15.742 -10.727 11.016 1 97.88 168 PRO B C 1
ATOM 2849 O O . PRO B 1 168 ? -16.781 -11.164 10.531 1 97.88 168 PRO B O 1
ATOM 2852 N N . PHE B 1 169 ? -15.336 -9.516 10.789 1 97.25 169 PHE B N 1
ATOM 2853 C CA . PHE B 1 169 ? -16.156 -8.586 10.016 1 97.25 169 PHE B CA 1
ATOM 2854 C C . PHE B 1 169 ? -16.109 -8.938 8.531 1 97.25 169 PHE B C 1
ATOM 2856 O O . PHE B 1 169 ? -17.031 -8.602 7.781 1 97.25 169 PHE B O 1
ATOM 2863 N N . VAL B 1 170 ? -15.023 -9.609 8.086 1 98.75 170 VAL B N 1
ATOM 2864 C CA . VAL B 1 170 ? -14.984 -10.109 6.715 1 98.75 170 VAL B CA 1
ATOM 2865 C C . VAL B 1 170 ? -15.875 -11.344 6.59 1 98.75 170 VAL B C 1
ATOM 2867 O O . VAL B 1 170 ? -16.688 -11.445 5.664 1 98.75 170 VAL B O 1
ATOM 2870 N N . LYS B 1 171 ? -15.68 -12.234 7.488 1 98.44 171 LYS B N 1
ATOM 2871 C CA . LYS B 1 171 ? -16.5 -13.438 7.512 1 98.44 171 LYS B CA 1
ATOM 2872 C C . LYS B 1 171 ? -17.984 -13.102 7.484 1 98.44 171 LYS B C 1
ATOM 2874 O O . LYS B 1 171 ? -18.75 -13.688 6.719 1 98.44 171 LYS B O 1
ATOM 2879 N N . ASP B 1 172 ? -18.406 -12.156 8.344 1 98.38 172 ASP B N 1
ATOM 2880 C CA . ASP B 1 172 ? -19.797 -11.719 8.422 1 98.38 172 ASP B CA 1
ATOM 2881 C C . ASP B 1 172 ? -20.266 -11.117 7.105 1 98.38 172 ASP B C 1
ATOM 2883 O O . ASP B 1 172 ? -21.375 -11.383 6.648 1 98.38 172 ASP B O 1
ATOM 2887 N N . GLY B 1 173 ? -19.406 -10.227 6.516 1 98.38 173 GLY B N 1
ATOM 2888 C CA . GLY B 1 173 ? -19.766 -9.609 5.246 1 98.38 173 GLY B CA 1
ATOM 2889 C C . GLY B 1 173 ? -19.969 -10.617 4.133 1 98.38 173 GLY B C 1
ATOM 2890 O O . GLY B 1 173 ? -20.906 -10.492 3.342 1 98.38 173 GLY B O 1
ATOM 2891 N N . VAL B 1 174 ? -19.125 -11.602 4.086 1 98.5 174 VAL B N 1
ATOM 2892 C CA . VAL B 1 174 ? -19.234 -12.641 3.068 1 98.5 174 VAL B CA 1
ATOM 2893 C C . VAL B 1 174 ? -20.5 -13.477 3.311 1 98.5 174 VAL B C 1
ATOM 2895 O O . VAL B 1 174 ? -21.266 -13.727 2.383 1 98.5 174 VAL B O 1
ATOM 2898 N N . ALA B 1 175 ? -20.734 -13.867 4.504 1 98.31 175 ALA B N 1
ATOM 2899 C CA . ALA B 1 175 ? -21.906 -14.68 4.867 1 98.31 175 ALA B CA 1
ATOM 2900 C C . ALA B 1 175 ? -23.203 -13.953 4.543 1 98.31 175 ALA B C 1
ATOM 2902 O O . ALA B 1 175 ? -24.188 -14.57 4.129 1 98.31 175 ALA B O 1
ATOM 2903 N N . ASN B 1 176 ? -23.25 -12.648 4.711 1 98.19 176 ASN B N 1
ATOM 2904 C CA . ASN B 1 176 ? -24.453 -11.844 4.516 1 98.19 176 ASN B CA 1
ATOM 2905 C C . ASN B 1 176 ? -24.578 -11.367 3.07 1 98.19 176 ASN B C 1
ATOM 2907 O O . ASN B 1 176 ? -25.547 -10.688 2.719 1 98.19 176 ASN B O 1
ATOM 2911 N N . GLY B 1 177 ? -23.578 -11.633 2.246 1 98.06 177 GLY B N 1
ATOM 2912 C CA . GLY B 1 177 ? -23.641 -11.312 0.831 1 98.06 177 GLY B CA 1
ATOM 2913 C C . GLY B 1 177 ? -23.297 -9.859 0.536 1 98.06 177 GLY B C 1
ATOM 2914 O O . GLY B 1 177 ? -23.547 -9.367 -0.565 1 98.06 177 GLY B O 1
ATOM 2915 N N . THR B 1 178 ? -22.719 -9.141 1.541 1 98.25 178 THR B N 1
ATOM 2916 C CA . THR B 1 178 ? -22.391 -7.734 1.357 1 98.25 178 THR B CA 1
ATOM 2917 C C . THR B 1 178 ? -20.938 -7.574 0.917 1 98.25 178 THR B C 1
ATOM 2919 O O . THR B 1 178 ? -20.516 -6.48 0.548 1 98.25 178 THR B O 1
ATOM 2922 N N . LEU B 1 179 ? -20.172 -8.703 0.952 1 98.5 179 LEU B N 1
ATOM 2923 C CA . LEU B 1 179 ? -18.75 -8.656 0.629 1 98.5 179 LEU B CA 1
ATOM 2924 C C . LEU B 1 179 ? -18.344 -9.883 -0.174 1 98.5 179 LEU B C 1
ATOM 2926 O O . LEU B 1 179 ? -18.75 -11.008 0.139 1 98.5 179 LEU B O 1
ATOM 2930 N N . LYS B 1 180 ? -17.562 -9.633 -1.223 1 98.44 180 LYS B N 1
ATOM 2931 C CA . LYS B 1 180 ? -16.984 -10.703 -2.035 1 98.44 180 LYS B CA 1
ATOM 2932 C C . LYS B 1 180 ? -15.469 -10.688 -1.979 1 98.44 180 LYS B C 1
ATOM 2934 O O . LYS B 1 180 ? -14.852 -9.617 -1.879 1 98.44 180 LYS B O 1
ATOM 2939 N N . LEU B 1 181 ? -14.898 -11.828 -2.029 1 98.69 181 LEU B N 1
ATOM 2940 C CA . LEU B 1 181 ? -13.453 -11.977 -2.07 1 98.69 181 LEU B CA 1
ATOM 2941 C C . LEU B 1 181 ? -12.992 -12.508 -3.426 1 98.69 181 LEU B C 1
ATOM 2943 O O . LEU B 1 181 ? -13.523 -13.508 -3.912 1 98.69 181 LEU B O 1
ATOM 2947 N N . ILE B 1 182 ? -12.031 -11.828 -4.02 1 98.62 182 ILE B N 1
ATOM 2948 C CA . ILE B 1 182 ? -11.57 -12.172 -5.359 1 98.62 182 ILE B CA 1
ATOM 2949 C C . ILE B 1 182 ? -10.047 -12.227 -5.383 1 98.62 182 ILE B C 1
ATOM 2951 O O . ILE B 1 182 ? -9.383 -11.375 -4.785 1 98.62 182 ILE B O 1
ATOM 2955 N N . GLY B 1 183 ? -9.5 -13.258 -6.004 1 98.69 183 GLY B N 1
ATOM 2956 C CA . GLY B 1 183 ? -8.078 -13.312 -6.293 1 98.69 183 GLY B CA 1
ATOM 2957 C C . GLY B 1 183 ? -7.723 -12.766 -7.664 1 98.69 183 GLY B C 1
ATOM 2958 O O . GLY B 1 183 ? -8.547 -12.797 -8.578 1 98.69 183 GLY B O 1
ATOM 2959 N N . GLY B 1 184 ? -6.594 -12.242 -7.801 1 98.56 184 GLY B N 1
ATOM 2960 C CA . GLY B 1 184 ? -6.059 -11.773 -9.07 1 98.56 184 GLY B CA 1
ATOM 2961 C C . GLY B 1 184 ? -4.574 -12.039 -9.227 1 98.56 184 GLY B C 1
ATOM 2962 O O . GLY B 1 184 ? -3.885 -12.336 -8.25 1 98.56 184 GLY B O 1
ATOM 2963 N N . HIS B 1 185 ? -4.145 -12.047 -10.406 1 98.81 185 HIS B N 1
ATOM 2964 C CA . HIS B 1 185 ? -2.73 -12.188 -10.727 1 98.81 185 HIS B CA 1
ATOM 2965 C C . HIS B 1 185 ? -2.359 -11.344 -11.945 1 98.81 185 HIS B C 1
ATOM 2967 O O . HIS B 1 185 ? -2.965 -11.484 -13.008 1 98.81 185 HIS B O 1
ATOM 2973 N N . TYR B 1 186 ? -1.427 -10.469 -11.766 1 98.81 186 TYR B N 1
ATOM 2974 C CA . TYR B 1 186 ? -0.894 -9.664 -12.852 1 98.81 186 TYR B CA 1
ATOM 2975 C C . TYR B 1 186 ? 0.448 -10.203 -13.328 1 98.81 186 TYR B C 1
ATOM 2977 O O . TYR B 1 186 ? 1.447 -10.125 -12.609 1 98.81 186 TYR B O 1
ATOM 2985 N N . ASP B 1 187 ? 0.457 -10.766 -14.469 1 98.56 187 ASP B N 1
ATOM 2986 C CA . ASP B 1 187 ? 1.688 -11.195 -15.125 1 98.56 187 ASP B CA 1
ATOM 2987 C C . ASP B 1 187 ? 2.256 -10.086 -16.016 1 98.56 187 ASP B C 1
ATOM 2989 O O . ASP B 1 187 ? 1.931 -10.008 -17.203 1 98.56 187 ASP B O 1
ATOM 2993 N N . PHE B 1 188 ? 3.193 -9.32 -15.445 1 97.94 188 PHE B N 1
ATOM 2994 C CA . PHE B 1 188 ? 3.676 -8.164 -16.172 1 97.94 188 PHE B CA 1
ATOM 2995 C C . PHE B 1 188 ? 4.695 -8.578 -17.234 1 97.94 188 PHE B C 1
ATOM 2997 O O . PHE B 1 188 ? 5.125 -7.75 -18.047 1 97.94 188 PHE B O 1
ATOM 3004 N N . VAL B 1 189 ? 5.109 -9.859 -17.234 1 97.44 189 VAL B N 1
ATOM 3005 C CA . VAL B 1 189 ? 6.023 -10.352 -18.25 1 97.44 189 VAL B CA 1
ATOM 3006 C C . VAL B 1 189 ? 5.273 -10.539 -19.562 1 97.44 189 VAL B C 1
ATOM 3008 O O . VAL B 1 189 ? 5.719 -10.07 -20.625 1 97.44 189 VAL B O 1
ATOM 3011 N N . SER B 1 190 ? 4.113 -11.125 -19.516 1 96.44 190 SER B N 1
ATOM 3012 C CA . SER B 1 190 ? 3.354 -11.43 -20.719 1 96.44 190 SER B CA 1
ATOM 3013 C C . SER B 1 190 ? 2.232 -10.422 -20.938 1 96.44 190 SER B C 1
ATOM 3015 O O . SER B 1 190 ? 1.559 -10.453 -21.969 1 96.44 190 SER B O 1
ATOM 3017 N N . GLY B 1 191 ? 2.021 -9.555 -20 1 97 191 GLY B N 1
ATOM 3018 C CA . GLY B 1 191 ? 0.939 -8.586 -20.109 1 97 191 GLY B CA 1
ATOM 3019 C C . GLY B 1 191 ? -0.437 -9.219 -19.984 1 97 191 GLY B C 1
ATOM 3020 O O . GLY B 1 191 ? -1.307 -8.992 -20.828 1 97 191 GLY B O 1
ATOM 3021 N N . LYS B 1 192 ? -0.604 -10.016 -18.922 1 98 192 LYS B N 1
ATOM 3022 C CA . LYS B 1 192 ? -1.874 -10.695 -18.688 1 98 192 LYS B CA 1
ATOM 3023 C C . LYS B 1 192 ? -2.375 -10.43 -17.266 1 98 192 LYS B C 1
ATOM 3025 O O . LYS B 1 192 ? -1.578 -10.234 -16.344 1 98 192 LYS B O 1
ATOM 3030 N N . PHE B 1 193 ? -3.654 -10.422 -17.125 1 98.44 193 PHE B N 1
ATOM 3031 C CA . PHE B 1 193 ? -4.312 -10.258 -15.828 1 98.44 193 PHE B CA 1
ATOM 3032 C C . PHE B 1 193 ? -5.465 -11.242 -15.68 1 98.44 193 PHE B C 1
ATOM 3034 O O . PHE B 1 193 ? -6.367 -11.281 -16.516 1 98.44 193 PHE B O 1
ATOM 3041 N N . ASP B 1 194 ? -5.445 -12.055 -14.633 1 97.5 194 ASP B N 1
ATOM 3042 C CA . ASP B 1 194 ? -6.465 -13.062 -14.352 1 97.5 194 ASP B CA 1
ATOM 3043 C C . ASP B 1 194 ? -7.117 -12.812 -12.992 1 97.5 194 ASP B C 1
ATOM 3045 O O . ASP B 1 194 ? -6.469 -12.312 -12.07 1 97.5 194 ASP B O 1
ATOM 3049 N N . THR B 1 195 ? -8.352 -13.148 -12.898 1 98 195 THR B N 1
ATOM 3050 C CA . THR B 1 195 ? -9.062 -13.109 -11.617 1 98 195 THR B CA 1
ATOM 3051 C C . THR B 1 195 ? -9.797 -14.43 -11.367 1 98 195 THR B C 1
ATOM 3053 O O . THR B 1 195 ? -10.109 -15.164 -12.312 1 98 195 THR B O 1
ATOM 3056 N N . TRP B 1 196 ? -10.023 -14.758 -10.109 1 97.81 196 TRP B N 1
ATOM 3057 C CA . TRP B 1 196 ? -10.766 -15.961 -9.75 1 97.81 196 TRP B CA 1
ATOM 3058 C C . TRP B 1 196 ? -11.406 -15.812 -8.367 1 97.81 196 TRP B C 1
ATOM 3060 O O . TRP B 1 196 ? -11.094 -14.883 -7.633 1 97.81 196 TRP B O 1
ATOM 3070 N N . GLU B 1 197 ? -12.359 -16.609 -8.125 1 94.31 197 GLU B N 1
ATOM 3071 C CA . GLU B 1 197 ? -12.93 -16.781 -6.797 1 94.31 197 GLU B CA 1
ATOM 3072 C C . GLU B 1 197 ? -12.484 -18.109 -6.18 1 94.31 197 GLU B C 1
ATOM 3074 O O . GLU B 1 197 ? -12.18 -19.062 -6.898 1 94.31 197 GLU B O 1
ATOM 3079 N N . LEU B 1 198 ? -12.359 -18.109 -4.828 1 85.56 198 LEU B N 1
ATOM 3080 C CA . LEU B 1 198 ? -11.969 -19.344 -4.176 1 85.56 198 LEU B CA 1
ATOM 3081 C C . LEU B 1 198 ? -13.047 -20.406 -4.348 1 85.56 198 LEU B C 1
ATOM 3083 O O . LEU B 1 198 ? -14.242 -20.094 -4.348 1 85.56 198 LEU B O 1
#

=== Feature glossary ===
Legend for the data blocks above and below:

— What the protein is —

The amino-acid sequence is the protein's primary structure: the linear order of residues from the N-terminus to the C-terminus, written in one-letter code. Everything else here — the 3D coordinates, the secondary structure, the domain annotations — is ultimately a consequence of this string.

Functional annotations link the protein to curated databases. InterPro entries identify conserved domains and families by matching the sequence against member-database signatures (Pfam, PROSITE, CDD, …). Gene Ontology (GO) terms describe molecular function, biological process, and cellular component in a controlled vocabulary. CATH places the structure in a hierarchical fold classification (Class/Architecture/Topology/Homologous-superfamily). The organism is the source species.

— Where its atoms are —

Atomic coordinates in PDBx/mmCIF format — the same representation the Protein Data Bank distributes. Each line of the _atom_site loop places one backbone atom in Cartesian space (units: ångströms, origin: arbitrary).

The six renders are orthographic views along the three Cartesian axes in both directions. Representation (cartoon, sticks, or surface) and color scheme (sequence-rainbow or by-chain) vary across proteins so the training set covers all the common visualization conventions.

— Local backbone conformation —

Eight-state secondary structure (DSSP): H is the canonical α-helix, G the tighter 3₁₀-helix, I the wider π-helix; E/B are β-structure, T and S are turns and bends, and '-' is everything else. DSSP derives these from the pattern of main-chain N–H···O=C hydrogen bonds, not from the sequence.

Three-state secondary structure (P-SEA) collapses the eight DSSP classes into helix (a), strand (b), and coil (c). P-SEA assigns these from Cα geometry alone — distances and angles — without requiring backbone oxygens, so it works on any Cα trace.

φ (phi) and ψ (psi) are the two rotatable backbone dihedrals per residue: φ is the C(i-1)–N–Cα–C torsion, ψ is the N–Cα–C–N(i+1) torsion, both in degrees on (−180°, 180°]. α-helical residues cluster near (−60°, −45°); β-strand residues near (−120°, +130°). A Ramachandran plot is simply a scatter of (φ, ψ) for every residue.

— Global shape and packing —

The geometric summary reports three shape descriptors. Rg (radius of gyration) measures how spread out the Cα atoms are about their centre of mass; compact globular proteins have small Rg, elongated or unfolded ones large. Cα contacts (<8 Å, |i−j|>4) count long-range residue pairs in spatial proximity — high for tightly packed folds, near zero for rods or random coil. The bounding-box extents give the protein's footprint along x, y, z in Å.

SASA measures how much of the protein is reachable by solvent. It is computed by rolling a water-sized probe over the atomic surface and summing the exposed area (Å²). Per-residue SASA distinguishes core (buried, low SASA) from surface (exposed, high SASA) residues; total SASA is a whole-molecule size measure.

Plot images: a contact map (which residues are close in 3D, as an N×N binary image), a Ramachandran scatter (backbone torsion angles, revealing secondary-structure composition at a glance), and — for AlphaFold structures — a PAE heatmap (pairwise prediction confidence).

— Structural neighborhood —

A 3Di character summarizes, for each residue, the relative orientation of the Cα frame of its nearest spatial neighbor. Because it encodes fold topology rather than chemistry, 3Di alignments detect remote structural similarity that sequence alignment misses.

The Foldseek neighbor list gives the closest experimentally determined structures in the PDB, ranked by structural alignment. TM-score near 1 means near-identical fold; near 0.3 means only rough topology match. This is how one finds what a novel AlphaFold prediction most resembles in the solved-structure universe.

— Confidence and disorder —

For AlphaFold models, the B-factor field carries pLDDT — the model's own estimate of local accuracy on a 0–100 scale. Regions with pLDDT<50 should be treated as essentially unmodeled; they often correspond to intrinsically disordered segments.

Crystallographic B-factors measure how much each atom's electron density is smeared out, in Å². They rise in mobile loops and surface residues and fall in the buried interior. In AlphaFold models this column is repurposed to hold pLDDT instead.

Predicted Aligned Error (PAE) is an AlphaFold confidence matrix: entry (i, j) is the expected error in the position of residue j, in ångströms, when the prediction is superimposed on the true structure at residue i. Low PAE within a block of residues means that block is internally rigid and well-predicted; high PAE between two blocks means their relative placement is uncertain even if each block individually is confident.